Protein AF-0000000080277517 (afdb_homodimer)

Secondary structure (DSSP, 8-state):
-----PPPTTSEEEEEESTTSHIIIIIHHHHTT-SSEEEEEEE-S-HHHHHHHHHH-TTPEEESSHHHHHHTGGG-SEEEE-S-GGGHHHHHHHHHHTT--EEEESSS-SSHHHHHHHHSTTTS--S-EEEE-GGGG-HHHHHHHHHHHH-TT-SEEEEEEEEE-B--TT-GGGGGGG-GGGT--HIIIIIHHHHHHHHHHH--EEEEEEEEE-SS-TTS--EEEEEEEETTEEEEEEEESBS-GGG-EEEEEESS-EEEEET-SSSSS--EEEEEETTEEEEEE-----HHHHHHHHHHHHHHHT---SB-HHHHHHHHHHHHHHHHHHHH---EE--STTSS----TT--/-----PPPTTSEEEEEESTTSHIIIIIHHHHTT-SSEEEEEEE-S-HHHHHHHHHH-TTPEEESSHHHHHHTGGG-SEEEE-S-GGGHHHHHHHHHHTT--EEEESSS-SSHHHHHHHHSTTTS--S-EEEE-GGGG-HHHHHHHHHHHH-TT--EEEEEEEEE-B--TT-GGGGGGG-GGGT--HIIIIIHHHHHHHHHHH--EEEEEEEEE-SS-SSS--EEEEEEEETTEEEEEEEESBS-GGG-EEEEEESS-EEEEET-SSSSS--EEEEEETTEEEEEE-----HHHHHHHHHHHHHHHT---SB-HHHHHHHHHHHHHHHHHHHH---EE--STTSS----TT--

Sequence (704 aa):
MTDRPEPPPGGWRLGILSGTGTALKRTIPALRNSKVCQVSVVHGRDPGRLRLAGRHAPNARLVTSEEEFAENAPHYDIVYIGSPPFLHLAHIALAGRLGKPIICEKPLVSNPADLDTLLTPGTRPRVPFMLAHQVRHQAAVDHVRSLLRGGELGRPVAASLQWCFQLNHEASNAAWKLDPALGGSALADCGVHGIDLALALFGRPDWVAATGHSIKSAATMDTTTLLMSCGGLPVTVVASQSGHPGANDLVITLSDGLIEARGMFGETAATSVVHTKGTSVVTRSFDLINLYRAEVEDYCAALSRGESAGTTLDEAVLAARVVFAAEESARTGAALKIDIDSGGAVIPRSVLMTDRPEPPPGGWRLGILSGTGTALKRTIPALRNSKVCQVSVVHGRDPGRLRLAGRHAPNARLVTSEEEFAENAPHYDIVYIGSPPFLHLAHIALAGRLGKPIICEKPLVSNPADLDTLLTPGTRPRVPFMLAHQVRHQAAVDHVRSLLRGGELGRPVAASLQWCFQLNHEASNAAWKLDPALGGSALADCGVHGIDLALALFGRPDWVAATGHSIKSAATMDTTTLLMSCGGLPVTVVASQSGHPGANDLVITLSDGLIEARGMFGETAATSVVHTKGTSVVTRSFDLINLYRAEVEDYCAALSRGESAGTTLDEAVLAARVVFAAEESARTGAALKIDIDSGGAVIPRSVL

Nearest PDB structures (foldseek):
  1h6d-assembly3_I  TM=8.848E-01  e=3.332E-22  Zymomonas mobilis
  1rye-assembly1_D  TM=8.681E-01  e=1.278E-22  Zymomonas mobilis
  3rc7-assembly1_A  TM=8.726E-01  e=8.183E-22  Actinomadura kijaniata
  3rc1-assembly1_A  TM=8.658E-01  e=9.224E-22  Actinomadura kijaniata
  1rye-assembly1_C  TM=8.459E-01  e=1.142E-20  Zymomonas mobilis

Radius of gyration: 29.22 Å; Cα contacts (8 Å, |Δi|>4): 1661; chains: 2; bounding box: 50×96×68 Å

pLDDT: mean 88.33, std 14.11, range [22.17, 98.25]

Solvent-accessible surface area (backbone atoms only — not comparable to full-atom values): 35632 Å² total; per-residue (Å²): 129,83,82,52,60,70,65,50,97,81,28,38,26,28,25,29,40,31,26,61,45,63,27,40,75,40,41,46,54,45,33,59,78,44,80,59,32,39,58,28,31,36,23,25,81,46,67,74,46,39,51,56,36,36,71,43,28,74,80,31,49,78,32,64,41,73,66,55,46,58,72,46,46,89,59,33,58,31,34,35,36,33,51,60,34,78,46,33,64,62,52,49,44,52,35,37,76,68,67,30,35,38,38,31,44,67,43,73,49,48,44,70,68,57,46,53,52,42,67,32,88,88,46,49,64,89,45,61,48,24,42,55,57,40,65,71,61,37,69,66,51,56,50,52,52,49,51,60,70,66,39,80,34,43,51,80,54,36,35,39,31,28,36,31,32,70,63,64,79,82,41,80,91,45,51,56,52,54,30,53,90,62,34,15,29,14,44,54,67,48,23,44,59,46,49,42,52,45,36,73,75,55,39,69,43,52,33,30,31,24,42,47,34,53,88,86,44,88,72,24,46,33,24,33,37,36,42,31,30,24,84,53,36,39,37,35,39,38,11,21,40,49,19,31,50,87,67,16,26,39,38,36,34,10,37,44,12,36,39,39,33,35,33,65,43,66,94,80,46,63,32,33,41,34,36,35,42,88,89,46,74,49,78,48,77,46,80,79,70,64,42,58,34,45,40,53,46,47,37,54,55,18,40,57,68,67,43,83,35,88,38,33,59,70,55,41,49,52,40,51,37,51,50,54,43,28,55,50,8,28,74,69,57,40,41,33,52,46,46,74,82,80,76,40,44,71,63,62,64,88,74,99,129,80,81,50,60,71,66,50,97,82,28,40,27,28,25,29,41,31,27,60,44,64,26,39,76,41,40,46,52,44,32,58,78,43,80,56,32,39,58,28,30,36,23,26,83,46,65,73,46,38,52,57,35,36,72,42,27,75,81,31,47,79,33,63,40,72,66,54,45,58,71,47,46,90,58,34,58,32,35,34,38,34,51,59,33,79,47,33,64,63,51,49,42,52,37,36,75,70,67,27,35,36,38,32,44,67,42,74,49,48,46,70,69,56,46,53,52,42,67,31,89,87,47,49,65,89,44,60,48,22,43,54,56,40,63,71,60,38,68,65,50,56,50,52,51,49,51,61,71,66,40,81,35,44,52,80,54,38,35,39,31,30,35,30,33,72,63,64,78,84,42,80,92,46,53,55,53,54,30,51,92,64,35,16,29,15,43,54,68,48,24,45,60,47,48,43,50,46,37,73,74,56,38,70,44,54,32,30,32,23,42,45,34,55,87,86,44,90,73,25,45,33,24,33,38,35,42,30,30,23,84,54,35,38,37,35,39,38,9,21,40,48,18,30,48,88,66,16,27,39,38,37,36,10,38,43,12,36,38,39,32,34,33,66,43,65,97,81,48,62,32,33,40,37,37,35,43,87,88,46,72,48,76,47,76,45,80,78,69,63,42,58,32,45,40,53,49,47,37,53,54,19,40,56,68,67,43,82,36,85,37,33,60,71,55,41,50,51,41,50,36,51,50,53,42,29,53,49,7,29,75,70,58,39,41,36,54,44,45,74,82,78,76,40,46,71,63,62,63,88,73,99

Structure (mmCIF, N/CA/C/O backbone):
data_AF-0000000080277517-model_v1
#
loop_
_entity.id
_entity.type
_entity.pdbx_description
1 polymer Oxidoreductase
#
loop_
_atom_site.group_PDB
_atom_site.id
_atom_site.type_symbol
_atom_site.label_atom_id
_atom_site.label_alt_id
_atom_site.label_comp_id
_atom_site.label_asym_id
_atom_site.label_entity_id
_atom_site.label_seq_id
_atom_site.pdbx_PDB_ins_code
_atom_site.Cartn_x
_atom_site.Cartn_y
_atom_site.Cartn_z
_atom_site.occupancy
_atom_site.B_iso_or_equiv
_atom_site.auth_seq_id
_atom_site.auth_comp_id
_atom_site.auth_asym_id
_atom_site.auth_atom_id
_atom_site.pdbx_PDB_model_num
ATOM 1 N N . MET A 1 1 ? -16.859 45.438 -0.329 1 29.36 1 MET A N 1
ATOM 2 C CA . MET A 1 1 ? -15.422 45.688 -0.208 1 29.36 1 MET A CA 1
ATOM 3 C C . MET A 1 1 ? -14.773 44.656 0.713 1 29.36 1 MET A C 1
ATOM 5 O O . MET A 1 1 ? -15.055 44.625 1.913 1 29.36 1 MET A O 1
ATOM 9 N N . THR A 1 2 ? -14.602 43.375 0.436 1 42.47 2 THR A N 1
ATOM 10 C CA . THR A 1 2 ? -14.195 42.25 1.27 1 42.47 2 THR A CA 1
ATOM 11 C C . THR A 1 2 ? -12.906 42.594 2.016 1 42.47 2 THR A C 1
ATOM 13 O O . THR A 1 2 ? -11.898 42.969 1.401 1 42.47 2 THR A O 1
ATOM 16 N N . ASP A 1 3 ? -12.938 43.156 3.232 1 48.56 3 ASP A N 1
ATOM 17 C CA . ASP A 1 3 ? -11.891 43.781 4.012 1 48.56 3 ASP A CA 1
ATOM 18 C C . ASP A 1 3 ? -10.625 42.938 4.051 1 48.56 3 ASP A C 1
ATOM 20 O O . ASP A 1 3 ? -10.633 41.844 4.629 1 48.56 3 ASP A O 1
ATOM 24 N N . ARG A 1 4 ? -9.922 42.938 2.961 1 60.94 4 ARG A N 1
ATOM 25 C CA . ARG A 1 4 ? -8.609 42.312 2.889 1 60.94 4 ARG A CA 1
ATOM 26 C C . ARG A 1 4 ? -7.691 42.844 3.99 1 60.94 4 ARG A C 1
ATOM 28 O O . ARG A 1 4 ? -7.422 44.062 4.062 1 60.94 4 ARG A O 1
ATOM 35 N N . PRO A 1 5 ? -7.445 42 5.023 1 65.31 5 PRO A N 1
ATOM 36 C CA . PRO A 1 5 ? -6.551 42.562 6.043 1 65.31 5 PRO A CA 1
ATOM 37 C C . PRO A 1 5 ? -5.172 42.906 5.488 1 65.31 5 PRO A C 1
ATOM 39 O O . PRO A 1 5 ? -4.656 42.219 4.613 1 65.31 5 PRO A O 1
ATOM 42 N N . GLU A 1 6 ? -4.715 44.125 5.414 1 69.94 6 GLU A N 1
ATOM 43 C CA . GLU A 1 6 ? -3.369 44.562 5.051 1 69.94 6 GLU A CA 1
ATOM 44 C C . GLU A 1 6 ? -2.391 44.344 6.199 1 69.94 6 GLU A C 1
ATOM 46 O O . GLU A 1 6 ? -2.709 44.625 7.355 1 69.94 6 GLU A O 1
ATOM 51 N N . PRO A 1 7 ? -1.235 43.625 5.809 1 74.5 7 PRO A N 1
ATOM 52 C CA . PRO A 1 7 ? -0.266 43.469 6.898 1 74.5 7 PRO A CA 1
ATOM 53 C C . PRO A 1 7 ? 0.191 44.812 7.457 1 74.5 7 PRO A C 1
ATOM 55 O O . PRO A 1 7 ? 0.24 45.812 6.727 1 74.5 7 PRO A O 1
ATOM 58 N N . PRO A 1 8 ? 0.338 44.875 8.789 1 70.94 8 PRO A N 1
ATOM 59 C CA . PRO A 1 8 ? 0.938 46.062 9.359 1 70.94 8 PRO A CA 1
ATOM 60 C C . PRO A 1 8 ? 2.348 46.344 8.828 1 70.94 8 PRO A C 1
ATOM 62 O O . PRO A 1 8 ? 2.945 45.469 8.195 1 70.94 8 PRO A O 1
ATOM 65 N N . PRO A 1 9 ? 2.727 47.688 9.055 1 72.75 9 PRO A N 1
ATOM 66 C CA . PRO A 1 9 ? 4.129 47.969 8.742 1 72.75 9 PRO A CA 1
ATOM 67 C C . PRO A 1 9 ? 5.098 47.031 9.461 1 72.75 9 PRO A C 1
ATOM 69 O O . PRO A 1 9 ? 4.98 46.844 10.672 1 72.75 9 PRO A O 1
ATOM 72 N N . GLY A 1 10 ? 5.871 46.031 8.836 1 78.19 10 GLY A N 1
ATOM 73 C CA . GLY A 1 10 ? 6.82 45.125 9.414 1 78.19 10 GLY A CA 1
ATOM 74 C C . GLY A 1 10 ? 6.426 43.656 9.227 1 78.19 10 GLY A C 1
ATOM 75 O O . GLY A 1 10 ? 7.164 42.75 9.609 1 78.19 10 GLY A O 1
ATOM 76 N N . GLY A 1 11 ? 5.184 43.531 8.852 1 90 11 GLY A N 1
ATOM 77 C CA . GLY A 1 11 ? 4.746 42.188 8.562 1 90 11 GLY A CA 1
ATOM 78 C C . GLY A 1 11 ? 3.65 41.688 9.492 1 90 11 GLY A C 1
ATOM 79 O O . GLY A 1 11 ? 3.281 42.375 10.445 1 90 11 GLY A O 1
ATOM 80 N N . TRP A 1 12 ? 3.119 40.625 9.32 1 95.81 12 TRP A N 1
ATOM 81 C CA . TRP A 1 12 ? 2.057 40.031 10.133 1 95.81 12 TRP A CA 1
ATOM 82 C C . TRP A 1 12 ? 2.568 39.688 11.523 1 95.81 12 TRP A C 1
ATOM 84 O O . TRP A 1 12 ? 3.678 39.156 11.672 1 95.81 12 TRP A O 1
ATOM 94 N N . ARG A 1 13 ? 1.846 40.031 12.578 1 96.69 13 ARG A N 1
ATOM 95 C CA . ARG A 1 13 ? 2.186 39.688 13.953 1 96.69 13 ARG A CA 1
ATOM 96 C C . ARG A 1 13 ? 1.378 38.469 14.422 1 96.69 13 ARG A C 1
ATOM 98 O O . ARG A 1 13 ? 0.148 38.469 14.336 1 96.69 13 ARG A O 1
ATOM 105 N N . LEU A 1 14 ? 2.129 37.5 14.93 1 97.81 14 LEU A N 1
ATOM 106 C CA . LEU A 1 14 ? 1.486 36.25 15.375 1 97.81 14 LEU A CA 1
ATOM 107 C C . LEU A 1 14 ? 1.38 36.219 16.891 1 97.81 14 LEU A C 1
ATOM 109 O O . LEU A 1 14 ? 2.361 36.469 17.594 1 97.81 14 LEU A O 1
ATOM 113 N N . GLY A 1 15 ? 0.207 35.969 17.375 1 98.12 15 GLY A N 1
ATOM 114 C CA . GLY A 1 15 ? 0.013 35.5 18.734 1 98.12 15 GLY A CA 1
ATOM 115 C C . GLY A 1 15 ? -0.055 34 18.844 1 98.12 15 GLY A C 1
ATOM 116 O O . GLY A 1 15 ? -0.92 33.344 18.234 1 98.12 15 GLY A O 1
ATOM 117 N N . ILE A 1 16 ? 0.802 33.375 19.641 1 98.12 16 ILE A N 1
ATOM 118 C CA . ILE A 1 16 ? 0.882 31.938 19.766 1 98.12 16 ILE A CA 1
ATOM 119 C C . ILE A 1 16 ? 0.164 31.484 21.047 1 98.12 16 ILE A C 1
ATOM 121 O O . ILE A 1 16 ? 0.55 31.875 22.141 1 98.12 16 ILE A O 1
ATOM 125 N N . LEU A 1 17 ? -0.904 30.719 20.797 1 96.5 17 LEU A N 1
ATOM 126 C CA . LEU A 1 17 ? -1.551 30.031 21.906 1 96.5 17 LEU A CA 1
ATOM 127 C C . LEU A 1 17 ? -0.854 28.719 22.234 1 96.5 17 LEU A C 1
ATOM 129 O O . LEU A 1 17 ? -0.884 27.781 21.422 1 96.5 17 LEU A O 1
ATOM 133 N N . SER A 1 18 ? -0.282 28.578 23.391 1 91.5 18 SER A N 1
ATOM 134 C CA . SER A 1 18 ? 0.499 27.422 23.812 1 91.5 18 SER A CA 1
ATOM 135 C C . SER A 1 18 ? 1.786 27.297 23 1 91.5 18 SER A C 1
ATOM 137 O O . SER A 1 18 ? 1.941 26.359 22.219 1 91.5 18 SER A O 1
ATOM 139 N N . GLY A 1 19 ? 2.682 28.125 23.391 1 84.19 19 GLY A N 1
ATOM 140 C CA . GLY A 1 19 ? 3.967 28.188 22.719 1 84.19 19 GLY A CA 1
ATOM 141 C C . GLY A 1 19 ? 5.016 27.297 23.344 1 84.19 19 GLY A C 1
ATOM 142 O O . GLY A 1 19 ? 6.199 27.641 23.375 1 84.19 19 GLY A O 1
ATOM 143 N N . THR A 1 20 ? 4.609 26.094 23.938 1 76.19 20 THR A N 1
ATOM 144 C CA . THR A 1 20 ? 5.574 25.328 24.703 1 76.19 20 THR A CA 1
ATOM 145 C C . THR A 1 20 ? 5.742 23.922 24.109 1 76.19 20 THR A C 1
ATOM 147 O O . THR A 1 20 ? 6.551 23.141 24.594 1 76.19 20 THR A O 1
ATOM 150 N N . GLY A 1 21 ? 5.199 23.422 23.141 1 81.25 21 GLY A N 1
ATOM 151 C CA . GLY A 1 21 ? 5.352 22.141 22.469 1 81.25 21 GLY A CA 1
ATOM 152 C C . GLY A 1 21 ? 5.969 22.266 21.078 1 81.25 21 GLY A C 1
ATOM 153 O O . GLY A 1 21 ? 7.062 22.812 20.938 1 81.25 21 GLY A O 1
ATOM 154 N N . THR A 1 22 ? 5.309 21.797 20.234 1 83.81 22 THR A N 1
ATOM 155 C CA . THR A 1 22 ? 5.754 21.859 18.844 1 83.81 22 THR A CA 1
ATOM 156 C C . THR A 1 22 ? 6.031 23.297 18.438 1 83.81 22 THR A C 1
ATOM 158 O O . THR A 1 22 ? 6.984 23.562 17.703 1 83.81 22 THR A O 1
ATOM 161 N N . ALA A 1 23 ? 5.254 24.203 18.953 1 90.56 23 ALA A N 1
ATOM 162 C CA . ALA A 1 23 ? 5.484 25.609 18.609 1 90.56 23 ALA A CA 1
ATOM 163 C C . ALA A 1 23 ? 6.852 26.078 19.094 1 90.56 23 ALA A C 1
ATOM 165 O O . ALA A 1 23 ? 7.562 26.781 18.391 1 90.56 23 ALA A O 1
ATOM 166 N N . LEU A 1 24 ? 7.199 25.719 20.297 1 90.62 24 LEU A N 1
ATOM 167 C CA . LEU A 1 24 ? 8.492 26.078 20.859 1 90.62 24 LEU A CA 1
ATOM 168 C C . LEU A 1 24 ? 9.633 25.422 20.094 1 90.62 24 LEU A C 1
ATOM 170 O O . LEU A 1 24 ? 10.641 26.078 19.797 1 90.62 24 LEU A O 1
ATOM 174 N N . LYS A 1 25 ? 9.438 24.203 19.734 1 89.5 25 LYS A N 1
ATOM 175 C CA . LYS A 1 25 ? 10.508 23.406 19.141 1 89.5 25 LYS A CA 1
ATOM 176 C C . LYS A 1 25 ? 10.68 23.734 17.656 1 89.5 25 LYS A C 1
ATOM 178 O O . LYS A 1 25 ? 11.773 23.609 17.109 1 89.5 25 LYS A O 1
ATOM 183 N N . ARG A 1 26 ? 9.57 24.172 17.062 1 92.44 26 ARG A N 1
ATOM 184 C CA . ARG A 1 26 ? 9.617 24.234 15.602 1 92.44 26 ARG A CA 1
ATOM 185 C C . ARG A 1 26 ? 9.164 25.609 15.094 1 92.44 26 ARG A C 1
ATOM 187 O O . ARG A 1 26 ? 9.969 26.375 14.57 1 92.44 26 ARG A O 1
ATOM 194 N N . THR A 1 27 ? 8.031 25.984 15.422 1 94.25 27 THR A N 1
ATOM 195 C CA . THR A 1 27 ? 7.379 27.109 14.75 1 94.25 27 THR A CA 1
ATOM 196 C C . THR A 1 27 ? 8.039 28.422 15.148 1 94.25 27 THR A C 1
ATOM 198 O O . THR A 1 27 ? 8.43 29.219 14.281 1 94.25 27 THR A O 1
ATOM 201 N N . ILE A 1 28 ? 8.227 28.641 16.438 1 96.25 28 ILE A N 1
ATOM 202 C CA . ILE A 1 28 ? 8.742 29.922 16.922 1 96.25 28 ILE A CA 1
ATOM 203 C C . ILE A 1 28 ? 10.164 30.125 16.406 1 96.25 28 ILE A C 1
ATOM 205 O O . ILE A 1 28 ? 10.469 31.156 15.812 1 96.25 28 ILE A O 1
ATOM 209 N N . PRO A 1 29 ? 11.008 29.094 16.5 1 95.38 29 PRO A N 1
ATOM 210 C CA . PRO A 1 29 ? 12.359 29.266 15.961 1 95.38 29 PRO A CA 1
ATOM 211 C C . PRO A 1 29 ? 12.367 29.5 14.453 1 95.38 29 PRO A C 1
ATOM 213 O O . PRO A 1 29 ? 13.18 30.281 13.938 1 95.38 29 PRO A O 1
ATOM 216 N N . ALA A 1 30 ? 11.477 28.891 13.758 1 94.5 30 ALA A N 1
ATOM 217 C CA . ALA A 1 30 ? 11.414 28.984 12.305 1 94.5 30 ALA A CA 1
ATOM 218 C C . ALA A 1 30 ? 11.062 30.406 11.867 1 94.5 30 ALA A C 1
ATOM 220 O O . ALA A 1 30 ? 11.492 30.859 10.805 1 94.5 30 ALA A O 1
ATOM 221 N N . LEU A 1 31 ? 10.367 31.172 12.648 1 94.94 31 LEU A N 1
ATOM 222 C CA . LEU A 1 31 ? 9.828 32.469 12.25 1 94.94 31 LEU A CA 1
ATOM 223 C C . LEU A 1 31 ? 10.789 33.594 12.633 1 94.94 31 LEU A C 1
ATOM 225 O O . LEU A 1 31 ? 10.602 34.75 12.219 1 94.94 31 LEU A O 1
ATOM 229 N N . ARG A 1 32 ? 11.812 33.25 13.344 1 92.75 32 ARG A N 1
ATOM 230 C CA . ARG A 1 32 ? 12.781 34.219 13.789 1 92.75 32 ARG A CA 1
ATOM 231 C C . ARG A 1 32 ? 13.375 34.969 12.602 1 92.75 32 ARG A C 1
ATOM 233 O O . ARG A 1 32 ? 13.648 36.188 12.688 1 92.75 32 ARG A O 1
ATOM 240 N N . ASN A 1 33 ? 13.469 34.344 11.477 1 86.94 33 ASN A N 1
ATOM 241 C CA . ASN A 1 33 ? 14.141 34.938 10.328 1 86.94 33 ASN A CA 1
ATOM 242 C C . ASN A 1 33 ? 13.156 35.281 9.211 1 86.94 33 ASN A C 1
ATOM 244 O O . ASN A 1 33 ? 13.562 35.531 8.078 1 86.94 33 ASN A O 1
ATOM 248 N N . SER A 1 34 ? 11.945 35.219 9.547 1 94.06 34 SER A N 1
ATOM 249 C CA . SER A 1 34 ? 10.953 35.5 8.523 1 94.06 34 SER A CA 1
ATOM 250 C C . SER A 1 34 ? 10.875 37 8.266 1 94.06 34 SER A C 1
ATOM 252 O O . SER A 1 34 ? 10.945 37.812 9.195 1 94.06 34 SER A O 1
ATOM 254 N N . LYS A 1 35 ? 10.734 37.375 7 1 90.94 35 LYS A N 1
ATOM 255 C CA . LYS A 1 35 ? 10.539 38.75 6.621 1 90.94 35 LYS A CA 1
ATOM 256 C C . LYS A 1 35 ? 9.055 39.062 6.43 1 90.94 35 LYS A C 1
ATOM 258 O O . LYS A 1 35 ? 8.68 40.219 6.223 1 90.94 35 LYS A O 1
ATOM 263 N N . VAL A 1 36 ? 8.219 38.094 6.594 1 93.44 36 VAL A N 1
ATOM 264 C CA . VAL A 1 36 ? 6.797 38.219 6.277 1 93.44 36 VAL A CA 1
ATOM 265 C C . VAL A 1 36 ? 5.984 38.312 7.566 1 93.44 36 VAL A C 1
ATOM 267 O O . VAL A 1 36 ? 4.898 38.906 7.574 1 93.44 36 VAL A O 1
ATOM 270 N N . CYS A 1 37 ? 6.578 37.781 8.625 1 95.31 37 CYS A N 1
ATOM 271 C CA . CYS A 1 37 ? 5.82 37.75 9.875 1 95.31 37 CYS A CA 1
ATOM 272 C C . CYS A 1 37 ? 6.754 37.656 11.078 1 95.31 37 CYS A C 1
ATOM 274 O O . CYS A 1 37 ? 7.957 37.469 10.922 1 95.31 37 CYS A O 1
ATOM 276 N N . GLN A 1 38 ? 6.203 37.938 12.242 1 95.19 38 GLN A N 1
ATOM 277 C CA . GLN A 1 38 ? 6.941 37.844 13.5 1 95.19 38 GLN A CA 1
ATOM 278 C C . GLN A 1 38 ? 6.047 37.375 14.633 1 95.19 38 GLN A C 1
ATOM 280 O O . GLN A 1 38 ? 4.836 37.625 14.625 1 95.19 38 GLN A O 1
ATOM 285 N N . VAL A 1 39 ? 6.676 36.75 15.586 1 96.88 39 VAL A N 1
ATOM 286 C CA . VAL A 1 39 ? 5.965 36.375 16.797 1 96.88 39 VAL A CA 1
ATOM 287 C C . VAL A 1 39 ? 5.926 37.562 17.766 1 96.88 39 VAL A C 1
ATOM 289 O O . VAL A 1 39 ? 6.973 38.094 18.156 1 96.88 39 VAL A O 1
ATOM 292 N N . SER A 1 40 ? 4.703 37.906 18.219 1 96.81 40 SER A N 1
ATOM 293 C CA . SER A 1 40 ? 4.609 39.125 19 1 96.81 40 SER A CA 1
ATOM 294 C C . SER A 1 40 ? 4.066 38.844 20.406 1 96.81 40 SER A C 1
ATOM 296 O O . SER A 1 40 ? 4.285 39.656 21.328 1 96.81 40 SER A O 1
ATOM 298 N N . VAL A 1 41 ? 3.27 37.844 20.516 1 97.88 41 VAL A N 1
ATOM 299 C CA . VAL A 1 41 ? 2.764 37.406 21.812 1 97.88 41 VAL A CA 1
ATOM 300 C C . VAL A 1 41 ? 2.85 35.875 21.922 1 97.88 41 VAL A C 1
ATOM 302 O O . VAL A 1 41 ? 2.529 35.156 20.969 1 97.88 41 VAL A O 1
ATOM 305 N N . VAL A 1 42 ? 3.336 35.344 23.047 1 97.88 42 VAL A N 1
ATOM 306 C CA . VAL A 1 42 ? 3.4 33.906 23.281 1 97.88 42 VAL A CA 1
ATOM 307 C C . VAL A 1 42 ? 2.727 33.594 24.609 1 97.88 42 VAL A C 1
ATOM 309 O O . VAL A 1 42 ? 3.092 34.125 25.656 1 97.88 42 VAL A O 1
ATOM 312 N N . HIS A 1 43 ? 1.733 32.75 24.484 1 97.56 43 HIS A N 1
ATOM 313 C CA . HIS A 1 43 ? 1.062 32.188 25.672 1 97.56 43 HIS A CA 1
ATOM 314 C C . HIS A 1 43 ? 1.646 30.844 26.062 1 97.56 43 HIS A C 1
ATOM 316 O O . HIS A 1 43 ? 1.954 30.031 25.188 1 97.56 43 HIS A O 1
ATOM 322 N N . GLY A 1 44 ? 1.855 30.625 27.344 1 93.94 44 GLY A N 1
ATOM 323 C CA . GLY A 1 44 ? 2.264 29.344 27.891 1 93.94 44 GLY A CA 1
ATOM 324 C C . GLY A 1 44 ? 2.045 29.234 29.391 1 93.94 44 GLY A C 1
ATOM 325 O O . GLY A 1 44 ? 2.217 30.219 30.109 1 93.94 44 GLY A O 1
ATOM 326 N N . ARG A 1 45 ? 1.758 28.031 29.766 1 88.75 45 ARG A N 1
ATOM 327 C CA . ARG A 1 45 ? 1.424 27.844 31.188 1 88.75 45 ARG A CA 1
ATOM 328 C C . ARG A 1 45 ? 2.678 27.609 32 1 88.75 45 ARG A C 1
ATOM 330 O O . ARG A 1 45 ? 2.68 27.859 33.219 1 88.75 45 ARG A O 1
ATOM 337 N N . ASP A 1 46 ? 3.721 27.156 31.375 1 89.12 46 ASP A N 1
ATOM 338 C CA . ASP A 1 46 ? 4.977 26.875 32.062 1 89.12 46 ASP A CA 1
ATOM 339 C C . ASP A 1 46 ? 5.973 28.016 31.875 1 89.12 46 ASP A C 1
ATOM 341 O O . ASP A 1 46 ? 6.504 28.219 30.781 1 89.12 46 ASP A O 1
ATOM 345 N N . PRO A 1 47 ? 6.324 28.656 32.969 1 88.19 47 PRO A N 1
ATOM 346 C CA . PRO A 1 47 ? 7.211 29.812 32.844 1 88.19 47 PRO A CA 1
ATOM 347 C C . PRO A 1 47 ? 8.578 29.438 32.281 1 88.19 47 PRO A C 1
ATOM 349 O O . PRO A 1 47 ? 9.18 30.219 31.547 1 88.19 47 PRO A O 1
ATOM 352 N N . GLY A 1 48 ? 9.094 28.297 32.75 1 89.06 48 GLY A N 1
ATOM 353 C CA . GLY A 1 48 ? 10.375 27.859 32.219 1 89.06 48 GLY A CA 1
ATOM 354 C C . GLY A 1 48 ? 10.367 27.688 30.703 1 89.06 48 GLY A C 1
ATOM 355 O O . GLY A 1 48 ? 11.258 28.188 30 1 89.06 48 GLY A O 1
ATOM 356 N N . ARG A 1 49 ? 9.359 27.094 30.203 1 90.06 49 ARG A N 1
ATOM 357 C CA . ARG A 1 49 ? 9.227 26.891 28.766 1 90.06 49 ARG A CA 1
ATOM 358 C C . ARG A 1 49 ? 8.93 28.188 28.047 1 90.06 49 ARG A C 1
ATOM 360 O O . ARG A 1 49 ? 9.391 28.406 26.922 1 90.06 49 ARG A O 1
ATOM 367 N N . LEU A 1 50 ? 8.195 29 28.719 1 91.56 50 LEU A N 1
ATOM 368 C CA . LEU A 1 50 ? 7.859 30.297 28.125 1 91.56 50 LEU A CA 1
ATOM 369 C C . LEU A 1 50 ? 9.117 31.141 27.938 1 91.56 50 LEU A C 1
ATOM 371 O O . LEU A 1 50 ? 9.242 31.859 26.953 1 91.56 50 LEU A O 1
ATOM 375 N N . ARG A 1 51 ? 10 31.047 28.859 1 92.19 51 ARG A N 1
ATOM 376 C CA . ARG A 1 51 ? 11.258 31.781 28.734 1 92.19 51 ARG A CA 1
ATOM 377 C C . ARG A 1 51 ? 12.07 31.281 27.547 1 92.19 51 ARG A C 1
ATOM 379 O O . ARG A 1 51 ? 12.703 32.094 26.844 1 92.19 51 ARG A O 1
ATOM 386 N N . LEU A 1 52 ? 12.039 30.047 27.344 1 92.81 52 LEU A N 1
ATOM 387 C CA . LEU A 1 52 ? 12.719 29.469 26.188 1 92.81 52 LEU A CA 1
ATOM 388 C C . LEU A 1 52 ? 12.125 30.016 24.891 1 92.81 52 LEU A C 1
ATOM 390 O O . LEU A 1 52 ? 12.852 30.312 23.953 1 92.81 52 LEU A O 1
ATOM 394 N N . ALA A 1 53 ? 10.82 30.109 24.859 1 92.94 53 ALA A N 1
ATOM 395 C CA . ALA A 1 53 ? 10.156 30.672 23.688 1 92.94 53 ALA A CA 1
ATOM 396 C C . ALA A 1 53 ? 10.586 32.125 23.469 1 92.94 53 ALA A C 1
ATOM 398 O O . ALA A 1 53 ? 10.789 32.531 22.328 1 92.94 53 ALA A O 1
ATOM 399 N N . GLY A 1 54 ? 10.758 32.812 24.531 1 93.56 54 GLY A N 1
ATOM 400 C CA . GLY A 1 54 ? 11.195 34.188 24.453 1 93.56 54 GLY A CA 1
ATOM 401 C C . GLY A 1 54 ? 12.57 34.344 23.844 1 93.56 54 GLY A C 1
ATOM 402 O O . GLY A 1 54 ? 12.859 35.375 23.219 1 93.56 54 GLY A O 1
ATOM 403 N N . ARG A 1 55 ? 13.406 33.375 23.938 1 94 55 ARG A N 1
ATOM 404 C CA . ARG A 1 55 ? 14.742 33.406 23.344 1 94 55 ARG A CA 1
ATOM 405 C C . ARG A 1 55 ? 14.664 33.375 21.812 1 94 55 ARG A C 1
ATOM 407 O O . ARG A 1 55 ? 15.5 33.969 21.141 1 94 55 ARG A O 1
ATOM 414 N N . HIS A 1 56 ? 13.656 32.719 21.391 1 94.06 56 HIS A N 1
ATOM 415 C CA . HIS A 1 56 ? 13.484 32.594 19.953 1 94.06 56 HIS A CA 1
ATOM 416 C C . HIS A 1 56 ? 12.672 33.781 19.391 1 94.06 56 HIS A C 1
ATOM 418 O O . HIS A 1 56 ? 12.688 34 18.172 1 94.06 56 HIS A O 1
ATOM 424 N N . ALA A 1 57 ? 11.945 34.438 20.234 1 94.62 57 ALA A N 1
ATOM 425 C CA . ALA A 1 57 ? 11.141 35.625 19.891 1 94.62 57 ALA A CA 1
ATOM 426 C C . ALA A 1 57 ? 11.367 36.75 20.891 1 94.62 57 ALA A C 1
ATOM 428 O O . ALA A 1 57 ? 10.461 37.094 21.656 1 94.62 57 ALA A O 1
ATOM 429 N N . PRO A 1 58 ? 12.406 37.438 20.688 1 92.56 58 PRO A N 1
ATOM 430 C CA . PRO A 1 58 ? 12.836 38.375 21.734 1 92.56 58 PRO A CA 1
ATOM 431 C C . PRO A 1 58 ? 11.891 39.562 21.875 1 92.56 58 PRO A C 1
ATOM 433 O O . PRO A 1 58 ? 11.82 40.188 22.938 1 92.56 58 PRO A O 1
ATOM 436 N N . ASN A 1 59 ? 11.164 39.906 20.906 1 91.94 59 ASN A N 1
ATOM 437 C CA . ASN A 1 59 ? 10.289 41.062 20.969 1 91.94 59 ASN A CA 1
ATOM 438 C C . ASN A 1 59 ? 8.867 40.688 21.359 1 91.94 59 ASN A C 1
ATOM 440 O O . ASN A 1 59 ? 7.977 41.531 21.406 1 91.94 59 ASN A O 1
ATOM 444 N N . ALA A 1 60 ? 8.688 39.438 21.703 1 96.62 60 ALA A N 1
ATOM 445 C CA . ALA A 1 60 ? 7.336 38.969 22 1 96.62 60 ALA A CA 1
ATOM 446 C C . ALA A 1 60 ? 6.965 39.219 23.453 1 96.62 60 ALA A C 1
ATOM 448 O O . ALA A 1 60 ? 7.801 39.062 24.344 1 96.62 60 ALA A O 1
ATOM 449 N N . ARG A 1 61 ? 5.754 39.562 23.672 1 97.19 61 ARG A N 1
ATOM 450 C CA . ARG A 1 61 ? 5.176 39.562 25.016 1 97.19 61 ARG A CA 1
ATOM 451 C C . ARG A 1 61 ? 4.859 38.156 25.469 1 97.19 61 ARG A C 1
ATOM 453 O O . ARG A 1 61 ? 4.246 37.375 24.734 1 97.19 61 ARG A O 1
ATOM 460 N N . LEU A 1 62 ? 5.375 37.812 26.672 1 96.81 62 LEU A N 1
ATOM 461 C CA . LEU A 1 62 ? 5.113 36.5 27.234 1 96.81 62 LEU A CA 1
ATOM 462 C C . LEU A 1 62 ? 3.98 36.562 28.25 1 96.81 62 LEU A C 1
ATOM 464 O O . LEU A 1 62 ? 4.016 37.375 29.172 1 96.81 62 LEU A O 1
ATOM 468 N N . VAL A 1 63 ? 2.939 35.781 28.031 1 97.12 63 VAL A N 1
ATOM 469 C CA . VAL A 1 63 ? 1.787 35.781 28.922 1 97.12 63 VAL A CA 1
ATOM 470 C C . VAL A 1 63 ? 1.493 34.375 29.438 1 97.12 63 VAL A C 1
ATOM 472 O O . VAL A 1 63 ? 1.78 33.406 28.75 1 97.12 63 VAL A O 1
ATOM 475 N N . THR A 1 64 ? 0.804 34.25 30.562 1 95.56 64 THR A N 1
ATOM 476 C CA . THR A 1 64 ? 0.702 32.938 31.188 1 95.56 64 THR A CA 1
ATOM 477 C C . THR A 1 64 ? -0.754 32.5 31.266 1 95.56 64 THR A C 1
ATOM 479 O O . THR A 1 64 ? -1.041 31.391 31.703 1 95.56 64 THR A O 1
ATOM 482 N N . SER A 1 65 ? -1.599 33.375 30.875 1 95.88 65 SER A N 1
ATOM 483 C CA . SER A 1 65 ? -3.008 33 30.891 1 95.88 65 SER A CA 1
ATOM 484 C C . SER A 1 65 ? -3.691 33.344 29.562 1 95.88 65 SER A C 1
ATOM 486 O O . SER A 1 65 ? -3.219 34.188 28.828 1 95.88 65 SER A O 1
ATOM 488 N N . GLU A 1 66 ? -4.793 32.656 29.25 1 96.94 66 GLU A N 1
ATOM 489 C CA . GLU A 1 66 ? -5.566 32.906 28.047 1 96.94 66 GLU A CA 1
ATOM 490 C C . GLU A 1 66 ? -6.238 34.281 28.094 1 96.94 66 GLU A C 1
ATOM 492 O O . GLU A 1 66 ? -6.41 34.938 27.062 1 96.94 66 GLU A O 1
ATOM 497 N N . GLU A 1 67 ? -6.562 34.688 29.359 1 96.94 67 GLU A N 1
ATOM 498 C CA . GLU A 1 67 ? -7.121 36.031 29.547 1 96.94 67 GLU A CA 1
ATOM 499 C C . GLU A 1 67 ? -6.125 37.125 29.141 1 96.94 67 GLU A C 1
ATOM 501 O O . GLU A 1 67 ? -6.477 38.031 28.406 1 96.94 67 GLU A O 1
ATOM 506 N N . GLU A 1 68 ? -4.926 36.906 29.641 1 97.56 68 GLU A N 1
ATOM 507 C CA . GLU A 1 68 ? -3.877 37.844 29.266 1 97.56 68 GLU A CA 1
ATOM 508 C C . GLU A 1 68 ? -3.623 37.844 27.766 1 97.56 68 GLU A C 1
ATOM 510 O O . GLU A 1 68 ? -3.359 38.875 27.156 1 97.56 68 GLU A O 1
ATOM 515 N N . PHE A 1 69 ? -3.664 36.688 27.188 1 98 69 PHE A N 1
ATOM 516 C CA . PHE A 1 69 ? -3.5 36.562 25.75 1 98 69 PHE A CA 1
ATOM 517 C C . PHE A 1 69 ? -4.555 37.375 25.016 1 98 69 PHE A C 1
ATOM 519 O O . PHE A 1 69 ? -4.234 38.094 24.078 1 98 69 PHE A O 1
ATOM 526 N N . ALA A 1 70 ? -5.789 37.25 25.5 1 98.19 70 ALA A N 1
ATOM 527 C CA . ALA A 1 70 ? -6.895 37.969 24.891 1 98.19 70 ALA A CA 1
ATOM 528 C C . ALA A 1 70 ? -6.723 39.5 25.062 1 98.19 70 ALA A C 1
ATOM 530 O O . ALA A 1 70 ? -7.02 40.25 24.156 1 98.19 70 ALA A O 1
ATOM 531 N N . GLU A 1 71 ? -6.207 39.875 26.203 1 98 71 GLU A N 1
ATOM 532 C CA . GLU A 1 71 ? -6 41.281 26.5 1 98 71 GLU A CA 1
ATOM 533 C C . GLU A 1 71 ? -4.941 41.875 25.578 1 98 71 GLU A C 1
ATOM 535 O O . GLU A 1 71 ? -4.961 43.094 25.312 1 98 71 GLU A O 1
ATOM 540 N N . ASN A 1 72 ? -4.121 41.062 25.078 1 98.19 72 ASN A N 1
ATOM 541 C CA . ASN A 1 72 ? -3.037 41.531 24.219 1 98.19 72 ASN A CA 1
ATOM 542 C C . ASN A 1 72 ? -3.412 41.438 22.734 1 98.19 72 ASN A C 1
ATOM 544 O O . ASN A 1 72 ? -2.549 41.562 21.875 1 98.19 72 ASN A O 1
ATOM 548 N N . ALA A 1 73 ? -4.676 41.312 22.422 1 97.5 73 ALA A N 1
ATOM 549 C CA . ALA A 1 73 ? -5.184 41.125 21.062 1 97.5 73 ALA A CA 1
ATOM 550 C C . ALA A 1 73 ? -4.73 42.25 20.141 1 97.5 73 ALA A C 1
ATOM 552 O O . ALA A 1 73 ? -4.469 42.031 18.969 1 97.5 73 ALA A O 1
ATOM 553 N N . PRO A 1 74 ? -4.625 43.469 20.656 1 96.38 74 PRO A N 1
ATOM 554 C CA . PRO A 1 74 ? -4.184 44.562 19.766 1 96.38 74 PRO A CA 1
ATOM 555 C C . PRO A 1 74 ? -2.752 44.375 19.266 1 96.38 74 PRO A C 1
ATOM 557 O O . PRO A 1 74 ? -2.322 45.031 18.328 1 96.38 74 PRO A O 1
ATOM 560 N N . HIS A 1 75 ? -1.992 43.438 19.812 1 96.25 75 HIS A N 1
ATOM 561 C CA . HIS A 1 75 ? -0.568 43.344 19.516 1 96.25 75 HIS A CA 1
ATOM 562 C C . HIS A 1 75 ? -0.288 42.156 18.594 1 96.25 75 HIS A C 1
ATOM 564 O O . HIS A 1 75 ? 0.871 41.812 18.359 1 96.25 75 HIS A O 1
ATOM 570 N N . TYR A 1 76 ? -1.247 41.5 18.094 1 97 76 TYR A N 1
ATOM 571 C CA . TYR A 1 76 ? -1.061 40.469 17.078 1 97 76 TYR A CA 1
ATOM 572 C C . TYR A 1 76 ? -2.217 40.5 16.078 1 97 76 TYR A C 1
ATOM 574 O O . TYR A 1 76 ? -3.293 41 16.375 1 97 76 TYR A O 1
ATOM 582 N N . ASP A 1 77 ? -1.982 39.875 14.867 1 96.38 77 ASP A N 1
ATOM 583 C CA . ASP A 1 77 ? -2.932 39.906 13.758 1 96.38 77 ASP A CA 1
ATOM 584 C C . ASP A 1 77 ? -3.492 38.5 13.492 1 96.38 77 ASP A C 1
ATOM 586 O O . ASP A 1 77 ? -4.609 38.344 12.992 1 96.38 77 ASP A O 1
ATOM 590 N N . ILE A 1 78 ? -2.717 37.5 13.734 1 97.31 78 ILE A N 1
ATOM 591 C CA . ILE A 1 78 ? -3.033 36.125 13.469 1 97.31 78 ILE A CA 1
ATOM 592 C C . ILE A 1 78 ? -2.828 35.281 14.742 1 97.31 78 ILE A C 1
ATOM 594 O O . ILE A 1 78 ? -1.882 35.531 15.492 1 97.31 78 ILE A O 1
ATOM 598 N N . VAL A 1 79 ? -3.719 34.375 14.977 1 98.19 79 VAL A N 1
ATOM 599 C CA . VAL A 1 79 ? -3.537 33.438 16.109 1 98.19 79 VAL A CA 1
ATOM 600 C C . VAL A 1 79 ? -3.012 32.125 15.602 1 98.19 79 VAL A C 1
ATOM 602 O O . VAL A 1 79 ? -3.607 31.5 14.711 1 98.19 79 VAL A O 1
ATOM 605 N N . TYR A 1 80 ? -1.881 31.703 16.094 1 98.12 80 TYR A N 1
ATOM 606 C CA . TYR A 1 80 ? -1.354 30.359 15.914 1 98.12 80 TYR A CA 1
ATOM 607 C C . TYR A 1 80 ? -1.66 29.484 17.125 1 98.12 80 TYR A C 1
ATOM 609 O O . TYR A 1 80 ? -1.213 29.766 18.234 1 98.12 80 TYR A O 1
ATOM 617 N N . ILE A 1 81 ? -2.404 28.438 16.906 1 97.81 81 ILE A N 1
ATOM 618 C CA . ILE A 1 81 ? -2.777 27.531 17.969 1 97.81 81 ILE A CA 1
ATOM 619 C C . ILE A 1 81 ? -1.819 26.344 18 1 97.81 81 ILE A C 1
ATOM 621 O O . ILE A 1 81 ? -1.898 25.453 17.141 1 97.81 81 ILE A O 1
ATOM 625 N N . GLY A 1 82 ? -0.974 26.344 19.016 1 95.56 82 GLY A N 1
ATOM 626 C CA . GLY A 1 82 ? 0.012 25.281 19.156 1 95.56 82 GLY A CA 1
ATOM 627 C C . GLY A 1 82 ? -0.285 24.344 20.328 1 95.56 82 GLY A C 1
ATOM 628 O O . GLY A 1 82 ? 0.592 23.609 20.766 1 95.56 82 GLY A O 1
ATOM 629 N N . SER A 1 83 ? -1.491 24.391 20.891 1 93.12 83 SER A N 1
ATOM 630 C CA . SER A 1 83 ? -1.897 23.578 22.047 1 93.12 83 SER A CA 1
ATOM 631 C C . SER A 1 83 ? -2.129 22.125 21.625 1 93.12 83 SER A C 1
ATOM 633 O O . SER A 1 83 ? -2.213 21.812 20.438 1 93.12 83 SER A O 1
ATOM 635 N N . PRO A 1 84 ? -2.164 21.234 22.594 1 89.19 84 PRO A N 1
ATOM 636 C CA . PRO A 1 84 ? -2.562 19.859 22.266 1 89.19 84 PRO A CA 1
ATOM 637 C C . PRO A 1 84 ? -3.969 19.781 21.672 1 89.19 84 PRO A C 1
ATOM 639 O O . PRO A 1 84 ? -4.82 20.625 21.984 1 89.19 84 PRO A O 1
ATOM 642 N N . PRO A 1 85 ? -4.219 18.734 20.938 1 90.12 85 PRO A N 1
ATOM 643 C CA . PRO A 1 85 ? -5.473 18.656 20.188 1 90.12 85 PRO A CA 1
ATOM 644 C C . PRO A 1 85 ? -6.707 18.719 21.078 1 90.12 85 PRO A C 1
ATOM 646 O O . PRO A 1 85 ? -7.754 19.219 20.656 1 90.12 85 PRO A O 1
ATOM 649 N N . PHE A 1 86 ? -6.594 18.266 22.266 1 88.5 86 PHE A N 1
ATOM 650 C CA . PHE A 1 86 ? -7.766 18.234 23.125 1 88.5 86 PHE A CA 1
ATOM 651 C C . PHE A 1 86 ? -8.148 19.656 23.547 1 88.5 86 PHE A C 1
ATOM 653 O O . PHE A 1 86 ? -9.242 19.875 24.078 1 88.5 86 PHE A O 1
ATOM 660 N N . LEU A 1 87 ? -7.32 20.688 23.281 1 92.25 87 LEU A N 1
ATOM 661 C CA . LEU A 1 87 ? -7.609 22.078 23.609 1 92.25 87 LEU A CA 1
ATOM 662 C C . LEU A 1 87 ? -7.977 22.875 22.375 1 92.25 87 LEU A C 1
ATOM 664 O O . LEU A 1 87 ? -8.312 24.0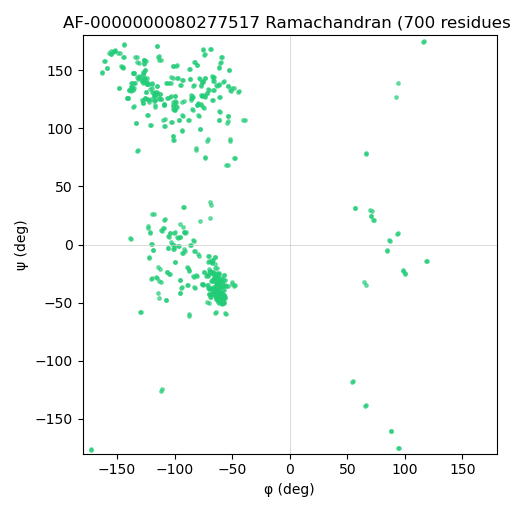47 22.469 1 92.25 87 LEU A O 1
ATOM 668 N N . HIS A 1 88 ? -7.934 22.266 21.219 1 95.31 88 HIS A N 1
ATOM 669 C CA . HIS A 1 88 ? -8.109 22.984 19.969 1 95.31 88 HIS A CA 1
ATOM 670 C C . HIS A 1 88 ? -9.492 23.609 19.875 1 95.31 88 HIS A C 1
ATOM 672 O O . HIS A 1 88 ? -9.625 24.766 19.469 1 95.31 88 HIS A O 1
ATOM 678 N N . LEU A 1 89 ? -10.461 22.875 20.312 1 95.12 89 LEU A N 1
ATOM 679 C CA . LEU A 1 89 ? -11.812 23.406 20.219 1 95.12 89 LEU A CA 1
ATOM 680 C C . LEU A 1 89 ? -11.93 24.734 20.984 1 95.12 89 LEU A C 1
ATOM 682 O O . LEU A 1 89 ? -12.414 25.719 20.438 1 95.12 89 LEU A O 1
ATOM 686 N N . ALA A 1 90 ? -11.492 24.75 22.203 1 95.25 90 ALA A N 1
ATOM 687 C CA . ALA A 1 90 ? -11.562 25.938 23.047 1 95.25 90 ALA A CA 1
ATOM 688 C C . ALA A 1 90 ? -10.719 27.078 22.469 1 95.25 90 ALA A C 1
ATOM 690 O O . ALA A 1 90 ? -11.141 28.234 22.484 1 95.25 90 ALA A O 1
ATOM 691 N N . HIS A 1 91 ? -9.57 26.781 21.953 1 97 91 HIS A N 1
ATOM 692 C CA . HIS A 1 91 ? -8.664 27.797 21.469 1 97 91 HIS A CA 1
ATOM 693 C C . HIS A 1 91 ? -9.125 28.344 20.109 1 97 91 HIS A C 1
ATOM 695 O O . HIS A 1 91 ? -8.922 29.516 19.812 1 97 91 HIS A O 1
ATOM 701 N N . ILE A 1 92 ? -9.711 27.484 19.312 1 97.06 92 ILE A N 1
ATOM 702 C CA . ILE A 1 92 ? -10.312 27.953 18.078 1 97.06 92 ILE A CA 1
ATOM 703 C C . ILE A 1 92 ? -11.453 28.922 18.391 1 97.06 92 ILE A C 1
ATOM 705 O O . ILE A 1 92 ? -11.562 29.969 17.766 1 97.06 92 ILE A O 1
ATOM 709 N N . ALA A 1 93 ? -12.242 28.562 19.375 1 95.38 93 ALA A N 1
ATOM 710 C CA . ALA A 1 93 ? -13.336 29.438 19.797 1 95.38 93 ALA A CA 1
ATOM 711 C C . ALA A 1 93 ? -12.812 30.781 20.281 1 95.38 93 ALA A C 1
ATOM 713 O O . ALA A 1 93 ? -13.359 31.828 19.938 1 95.38 93 ALA A O 1
ATOM 714 N N . LEU A 1 94 ? -11.812 30.734 21.062 1 96.38 94 LEU A N 1
ATOM 715 C CA . LEU A 1 94 ? -11.211 31.953 21.594 1 96.38 94 LEU A CA 1
ATOM 716 C C . LEU A 1 94 ? -10.719 32.844 20.453 1 96.38 94 LEU A C 1
ATOM 718 O O . LEU A 1 94 ? -11.039 34.031 20.406 1 96.38 94 LEU A O 1
ATOM 722 N N . ALA A 1 95 ? -9.953 32.25 19.531 1 96.88 95 ALA A N 1
ATOM 723 C CA . ALA A 1 95 ? -9.438 33 18.391 1 96.88 95 ALA A CA 1
ATOM 724 C C . ALA A 1 95 ? -10.57 33.594 17.562 1 96.88 95 ALA A C 1
ATOM 726 O O . ALA A 1 95 ? -10.492 34.719 17.094 1 96.88 95 ALA A O 1
ATOM 727 N N . GLY A 1 96 ? -11.586 32.781 17.375 1 94.56 96 GLY A N 1
ATOM 728 C CA . GLY A 1 96 ? -12.766 33.25 16.656 1 94.56 96 GLY A CA 1
ATOM 729 C C . GLY A 1 96 ? -13.43 34.438 17.297 1 94.56 96 GLY A C 1
ATOM 730 O O . GLY A 1 96 ? -13.812 35.406 16.609 1 94.56 96 GLY A O 1
ATOM 731 N N . ARG A 1 97 ? -13.586 34.406 18.594 1 94.88 97 ARG A N 1
ATOM 732 C CA . ARG A 1 97 ? -14.188 35.531 19.328 1 94.88 97 ARG A CA 1
ATOM 733 C C . ARG A 1 97 ? -13.359 36.812 19.172 1 94.88 97 ARG A C 1
ATOM 735 O O . ARG A 1 97 ? -13.906 37.906 19.156 1 94.88 97 ARG A O 1
ATOM 742 N N . LEU A 1 98 ? -12.078 36.625 19.031 1 96.38 98 LEU A N 1
ATOM 743 C CA . LEU A 1 98 ? -11.18 37.75 18.859 1 96.38 98 LEU A CA 1
ATOM 744 C C . LEU A 1 98 ? -11.195 38.281 17.438 1 96.38 98 LEU A C 1
ATOM 746 O O . LEU A 1 98 ? -10.602 39.312 17.125 1 96.38 98 LEU A O 1
ATOM 750 N N . GLY A 1 99 ? -11.875 37.5 16.516 1 94.81 99 GLY A N 1
ATOM 751 C CA . GLY A 1 99 ? -12 37.906 15.109 1 94.81 99 GLY A CA 1
ATOM 752 C C . GLY A 1 99 ? -10.688 37.812 14.352 1 94.81 99 GLY A C 1
ATOM 753 O O . GLY A 1 99 ? -10.461 38.594 13.422 1 94.81 99 GLY A O 1
ATOM 754 N N . LYS A 1 100 ? -9.797 37 14.766 1 95.75 100 LYS A N 1
ATOM 755 C CA . LYS A 1 100 ? -8.469 36.906 14.172 1 95.75 100 LYS A CA 1
ATOM 756 C C . LYS A 1 100 ? -8.336 35.656 13.312 1 95.75 100 LYS A C 1
ATOM 758 O O . LYS A 1 100 ? -8.828 34.594 13.672 1 95.75 100 LYS A O 1
ATOM 763 N N . PRO A 1 101 ? -7.656 35.812 12.094 1 96.25 101 PRO A N 1
ATOM 764 C CA . PRO A 1 101 ? -7.328 34.594 11.328 1 96.25 101 PRO A CA 1
ATOM 765 C C . PRO A 1 101 ? -6.578 33.562 12.156 1 96.25 101 PRO A C 1
ATOM 767 O O . PRO A 1 101 ? -5.844 33.906 13.078 1 96.25 101 PRO A O 1
ATOM 770 N N . ILE A 1 102 ? -6.777 32.281 11.797 1 97.75 102 ILE A N 1
ATOM 771 C CA . ILE A 1 102 ? -6.297 31.203 12.648 1 97.75 102 ILE A CA 1
ATOM 772 C C . ILE A 1 102 ? -5.391 30.266 11.844 1 97.75 102 ILE A C 1
ATOM 774 O O . ILE A 1 102 ? -5.715 29.906 10.711 1 97.75 102 ILE A O 1
ATOM 778 N N . ILE A 1 103 ? -4.238 29.953 12.375 1 97.81 103 ILE A N 1
ATOM 779 C CA . ILE A 1 103 ? -3.469 28.766 12.039 1 97.81 103 ILE A CA 1
ATOM 780 C C . ILE A 1 103 ? -3.498 27.781 13.203 1 97.81 103 ILE A C 1
ATOM 782 O O . ILE A 1 103 ? -3.096 28.125 14.32 1 97.81 103 ILE A O 1
ATOM 786 N N . CYS A 1 104 ? -3.986 26.609 13 1 97.5 104 CYS A N 1
ATOM 787 C CA . CYS A 1 104 ? -4.102 25.625 14.07 1 97.5 104 CYS A CA 1
ATOM 788 C C . CYS A 1 104 ? -3.215 24.422 13.789 1 97.5 104 CYS A C 1
ATOM 790 O O . CYS A 1 104 ? -3.244 23.859 12.688 1 97.5 104 CYS A O 1
ATOM 792 N N . GLU A 1 105 ? -2.48 24.047 14.734 1 95.81 105 GLU A N 1
ATOM 793 C CA . GLU A 1 105 ? -1.676 22.828 14.602 1 95.81 105 GLU A CA 1
ATOM 794 C C . GLU A 1 105 ? -2.557 21.609 14.383 1 95.81 105 GLU A C 1
ATOM 796 O O . GLU A 1 105 ? -3.703 21.562 14.836 1 95.81 105 GLU A O 1
ATOM 801 N N . LYS A 1 106 ? -2.01 20.625 13.719 1 94.69 106 LYS A N 1
ATOM 802 C CA . LYS A 1 106 ? -2.695 19.359 13.508 1 94.69 106 LYS A CA 1
ATOM 803 C C . LYS A 1 106 ? -2.533 18.438 14.711 1 94.69 106 LYS A C 1
ATOM 805 O O . LYS A 1 106 ? -1.57 18.562 15.469 1 94.69 106 LYS A O 1
ATOM 810 N N . PRO A 1 107 ? -3.391 17.516 14.906 1 94.5 107 PRO A N 1
ATOM 811 C CA . PRO A 1 107 ? -4.648 17.297 14.188 1 94.5 107 PRO A CA 1
ATOM 812 C C . PRO A 1 107 ? -5.734 18.297 14.602 1 94.5 107 PRO A C 1
ATOM 814 O O . PRO A 1 107 ? -5.59 18.984 15.609 1 94.5 107 PRO A O 1
ATOM 817 N N . LEU A 1 108 ? -6.848 18.375 13.844 1 95.44 108 LEU A N 1
ATOM 818 C CA . LEU A 1 108 ? -7.879 19.375 14.039 1 95.44 108 LEU A CA 1
ATOM 819 C C . LEU A 1 108 ? -8.516 19.25 15.422 1 95.44 108 LEU A C 1
ATOM 821 O O . LEU A 1 108 ? -8.648 20.234 16.141 1 95.44 108 LEU A O 1
ATOM 825 N N . VAL A 1 109 ? -8.914 18.062 15.734 1 93.5 109 VAL A N 1
ATOM 826 C CA . VAL A 1 109 ? -9.484 17.719 17.031 1 93.5 109 VAL A CA 1
ATOM 827 C C . VAL A 1 109 ? -9.039 16.312 17.438 1 93.5 109 VAL A C 1
ATOM 829 O O . VAL A 1 109 ? -8.477 15.578 16.625 1 93.5 109 VAL A O 1
ATOM 832 N N . SER A 1 110 ? -9.391 15.984 18.719 1 89.75 110 SER A N 1
ATOM 833 C CA . SER A 1 110 ? -8.875 14.727 19.219 1 89.75 110 SER A CA 1
ATOM 834 C C . SER A 1 110 ? -9.922 13.625 19.141 1 89.75 110 SER A C 1
ATOM 836 O O . SER A 1 110 ? -9.602 12.438 19.266 1 89.75 110 SER A O 1
ATOM 838 N N . ASN A 1 111 ? -11.148 13.977 18.953 1 90.06 111 ASN A N 1
ATOM 839 C CA . ASN A 1 111 ? -12.211 12.977 18.938 1 90.06 111 ASN A CA 1
ATOM 840 C C . ASN A 1 111 ? -13.422 13.453 18.141 1 90.06 111 ASN A C 1
ATOM 842 O O . ASN A 1 111 ? -13.562 14.641 17.859 1 90.06 111 ASN A O 1
ATOM 846 N N . PRO A 1 112 ? -14.273 12.461 17.812 1 90.56 112 PRO A N 1
ATOM 847 C CA . PRO A 1 112 ? -15.422 12.797 16.969 1 90.56 112 PRO A CA 1
ATOM 848 C C . PRO A 1 112 ? -16.391 13.766 17.641 1 90.56 112 PRO A C 1
ATOM 850 O O . PRO A 1 112 ? -17 14.602 16.969 1 90.56 112 PRO A O 1
ATOM 853 N N . ALA A 1 113 ? -16.547 13.656 18.906 1 91.94 113 ALA A N 1
ATOM 854 C CA . ALA A 1 113 ? -17.453 14.547 19.625 1 91.94 113 ALA A CA 1
ATOM 855 C C . ALA A 1 113 ? -17.016 16 19.484 1 91.94 113 ALA A C 1
ATOM 857 O O . ALA A 1 113 ? -17.844 16.891 19.266 1 91.94 113 ALA A O 1
ATOM 858 N N . ASP A 1 114 ? -15.766 16.266 19.625 1 93.12 114 ASP A N 1
ATOM 859 C CA . ASP A 1 114 ? -15.234 17.609 19.469 1 93.12 114 ASP A CA 1
ATOM 860 C C . ASP A 1 114 ? -15.43 18.109 18.031 1 93.12 114 ASP A C 1
ATOM 862 O O . ASP A 1 114 ? -15.688 19.297 17.812 1 93.12 114 ASP A O 1
ATOM 866 N N . LEU A 1 115 ? -15.273 17.203 17.094 1 93 115 LEU A N 1
ATOM 867 C CA . LEU A 1 115 ? -15.492 17.578 15.703 1 93 115 LEU A CA 1
ATOM 868 C C . LEU A 1 115 ? -16.938 18.031 15.477 1 93 115 LEU A C 1
ATOM 870 O O . LEU A 1 115 ? -17.172 19.062 14.852 1 93 115 LEU A O 1
ATOM 874 N N . ASP A 1 116 ? -17.844 17.266 16.016 1 92.12 116 ASP A N 1
ATOM 875 C CA . ASP A 1 116 ? -19.25 17.609 15.906 1 92.12 116 ASP A CA 1
ATOM 876 C C . ASP A 1 116 ? -19.531 18.969 16.531 1 92.12 116 ASP A C 1
ATOM 878 O O . ASP A 1 116 ? -20.25 19.797 15.961 1 92.12 116 ASP A O 1
ATOM 882 N N . THR A 1 117 ? -18.984 19.156 17.656 1 94.38 117 THR A N 1
ATOM 883 C CA . THR A 1 117 ? -19.172 20.438 18.344 1 94.38 117 THR A CA 1
ATOM 884 C C . THR A 1 117 ? -18.609 21.594 17.5 1 94.38 117 THR A C 1
ATOM 886 O O . THR A 1 117 ? -19.266 22.625 17.375 1 94.38 117 THR A O 1
ATOM 889 N N . LEU A 1 118 ? -17.453 21.375 16.938 1 93.75 118 LEU A N 1
ATOM 890 C CA . LEU A 1 118 ? -16.812 22.391 16.109 1 93.75 118 LEU A CA 1
ATOM 891 C C . LEU A 1 118 ? -17.703 22.766 14.938 1 93.75 118 LEU A C 1
ATOM 893 O O . LEU A 1 118 ? -17.719 23.938 14.508 1 93.75 118 LEU A O 1
ATOM 897 N N . LEU A 1 119 ? -18.453 21.812 14.453 1 89.81 119 LEU A N 1
ATOM 898 C CA . LEU A 1 119 ? -19.219 22.016 13.234 1 89.81 119 LEU A CA 1
ATOM 899 C C . LEU A 1 119 ? -20.625 22.516 13.555 1 89.81 119 LEU A C 1
ATOM 901 O O . LEU A 1 119 ? -21.406 22.812 12.641 1 89.81 119 LEU A O 1
ATOM 905 N N . THR A 1 120 ? -20.938 22.594 14.812 1 89.5 120 THR A N 1
ATOM 906 C CA . THR A 1 120 ? -22.219 23.156 15.188 1 89.5 120 THR A CA 1
ATOM 907 C C . THR A 1 120 ? -22.281 24.641 14.836 1 89.5 120 THR A C 1
ATOM 909 O O . THR A 1 120 ? -21.312 25.359 15 1 89.5 120 THR A O 1
ATOM 912 N N . PRO A 1 121 ? -23.547 24.953 14.359 1 81.69 121 PRO A N 1
ATOM 913 C CA . PRO A 1 121 ? -23.703 26.391 14.07 1 81.69 121 PRO A CA 1
ATOM 914 C C . PRO A 1 121 ? -23.297 27.266 15.25 1 81.69 121 PRO A C 1
ATOM 916 O O . PRO A 1 121 ? -23.641 26.969 16.391 1 81.69 121 PRO A O 1
ATOM 919 N N . GLY A 1 122 ? -22.547 28.266 15.078 1 81.94 122 GLY A N 1
ATOM 920 C CA . GLY A 1 122 ? -22.109 29.172 16.125 1 81.94 122 GLY A CA 1
ATOM 921 C C . GLY A 1 122 ? -20.688 28.891 16.609 1 81.94 122 GLY A C 1
ATOM 922 O O . GLY A 1 122 ? -20.016 29.797 17.125 1 81.94 122 GLY A O 1
ATOM 923 N N . THR A 1 123 ? -20.312 27.703 16.438 1 86.69 123 THR A N 1
ATOM 924 C CA . THR A 1 123 ? -18.984 27.312 16.922 1 86.69 123 THR A CA 1
ATOM 925 C C . THR A 1 123 ? -17.969 27.406 15.789 1 86.69 123 THR A C 1
ATOM 927 O O . THR A 1 123 ? -16.797 27.75 16.031 1 86.69 123 THR A O 1
ATOM 930 N N . ARG A 1 124 ? -18.422 27.188 14.641 1 89.31 124 ARG A N 1
ATOM 931 C CA . ARG A 1 124 ? -17.531 27.266 13.484 1 89.31 124 ARG A CA 1
ATOM 932 C C . ARG A 1 124 ? -16.953 28.656 13.328 1 89.31 124 ARG A C 1
ATOM 934 O O . ARG A 1 124 ? -17.688 29.656 13.328 1 89.31 124 ARG A O 1
ATOM 941 N N . PRO A 1 125 ? -15.617 28.719 13.234 1 90.81 125 PRO A N 1
ATOM 942 C CA . PRO A 1 125 ? -15.031 30.047 13.094 1 90.81 125 PRO A CA 1
ATOM 943 C C . PRO A 1 125 ? -15.391 30.719 11.766 1 90.81 125 PRO A C 1
ATOM 945 O O . PRO A 1 125 ? -15.445 30.047 10.734 1 90.81 125 PRO A O 1
ATOM 948 N N . ARG A 1 126 ? -15.578 32 11.805 1 89.62 126 ARG A N 1
ATOM 949 C CA . ARG A 1 126 ? -15.922 32.781 10.625 1 89.62 126 ARG A CA 1
ATOM 950 C C . ARG A 1 126 ? -14.742 33.656 10.188 1 89.62 126 ARG A C 1
ATOM 952 O O . ARG A 1 126 ? -14.938 34.75 9.625 1 89.62 126 ARG A O 1
ATOM 959 N N . VAL A 1 127 ? -13.633 33.344 10.531 1 93.69 127 VAL A N 1
ATOM 960 C CA . VAL A 1 127 ? -12.383 33.969 10.141 1 93.69 127 VAL A CA 1
ATOM 961 C C . VAL A 1 127 ? -11.562 33.031 9.258 1 93.69 127 VAL A C 1
ATOM 963 O O . VAL A 1 127 ? -11.812 31.828 9.227 1 93.69 127 VAL A O 1
ATOM 966 N N . PRO A 1 128 ? -10.625 33.594 8.477 1 95 128 PRO A N 1
ATOM 967 C CA . PRO A 1 128 ? -9.742 32.688 7.715 1 95 128 PRO A CA 1
ATOM 968 C C . PRO A 1 128 ? -9.047 31.656 8.594 1 95 128 PRO A C 1
ATOM 970 O O . PRO A 1 128 ? -8.648 31.969 9.719 1 95 128 PRO A O 1
ATOM 973 N N . PHE A 1 129 ? -9.031 30.438 8.102 1 96.38 129 PHE A N 1
ATOM 974 C CA . PHE A 1 129 ? -8.523 29.297 8.859 1 96.38 129 PHE A CA 1
ATOM 975 C C . PHE A 1 129 ? -7.605 28.438 7.996 1 96.38 129 PHE A C 1
ATOM 977 O O . PHE A 1 129 ? -7.895 28.188 6.824 1 96.38 129 PHE A O 1
ATOM 984 N N . MET A 1 130 ? -6.504 27.984 8.648 1 97.25 130 MET A N 1
ATOM 985 C CA . MET A 1 130 ? -5.66 26.969 8.023 1 97.25 130 MET A CA 1
ATOM 986 C C . MET A 1 130 ? -5.18 25.969 9.062 1 97.25 130 MET A C 1
ATOM 988 O O . MET A 1 130 ? -4.723 26.344 10.141 1 97.25 130 MET A O 1
ATOM 992 N N . LEU A 1 131 ? -5.422 24.672 8.797 1 97.62 131 LEU A N 1
ATOM 993 C CA . LEU A 1 131 ? -4.758 23.656 9.602 1 97.62 131 LEU A CA 1
ATOM 994 C C . LEU A 1 131 ? -3.303 23.484 9.172 1 97.62 131 LEU A C 1
ATOM 996 O O . LEU A 1 131 ? -3.004 23.438 7.977 1 97.62 131 LEU A O 1
ATOM 1000 N N . ALA A 1 132 ? -2.441 23.375 10.133 1 96 132 ALA A N 1
ATOM 1001 C CA . ALA A 1 132 ? -1.003 23.375 9.883 1 96 132 ALA A CA 1
ATOM 1002 C C . ALA A 1 132 ? -0.528 21.984 9.453 1 96 132 ALA A C 1
ATOM 1004 O O . ALA A 1 132 ? 0.04 21.25 10.258 1 96 132 ALA A O 1
ATOM 1005 N N . HIS A 1 133 ? -0.7 21.688 8.25 1 95.69 133 HIS A N 1
ATOM 1006 C CA . HIS A 1 133 ? -0.065 20.547 7.57 1 95.69 133 HIS A CA 1
ATOM 1007 C C . HIS A 1 133 ? 1.12 21.016 6.73 1 95.69 133 HIS A C 1
ATOM 1009 O O . HIS A 1 133 ? 0.968 21.297 5.539 1 95.69 133 HIS A O 1
ATOM 1015 N N . GLN A 1 134 ? 2.246 20.969 7.305 1 93.44 134 GLN A N 1
ATOM 1016 C CA . GLN A 1 134 ? 3.42 21.594 6.703 1 93.44 134 GLN A CA 1
ATOM 1017 C C . GLN A 1 134 ? 3.809 20.906 5.402 1 93.44 134 GLN A C 1
ATOM 1019 O O . GLN A 1 134 ? 4.359 21.531 4.496 1 93.44 134 GLN A O 1
ATOM 1024 N N . VAL A 1 135 ? 3.455 19.625 5.211 1 92.81 135 VAL A N 1
ATOM 1025 C CA . VAL A 1 135 ? 3.873 18.844 4.055 1 92.81 135 VAL A CA 1
ATOM 1026 C C . VAL A 1 135 ? 3.271 19.438 2.783 1 92.81 135 VAL A C 1
ATOM 1028 O O . VAL A 1 135 ? 3.896 19.406 1.721 1 92.81 135 VAL A O 1
ATOM 1031 N N . ARG A 1 136 ? 2.119 20.094 2.902 1 93.06 136 ARG A N 1
ATOM 1032 C CA . ARG A 1 136 ? 1.423 20.672 1.762 1 93.06 136 ARG A CA 1
ATOM 1033 C C . ARG A 1 136 ? 2.24 21.797 1.142 1 93.06 136 ARG A C 1
ATOM 1035 O O . ARG A 1 136 ? 2.018 22.172 -0.013 1 93.06 136 ARG A O 1
ATOM 1042 N N . HIS A 1 137 ? 3.117 22.312 1.841 1 92.94 137 HIS A N 1
ATOM 1043 C CA . HIS A 1 137 ? 3.775 23.531 1.421 1 92.94 137 HIS A CA 1
ATOM 1044 C C . HIS A 1 137 ? 5.137 23.25 0.799 1 92.94 137 HIS A C 1
ATOM 1046 O O . HIS A 1 137 ? 5.918 24.172 0.544 1 92.94 137 HIS A O 1
ATOM 1052 N N . GLN A 1 138 ? 5.395 21.969 0.545 1 92.31 138 GLN A N 1
ATOM 1053 C CA . GLN A 1 138 ? 6.59 21.578 -0.195 1 92.31 138 GLN A CA 1
ATOM 1054 C C . GLN A 1 138 ? 6.43 21.859 -1.687 1 92.31 138 GLN A C 1
ATOM 1056 O O . GLN A 1 138 ? 5.367 21.594 -2.262 1 92.31 138 GLN A O 1
ATOM 1061 N N . ALA A 1 139 ? 7.551 22.359 -2.268 1 93.44 139 ALA A N 1
ATOM 1062 C CA . ALA A 1 139 ? 7.555 22.562 -3.715 1 93.44 139 ALA A CA 1
ATOM 1063 C C . ALA A 1 139 ? 7.336 21.234 -4.449 1 93.44 139 ALA A C 1
ATOM 1065 O O . ALA A 1 139 ? 6.742 21.219 -5.531 1 93.44 139 ALA A O 1
ATOM 1066 N N . ALA A 1 140 ? 7.777 20.188 -3.887 1 94.69 140 ALA A N 1
ATOM 1067 C CA . ALA A 1 140 ? 7.625 18.859 -4.477 1 94.69 140 ALA A CA 1
ATOM 1068 C C . ALA A 1 140 ? 6.152 18.516 -4.668 1 94.69 140 ALA A C 1
ATOM 1070 O O . ALA A 1 140 ? 5.789 17.844 -5.633 1 94.69 140 ALA A O 1
ATOM 1071 N N . VAL A 1 141 ? 5.289 18.938 -3.758 1 94.56 141 VAL A N 1
ATOM 1072 C CA . VAL A 1 141 ? 3.859 18.656 -3.852 1 94.56 141 VAL A CA 1
ATOM 1073 C C . VAL A 1 141 ? 3.277 19.344 -5.086 1 94.56 141 VAL A C 1
ATOM 1075 O O . VAL A 1 141 ? 2.516 18.734 -5.84 1 94.56 141 VAL A O 1
ATOM 1078 N N . ASP A 1 142 ? 3.664 20.562 -5.297 1 94.12 142 ASP A N 1
ATOM 1079 C CA . ASP A 1 142 ? 3.221 21.297 -6.484 1 94.12 142 ASP A CA 1
ATOM 1080 C C . ASP A 1 142 ? 3.707 20.609 -7.758 1 94.12 142 ASP A C 1
ATOM 1082 O O . ASP A 1 142 ? 2.982 20.547 -8.758 1 94.12 142 ASP A O 1
ATOM 1086 N N . HIS A 1 143 ? 4.895 20.172 -7.695 1 96.88 143 HIS A N 1
ATOM 1087 C CA . HIS A 1 143 ? 5.445 19.484 -8.852 1 96.88 143 HIS A CA 1
ATOM 1088 C C . HIS A 1 143 ? 4.676 18.188 -9.148 1 96.88 143 HIS A C 1
ATOM 1090 O O . HIS A 1 143 ? 4.332 17.922 -10.297 1 96.88 143 HIS A O 1
ATOM 1096 N N . VAL A 1 144 ? 4.422 17.406 -8.148 1 97.12 144 VAL A N 1
ATOM 1097 C CA . VAL A 1 144 ? 3.633 16.188 -8.312 1 97.12 144 VAL A CA 1
ATOM 1098 C C . VAL A 1 144 ? 2.266 16.531 -8.898 1 97.12 144 VAL A C 1
ATOM 1100 O O . VAL A 1 144 ? 1.799 15.875 -9.828 1 97.12 144 VAL A O 1
ATOM 1103 N N . ARG A 1 145 ? 1.606 17.562 -8.383 1 96.06 145 ARG A N 1
ATOM 1104 C CA . ARG A 1 145 ? 0.311 18.016 -8.891 1 96.06 145 ARG A CA 1
ATOM 1105 C C . ARG A 1 145 ? 0.388 18.359 -10.375 1 96.06 145 ARG A C 1
ATOM 1107 O O . ARG A 1 145 ? -0.509 18 -11.141 1 96.06 145 ARG A O 1
ATOM 1114 N N . SER A 1 146 ? 1.433 19.031 -10.711 1 96.38 146 SER A N 1
ATOM 1115 C CA . SER A 1 146 ? 1.61 19.422 -12.109 1 96.38 146 SER A CA 1
ATOM 1116 C C . SER A 1 146 ? 1.767 18.188 -13 1 96.38 146 SER A C 1
ATOM 1118 O O . SER A 1 146 ? 1.251 18.172 -14.117 1 96.38 146 SER A O 1
ATOM 1120 N N . LEU A 1 147 ? 2.514 17.219 -12.555 1 96.62 147 LEU A N 1
ATOM 1121 C CA . LEU A 1 147 ? 2.689 15.977 -13.305 1 96.62 147 LEU A CA 1
ATOM 1122 C C . LEU A 1 147 ? 1.358 15.258 -13.484 1 96.62 147 LEU A C 1
ATOM 1124 O O . LEU A 1 147 ? 1.07 14.734 -14.562 1 96.62 147 LEU A O 1
ATOM 1128 N N . LEU A 1 148 ? 0.572 15.211 -12.469 1 96.12 148 LEU A N 1
ATOM 1129 C CA . LEU A 1 148 ? -0.733 14.562 -12.516 1 96.12 148 LEU A CA 1
ATOM 1130 C C . LEU A 1 148 ? -1.67 15.297 -13.469 1 96.12 148 LEU A C 1
ATOM 1132 O O . LEU A 1 148 ? -2.371 14.672 -14.266 1 96.12 148 LEU A O 1
ATOM 1136 N N . ARG A 1 149 ? -1.68 16.594 -13.43 1 94.62 149 ARG A N 1
ATOM 1137 C CA . ARG A 1 149 ? -2.557 17.422 -14.258 1 94.62 149 ARG A CA 1
ATOM 1138 C C . ARG A 1 149 ? -2.146 17.344 -15.727 1 94.62 149 ARG A C 1
ATOM 1140 O O . ARG A 1 149 ? -3 17.375 -16.609 1 94.62 149 ARG A O 1
ATOM 1147 N N . GLY A 1 150 ? -0.897 17.312 -15.969 1 93.94 150 GLY A N 1
ATOM 1148 C CA . GLY A 1 150 ? -0.387 17.297 -17.328 1 93.94 150 GLY A CA 1
ATOM 1149 C C . GLY A 1 150 ? -0.815 16.062 -18.109 1 93.94 150 GLY A C 1
ATOM 1150 O O . GLY A 1 150 ? -0.87 16.094 -19.344 1 93.94 150 GLY A O 1
ATOM 1151 N N . GLY A 1 151 ? -0.966 14.914 -17.453 1 92.75 151 GLY A N 1
ATOM 1152 C CA . GLY A 1 151 ? -1.53 13.727 -18.078 1 92.75 151 GLY A CA 1
ATOM 1153 C C . GLY A 1 151 ? -0.508 12.922 -18.844 1 92.75 151 GLY A C 1
ATOM 1154 O O . GLY A 1 151 ? -0.827 11.859 -19.391 1 92.75 151 GLY A O 1
ATOM 1155 N N . GLU A 1 152 ? 0.683 13.406 -18.953 1 93.94 152 GLU A N 1
ATOM 1156 C CA . GLU A 1 152 ? 1.703 12.766 -19.766 1 93.94 152 GLU A CA 1
ATOM 1157 C C . GLU A 1 152 ? 2.025 11.359 -19.266 1 93.94 152 GLU A C 1
ATOM 1159 O O . GLU A 1 152 ? 2.438 10.492 -20.031 1 93.94 152 GLU A O 1
ATOM 1164 N N . LEU A 1 153 ? 1.806 11.133 -18.062 1 96.38 153 LEU A N 1
ATOM 1165 C CA . LEU A 1 153 ? 2.148 9.852 -17.453 1 96.38 153 LEU A CA 1
ATOM 1166 C C . LEU A 1 153 ? 0.936 8.93 -17.406 1 96.38 153 LEU A C 1
ATOM 1168 O O . LEU A 1 153 ? 1.006 7.832 -16.859 1 96.38 153 LEU A O 1
ATOM 1172 N N . GLY A 1 154 ? -0.165 9.352 -18 1 94.88 154 GLY A N 1
ATOM 1173 C CA . GLY A 1 154 ? -1.366 8.531 -18.047 1 94.88 154 GLY A CA 1
ATOM 1174 C C . GLY A 1 154 ? -2.271 8.727 -16.844 1 94.88 154 GLY A C 1
ATOM 1175 O O . GLY A 1 154 ? -2.217 9.766 -16.188 1 94.88 154 GLY A O 1
ATOM 1176 N N . ARG A 1 155 ? -3.139 7.75 -16.641 1 93.06 155 ARG A N 1
ATOM 1177 C CA . ARG A 1 155 ? -4.125 7.816 -15.562 1 93.06 155 ARG A CA 1
ATOM 1178 C C . ARG A 1 155 ? -3.6 7.141 -14.297 1 93.06 155 ARG A C 1
ATOM 1180 O O . ARG A 1 155 ? -2.947 6.094 -14.375 1 93.06 155 ARG A O 1
ATOM 1187 N N . PRO A 1 156 ? -3.91 7.73 -13.141 1 95.12 156 PRO A N 1
ATOM 1188 C CA . PRO A 1 156 ? -3.49 7.07 -11.906 1 95.12 156 PRO A CA 1
ATOM 1189 C C . PRO A 1 156 ? -4.109 5.688 -11.734 1 95.12 156 PRO A C 1
ATOM 1191 O O . PRO A 1 156 ? -5.293 5.496 -12.016 1 95.12 156 PRO A O 1
ATOM 1194 N N . VAL A 1 157 ? -3.297 4.742 -11.289 1 94.94 157 VAL A N 1
ATOM 1195 C CA . VAL A 1 157 ? -3.682 3.352 -11.078 1 94.94 157 VAL A CA 1
ATOM 1196 C C . VAL A 1 157 ? -3.771 3.062 -9.586 1 94.94 157 VAL A C 1
ATOM 1198 O O . VAL A 1 157 ? -4.75 2.479 -9.117 1 94.94 157 VAL A O 1
ATOM 1201 N N . ALA A 1 158 ? -2.818 3.445 -8.867 1 96.75 158 ALA A N 1
ATOM 1202 C CA . ALA A 1 158 ? -2.721 3.285 -7.422 1 96.75 158 ALA A CA 1
ATOM 1203 C C . ALA A 1 158 ? -1.744 4.293 -6.824 1 96.75 158 ALA A C 1
ATOM 1205 O O . ALA A 1 158 ? -0.828 4.758 -7.504 1 96.75 158 ALA A O 1
ATOM 1206 N N . ALA A 1 159 ? -1.979 4.629 -5.637 1 97.5 159 ALA A N 1
ATOM 1207 C CA . ALA A 1 159 ? -1.061 5.508 -4.914 1 97.5 159 ALA A CA 1
ATOM 1208 C C . ALA A 1 159 ? -0.807 4.988 -3.5 1 97.5 159 ALA A C 1
ATOM 1210 O O . ALA A 1 159 ? -1.679 4.359 -2.898 1 97.5 159 ALA A O 1
ATOM 1211 N N . SER A 1 160 ? 0.38 5.219 -3.008 1 97.44 160 SER A N 1
ATOM 1212 C CA . SER A 1 160 ? 0.733 4.836 -1.646 1 97.44 160 SER A CA 1
ATOM 1213 C C . SER A 1 160 ? 1.538 5.93 -0.953 1 97.44 160 SER A C 1
ATOM 1215 O O . SER A 1 160 ? 2.393 6.566 -1.572 1 97.44 160 SER A O 1
ATOM 1217 N N . LEU A 1 161 ? 1.175 6.199 0.261 1 97.38 161 LEU A N 1
ATOM 1218 C CA . LEU A 1 161 ? 1.907 7.109 1.136 1 97.38 161 LEU A CA 1
ATOM 1219 C C . LEU A 1 161 ? 2.328 6.406 2.422 1 97.38 161 LEU A C 1
ATOM 1221 O O . LEU A 1 161 ? 1.552 5.641 2.998 1 97.38 161 LEU A O 1
ATOM 1225 N N . GLN A 1 162 ? 3.566 6.672 2.84 1 96.38 162 GLN A N 1
ATOM 1226 C CA . GLN A 1 162 ? 4.039 6.055 4.074 1 96.38 162 GLN A CA 1
ATOM 1227 C C . GLN A 1 162 ? 4.785 7.062 4.941 1 96.38 162 GLN A C 1
ATOM 1229 O O . GLN A 1 162 ? 5.578 7.859 4.434 1 96.38 162 GLN A O 1
ATOM 1234 N N . TRP A 1 163 ? 4.426 7.039 6.176 1 96.12 163 TRP A N 1
ATOM 1235 C CA . TRP A 1 163 ? 5.199 7.762 7.18 1 96.12 163 TRP A CA 1
ATOM 1236 C C . TRP A 1 163 ? 5.449 6.887 8.406 1 96.12 163 TRP A C 1
ATOM 1238 O O . TRP A 1 163 ? 4.559 6.707 9.242 1 96.12 163 TRP A O 1
ATOM 1248 N N . CYS A 1 164 ? 6.656 6.395 8.547 1 92.94 164 CYS A N 1
ATOM 1249 C CA . CYS A 1 164 ? 7.117 5.602 9.68 1 92.94 164 CYS A CA 1
ATOM 1250 C C . CYS A 1 164 ? 8.281 6.285 10.391 1 92.94 164 CYS A C 1
ATOM 1252 O O . CYS A 1 164 ? 9.125 6.91 9.742 1 92.94 164 CYS A O 1
ATOM 1254 N N . PHE A 1 165 ? 8.227 6.234 11.633 1 90.31 165 PHE A N 1
ATOM 1255 C CA . PHE A 1 165 ? 9.344 6.668 12.469 1 90.31 165 PHE A CA 1
ATOM 1256 C C . PHE A 1 165 ? 9.352 5.91 13.797 1 90.31 165 PHE A C 1
ATOM 1258 O O . PHE A 1 165 ? 8.414 5.172 14.102 1 90.31 165 PHE A O 1
ATOM 1265 N N . GLN A 1 166 ? 10.445 6.055 14.477 1 87.19 166 GLN A N 1
ATOM 1266 C CA . GLN A 1 166 ? 10.523 5.445 15.805 1 87.19 166 GLN A CA 1
ATOM 1267 C C . GLN A 1 166 ? 10.359 6.488 16.906 1 87.19 166 GLN A C 1
ATOM 1269 O O . GLN A 1 166 ? 11.258 7.297 17.141 1 87.19 166 GLN A O 1
ATOM 1274 N N . LEU A 1 167 ? 9.164 6.379 17.438 1 81.06 167 LEU A N 1
ATOM 1275 C CA . LEU A 1 167 ? 8.875 7.32 18.516 1 81.06 167 LEU A CA 1
ATOM 1276 C C . LEU A 1 167 ? 9.625 6.934 19.781 1 81.06 167 LEU A C 1
ATOM 1278 O O . LEU A 1 167 ? 9.633 5.762 20.172 1 81.06 167 LEU A O 1
ATOM 1282 N N . ASN A 1 168 ? 10.328 7.922 20.297 1 73.75 168 ASN A N 1
ATOM 1283 C CA . ASN A 1 168 ? 10.922 7.723 21.625 1 73.75 168 ASN A CA 1
ATOM 1284 C C . ASN A 1 168 ? 9.891 7.887 22.734 1 73.75 168 ASN A C 1
ATOM 1286 O O . ASN A 1 168 ? 9.562 9.008 23.109 1 73.75 168 ASN A O 1
ATOM 1290 N N . HIS A 1 169 ? 9.406 6.832 23.203 1 61.91 169 HIS A N 1
ATOM 1291 C CA . HIS A 1 169 ? 8.32 6.82 24.188 1 61.91 169 HIS A CA 1
ATOM 1292 C C . HIS A 1 169 ? 8.781 7.363 25.531 1 61.91 169 HIS A C 1
ATOM 1294 O O . HIS A 1 169 ? 7.965 7.719 26.375 1 61.91 169 HIS A O 1
ATOM 1300 N N . GLU A 1 170 ? 10.039 7.445 25.672 1 60.75 170 GLU A N 1
ATOM 1301 C CA . GLU A 1 170 ? 10.547 7.934 26.953 1 60.75 170 GLU A CA 1
ATOM 1302 C C . GLU A 1 170 ? 10.633 9.461 26.969 1 60.75 170 GLU A C 1
ATOM 1304 O O . GLU A 1 170 ? 10.859 10.062 28.016 1 60.75 170 GLU A O 1
ATOM 1309 N N . ALA A 1 171 ? 10.242 10.094 25.828 1 60.22 171 ALA A N 1
ATOM 1310 C CA . ALA A 1 171 ? 10.328 11.547 25.812 1 60.22 171 ALA A CA 1
ATOM 1311 C C . ALA A 1 171 ? 9.148 12.172 26.547 1 60.22 171 ALA A C 1
ATOM 1313 O O . ALA A 1 171 ? 8 11.758 26.359 1 60.22 171 ALA A O 1
ATOM 1314 N N . SER A 1 172 ? 9.359 12.984 27.609 1 54.44 172 SER A N 1
ATOM 1315 C CA . SER A 1 172 ? 8.383 13.586 28.516 1 54.44 172 SER A CA 1
ATOM 1316 C C . SER A 1 172 ? 7.273 14.289 27.75 1 54.44 172 SER A C 1
ATOM 1318 O O . SER A 1 172 ? 6.113 14.281 28.156 1 54.44 172 SER A O 1
ATOM 1320 N N . ASN A 1 173 ? 7.52 14.844 26.625 1 55.34 173 ASN A N 1
ATOM 1321 C CA . ASN A 1 173 ? 6.551 15.68 25.922 1 55.34 173 ASN A CA 1
ATOM 1322 C C . ASN A 1 173 ? 5.703 14.859 24.953 1 55.34 173 ASN A C 1
ATOM 1324 O O . ASN A 1 173 ? 4.891 15.414 24.219 1 55.34 173 ASN A O 1
ATOM 1328 N N . ALA A 1 174 ? 5.883 13.492 25.125 1 61.75 174 ALA A N 1
ATOM 1329 C CA . ALA A 1 174 ? 5.184 12.672 24.141 1 61.75 174 ALA A CA 1
ATOM 1330 C C . ALA A 1 174 ? 4.246 11.68 24.828 1 61.75 174 ALA A C 1
ATOM 1332 O O . ALA A 1 174 ? 3.693 10.789 24.172 1 61.75 174 ALA A O 1
ATOM 1333 N N . ALA A 1 175 ? 4.027 12.008 26.109 1 64.88 175 ALA A N 1
ATOM 1334 C CA . ALA A 1 175 ? 3.27 11.023 26.891 1 64.88 175 ALA A CA 1
ATOM 1335 C C . ALA A 1 175 ? 1.824 10.945 26.406 1 64.88 175 ALA A C 1
ATOM 1337 O O . ALA A 1 175 ? 1.242 9.859 26.344 1 64.88 175 ALA A O 1
ATOM 1338 N N . TRP A 1 176 ? 1.334 12.078 26.062 1 66.44 176 TRP A N 1
ATOM 1339 C CA . TRP A 1 176 ? -0.069 12.07 25.672 1 66.44 176 TRP A CA 1
ATOM 1340 C C . TRP A 1 176 ? -0.259 11.32 24.359 1 66.44 176 TRP A C 1
ATOM 1342 O O . TRP A 1 176 ? -1.336 10.781 24.094 1 66.44 176 TRP A O 1
ATOM 1352 N N . LYS A 1 177 ? 0.707 11.219 23.562 1 70.06 177 LYS A N 1
ATOM 1353 C CA . LYS A 1 177 ? 0.628 10.523 22.281 1 70.06 177 LYS A CA 1
ATOM 1354 C C . LYS A 1 177 ? 0.444 9.023 22.484 1 70.06 177 LYS A C 1
ATOM 1356 O O . LYS A 1 177 ? 0.023 8.312 21.562 1 70.06 177 LYS A O 1
ATOM 1361 N N . LEU A 1 178 ? 0.663 8.641 23.719 1 69.5 178 LEU A N 1
ATOM 1362 C CA . LEU A 1 178 ? 0.554 7.215 24.016 1 69.5 178 LEU A CA 1
ATOM 1363 C C . LEU A 1 178 ? -0.763 6.906 24.719 1 69.5 178 LEU A C 1
ATOM 1365 O O . LEU A 1 178 ? -1.02 5.762 25.094 1 69.5 178 LEU A O 1
ATOM 1369 N N . ASP A 1 179 ? -1.518 7.938 24.875 1 71.69 179 ASP A N 1
ATOM 1370 C CA . ASP A 1 179 ? -2.805 7.766 25.547 1 71.69 179 ASP A CA 1
ATOM 1371 C C . ASP A 1 179 ? -3.959 7.922 24.562 1 71.69 179 ASP A C 1
ATOM 1373 O O . ASP A 1 179 ? -4.277 9.039 24.141 1 71.69 179 ASP A O 1
ATOM 1377 N N . PRO A 1 180 ? -4.613 6.844 24.203 1 72.38 180 PRO A N 1
ATOM 1378 C CA . PRO A 1 180 ? -5.723 6.934 23.25 1 72.38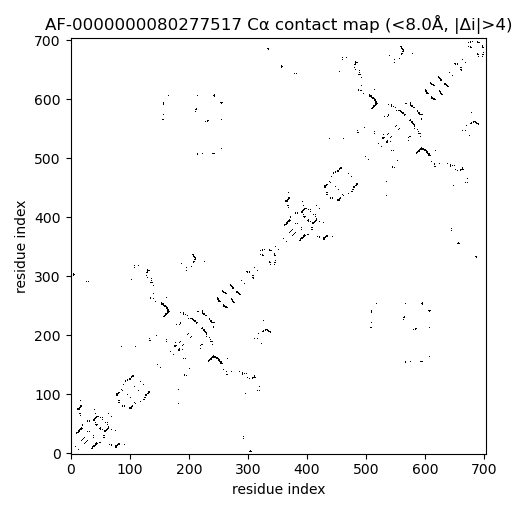 180 PRO A CA 1
ATOM 1379 C C . PRO A 1 180 ? -6.824 7.883 23.719 1 72.38 180 PRO A C 1
ATOM 1381 O O . PRO A 1 180 ? -7.512 8.492 22.891 1 72.38 180 PRO A O 1
ATOM 1384 N N . ALA A 1 181 ? -6.926 8.055 24.984 1 71.88 181 ALA A N 1
ATOM 1385 C CA . ALA A 1 181 ? -7.957 8.938 25.531 1 71.88 181 ALA A CA 1
ATOM 1386 C C . ALA A 1 181 ? -7.656 10.398 25.203 1 71.88 181 ALA A C 1
ATOM 1388 O O . ALA A 1 181 ? -8.562 11.234 25.172 1 71.88 181 ALA A O 1
ATOM 1389 N N . LEU A 1 182 ? -6.387 10.531 24.969 1 69.38 182 LEU A N 1
ATOM 1390 C CA . LEU A 1 182 ? -5.965 11.898 24.688 1 69.38 182 LEU A CA 1
ATOM 1391 C C . LEU A 1 182 ? -5.711 12.078 23.188 1 69.38 182 LEU A C 1
ATOM 1393 O O . LEU A 1 182 ? -5.113 13.078 22.781 1 69.38 182 LEU A O 1
ATOM 1397 N N . GLY A 1 183 ? -6.137 11 22.422 1 67 183 GLY A N 1
ATOM 1398 C CA . GLY A 1 183 ? -6.039 11.125 20.969 1 67 183 GLY A CA 1
ATOM 1399 C C . GLY A 1 183 ? -4.75 10.555 20.406 1 67 183 GLY A C 1
ATOM 1400 O O . GLY A 1 183 ? -4.414 10.797 19.25 1 67 183 GLY A O 1
ATOM 1401 N N . GLY A 1 184 ? -4.113 9.938 21.219 1 76.31 184 GLY A N 1
ATOM 1402 C CA . GLY A 1 184 ? -2.842 9.391 20.766 1 76.31 184 GLY A CA 1
ATOM 1403 C C . GLY A 1 184 ? -2.996 8.172 19.891 1 76.31 184 GLY A C 1
ATOM 1404 O O . GLY A 1 184 ? -3.643 7.195 20.266 1 76.31 184 GLY A O 1
ATOM 1405 N N . SER A 1 185 ? -2.564 8.219 18.656 1 84.62 185 SER A N 1
ATOM 1406 C CA . SER A 1 185 ? -2.484 7.113 17.719 1 84.62 185 SER A CA 1
ATOM 1407 C C . SER A 1 185 ? -1.536 7.438 16.562 1 84.62 185 SER A C 1
ATOM 1409 O O . SER A 1 185 ? -1.226 8.602 16.312 1 84.62 185 SER A O 1
ATOM 1411 N N . ALA A 1 186 ? -1.054 6.395 15.938 1 90.94 186 ALA A N 1
ATOM 1412 C CA . ALA A 1 186 ? -0.167 6.594 14.797 1 90.94 186 ALA A CA 1
ATOM 1413 C C . ALA A 1 186 ? -0.855 7.41 13.703 1 90.94 186 ALA A C 1
ATOM 1415 O O . ALA A 1 186 ? -0.224 8.25 13.062 1 90.94 186 ALA A O 1
ATOM 1416 N N . LEU A 1 187 ? -2.143 7.223 13.508 1 92.88 187 LEU A N 1
ATOM 1417 C CA . LEU A 1 187 ? -2.871 7.934 12.461 1 92.88 187 LEU A CA 1
ATOM 1418 C C . LEU A 1 187 ? -3.012 9.414 12.805 1 92.88 187 LEU A C 1
ATOM 1420 O O . LEU A 1 187 ? -2.803 10.273 11.953 1 92.88 187 LEU A O 1
ATOM 1424 N N . ALA A 1 188 ? -3.311 9.648 14.031 1 89.5 188 ALA A N 1
ATOM 1425 C CA . ALA A 1 188 ? -3.488 11.031 14.453 1 89.5 188 ALA A CA 1
ATOM 1426 C C . ALA A 1 188 ? -2.152 11.773 14.484 1 89.5 188 ALA A C 1
ATOM 1428 O O . ALA A 1 188 ? -2.102 12.984 14.266 1 89.5 188 ALA A O 1
ATOM 1429 N N . ASP A 1 189 ? -1.124 11.062 14.68 1 89.06 189 ASP A N 1
ATOM 1430 C CA . ASP A 1 189 ? 0.196 11.672 14.828 1 89.06 189 ASP A CA 1
ATOM 1431 C C . ASP A 1 189 ? 0.87 11.859 13.469 1 89.06 189 ASP A C 1
ATOM 1433 O O . ASP A 1 189 ? 1.129 12.984 13.055 1 89.06 189 ASP A O 1
ATOM 1437 N N . CYS A 1 190 ? 1.057 10.797 12.812 1 92.19 190 CYS A N 1
ATOM 1438 C CA . CYS A 1 190 ? 1.814 10.906 11.57 1 92.19 190 CYS A CA 1
ATOM 1439 C C . CYS A 1 190 ? 0.951 10.539 10.367 1 92.19 190 CYS A C 1
ATOM 1441 O O . CYS A 1 190 ? 1.102 11.117 9.289 1 92.19 190 CYS A O 1
ATOM 1443 N N . GLY A 1 191 ? -0.005 9.719 10.57 1 95.75 191 GLY A N 1
ATOM 1444 C CA . GLY A 1 191 ? -0.853 9.289 9.469 1 95.75 191 GLY A CA 1
ATOM 1445 C C . GLY A 1 191 ? -1.691 10.406 8.883 1 95.75 191 GLY A C 1
ATOM 1446 O O . GLY A 1 191 ? -1.995 10.406 7.691 1 95.75 191 GLY A O 1
ATOM 1447 N N . VAL A 1 192 ? -2.066 11.328 9.672 1 96.31 192 VAL A N 1
ATOM 1448 C CA . VAL A 1 192 ? -2.939 12.414 9.258 1 96.31 192 VAL A CA 1
ATOM 1449 C C . VAL A 1 192 ? -2.248 13.25 8.18 1 96.31 192 VAL A C 1
ATOM 1451 O O . VAL A 1 192 ? -2.904 13.812 7.301 1 96.31 192 VAL A O 1
ATOM 1454 N N . HIS A 1 193 ? -0.919 13.336 8.188 1 96.19 193 HIS A N 1
ATOM 1455 C CA . HIS A 1 193 ? -0.182 14.031 7.137 1 96.19 193 HIS A CA 1
ATOM 1456 C C . HIS A 1 193 ? -0.359 13.336 5.789 1 96.19 193 HIS A C 1
ATOM 1458 O O . HIS A 1 193 ? -0.566 14 4.77 1 96.19 193 HIS A O 1
ATOM 1464 N N . GLY A 1 194 ? -0.249 12.023 5.84 1 96.88 194 GLY A N 1
ATOM 1465 C CA . GLY A 1 194 ? -0.467 11.258 4.625 1 96.88 194 GLY A CA 1
ATOM 1466 C C . GLY A 1 194 ? -1.891 11.352 4.109 1 96.88 194 GLY A C 1
ATOM 1467 O O . GLY A 1 194 ? -2.111 11.508 2.906 1 96.88 194 GLY A O 1
ATOM 1468 N N . ILE A 1 195 ? -2.826 11.258 5.02 1 97.62 195 ILE A N 1
ATOM 1469 C CA . ILE A 1 195 ? -4.238 11.344 4.664 1 97.62 195 ILE A CA 1
ATOM 1470 C C . ILE A 1 195 ? -4.535 12.719 4.062 1 97.62 195 ILE A C 1
ATOM 1472 O O . ILE A 1 195 ? -5.18 12.812 3.018 1 97.62 195 ILE A O 1
ATOM 1476 N N . ASP A 1 196 ? -4.047 13.75 4.68 1 96.62 196 ASP A N 1
ATOM 1477 C CA . ASP A 1 196 ? -4.242 15.109 4.18 1 96.62 196 ASP A CA 1
ATOM 1478 C C . ASP A 1 196 ? -3.707 15.25 2.758 1 96.62 196 ASP A C 1
ATOM 1480 O O . ASP A 1 196 ? -4.395 15.773 1.88 1 96.62 196 ASP A O 1
ATOM 1484 N N . LEU A 1 197 ? -2.49 14.812 2.561 1 96.5 197 LEU A N 1
ATOM 1485 C CA . LEU A 1 197 ? -1.882 14.922 1.24 1 96.5 197 LEU A CA 1
ATOM 1486 C C . LEU A 1 197 ? -2.656 14.102 0.215 1 96.5 197 LEU A C 1
ATOM 1488 O O . LEU A 1 197 ? -2.857 14.547 -0.918 1 96.5 197 LEU A O 1
ATOM 1492 N N . ALA A 1 198 ? -3.064 12.93 0.583 1 97 198 ALA A N 1
ATOM 1493 C CA . ALA A 1 198 ? -3.863 12.094 -0.306 1 97 198 ALA A CA 1
ATOM 1494 C C . ALA A 1 198 ? -5.145 12.805 -0.732 1 97 198 ALA A C 1
ATOM 1496 O O . ALA A 1 198 ? -5.492 12.812 -1.914 1 97 198 ALA A O 1
ATOM 1497 N N . LEU A 1 199 ? -5.816 13.383 0.215 1 96.06 199 LEU A N 1
ATOM 1498 C CA . LEU A 1 199 ? -7.062 14.078 -0.073 1 96.06 199 LEU A CA 1
ATOM 1499 C C . LEU A 1 199 ? -6.816 15.281 -0.979 1 96.06 199 LEU A C 1
ATOM 1501 O O . LEU A 1 199 ? -7.625 15.57 -1.865 1 96.06 199 LEU A O 1
ATOM 1505 N N . ALA A 1 200 ? -5.746 15.961 -0.762 1 95 200 ALA A N 1
ATOM 1506 C CA . ALA A 1 200 ? -5.395 17.125 -1.569 1 95 200 ALA A CA 1
ATOM 1507 C C . ALA A 1 200 ? -5.109 16.734 -3.014 1 95 200 ALA A C 1
ATOM 1509 O O . ALA A 1 200 ? -5.445 17.469 -3.947 1 95 200 ALA A O 1
ATOM 1510 N N . LEU A 1 201 ? -4.484 15.609 -3.178 1 95.88 201 LEU A N 1
ATOM 1511 C CA . LEU A 1 201 ? -4.035 15.195 -4.504 1 95.88 201 LEU A CA 1
ATOM 1512 C C . LEU A 1 201 ? -5.121 14.414 -5.23 1 95.88 201 LEU A C 1
ATOM 1514 O O . LEU A 1 201 ? -5.242 14.5 -6.453 1 95.88 201 LEU A O 1
ATOM 1518 N N . PHE A 1 202 ? -5.922 13.602 -4.484 1 95.25 202 PHE A N 1
ATOM 1519 C CA . PHE A 1 202 ? -6.746 12.609 -5.152 1 95.25 202 PHE A CA 1
ATOM 1520 C C . PHE A 1 202 ? -8.219 12.805 -4.816 1 95.25 202 PHE A C 1
ATOM 1522 O O . PHE A 1 202 ? -9.094 12.156 -5.402 1 95.25 202 PHE A O 1
ATOM 1529 N N . GLY A 1 203 ? -8.555 13.641 -3.854 1 93 203 GLY A N 1
ATOM 1530 C CA . GLY 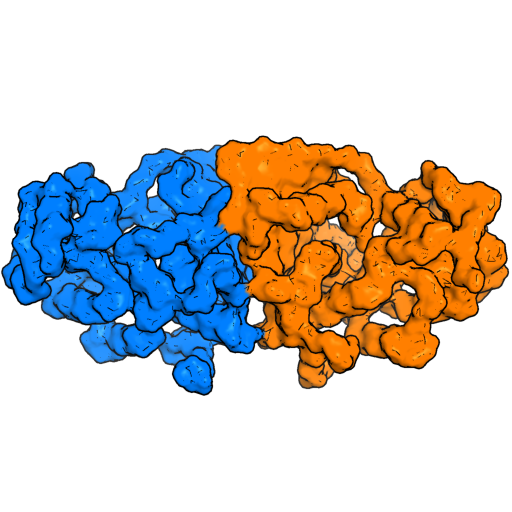A 1 203 ? -9.938 13.977 -3.551 1 93 203 GLY A CA 1
ATOM 1531 C C . GLY A 1 203 ? -10.531 13.109 -2.453 1 93 203 GLY A C 1
ATOM 1532 O O . GLY A 1 203 ? -9.828 12.312 -1.834 1 93 203 GLY A O 1
ATOM 1533 N N . ARG A 1 204 ? -11.75 13.281 -2.197 1 93.44 204 ARG A N 1
ATOM 1534 C CA . ARG A 1 204 ? -12.484 12.648 -1.105 1 93.44 204 ARG A CA 1
ATOM 1535 C C . ARG A 1 204 ? -12.664 11.156 -1.358 1 93.44 204 ARG A C 1
ATOM 1537 O O . ARG A 1 204 ? -13.023 10.742 -2.465 1 93.44 204 ARG A O 1
ATOM 1544 N N . PRO A 1 205 ? -12.391 10.336 -0.341 1 94.12 205 PRO A N 1
ATOM 1545 C CA . PRO A 1 205 ? -12.664 8.906 -0.5 1 94.12 205 PRO A CA 1
ATOM 1546 C C . PRO A 1 205 ? -14.133 8.562 -0.286 1 94.12 205 PRO A C 1
ATOM 1548 O O . PRO A 1 205 ? -14.828 9.234 0.478 1 94.12 205 PRO A O 1
ATOM 1551 N N . ASP A 1 206 ? -14.555 7.469 -0.899 1 90.5 206 ASP A N 1
ATOM 1552 C CA . ASP A 1 206 ? -15.898 6.93 -0.702 1 90.5 206 ASP A CA 1
ATOM 1553 C C . ASP A 1 206 ? -15.969 6.082 0.565 1 90.5 206 ASP A C 1
ATOM 1555 O O . ASP A 1 206 ? -17 6.066 1.253 1 90.5 206 ASP A O 1
ATOM 1559 N N . TRP A 1 207 ? -14.977 5.379 0.849 1 92.38 207 TRP A N 1
ATOM 1560 C CA . TRP A 1 207 ? -14.898 4.508 2.018 1 92.38 207 TRP A CA 1
ATOM 1561 C C . TRP A 1 207 ? -13.445 4.32 2.459 1 92.38 207 TRP A C 1
ATOM 1563 O O . TRP A 1 207 ? -12.516 4.695 1.737 1 92.38 207 TRP A O 1
ATOM 1573 N N . VAL A 1 208 ? -13.305 3.787 3.66 1 95.25 208 VAL A N 1
ATOM 1574 C CA . VAL A 1 208 ? -11.992 3.465 4.207 1 95.25 208 VAL A CA 1
ATOM 1575 C C . VAL A 1 208 ? -12.039 2.111 4.91 1 95.25 208 VAL A C 1
ATOM 1577 O O . VAL A 1 208 ? -13.047 1.76 5.523 1 95.25 208 VAL A O 1
ATOM 1580 N N . ALA A 1 209 ? -11.016 1.32 4.723 1 95.31 209 ALA A N 1
ATOM 1581 C CA . ALA A 1 209 ? -10.727 0.119 5.5 1 95.31 209 ALA A CA 1
ATOM 1582 C C . ALA A 1 209 ? -9.32 0.185 6.105 1 95.31 209 ALA A C 1
ATOM 1584 O O . ALA A 1 209 ? -8.383 0.648 5.457 1 95.31 209 ALA A O 1
ATOM 1585 N N . ALA A 1 210 ? -9.227 -0.266 7.328 1 95.5 210 ALA A N 1
ATOM 1586 C CA . ALA A 1 210 ? -7.934 -0.13 7.988 1 95.5 210 ALA A CA 1
ATOM 1587 C C . ALA A 1 210 ? -7.66 -1.314 8.914 1 95.5 210 ALA A C 1
ATOM 1589 O O . ALA A 1 210 ? -8.594 -1.995 9.352 1 95.5 210 ALA A O 1
ATOM 1590 N N . THR A 1 211 ? -6.383 -1.562 9.078 1 92.75 211 THR A N 1
ATOM 1591 C CA . THR A 1 211 ? -5.91 -2.484 10.109 1 92.75 211 THR A CA 1
ATOM 1592 C C . THR A 1 211 ? -4.867 -1.813 10.992 1 92.75 211 THR A C 1
ATOM 1594 O O . THR A 1 211 ? -4.105 -0.96 10.531 1 92.75 211 THR A O 1
ATOM 1597 N N . GLY A 1 212 ? -4.961 -2.152 12.242 1 88.06 212 GLY A N 1
ATOM 1598 C CA . GLY A 1 212 ? -4.027 -1.624 13.219 1 88.06 212 GLY A CA 1
ATOM 1599 C C . GLY A 1 212 ? -3.4 -2.699 14.086 1 88.06 212 GLY A C 1
ATOM 1600 O O . GLY A 1 212 ? -3.992 -3.762 14.297 1 88.06 212 GLY A O 1
ATOM 1601 N N . HIS A 1 213 ? -2.168 -2.443 14.383 1 85.25 213 HIS A N 1
ATOM 1602 C CA . HIS A 1 213 ? -1.495 -3.314 15.336 1 85.25 213 HIS A CA 1
ATOM 1603 C C . HIS A 1 213 ? -0.445 -2.551 16.141 1 85.25 213 HIS A C 1
ATOM 1605 O O . HIS A 1 213 ? -0.192 -1.373 15.867 1 85.25 213 HIS A O 1
ATOM 1611 N N . SER A 1 214 ? -0.014 -3.184 17.234 1 85 214 SER A N 1
ATOM 1612 C CA . SER A 1 214 ? 1.01 -2.572 18.062 1 85 214 SER A CA 1
ATOM 1613 C C . SER A 1 214 ? 2.312 -3.363 18.016 1 85 214 SER A C 1
ATOM 1615 O O . SER A 1 214 ? 2.309 -4.586 18.188 1 85 214 SER A O 1
ATOM 1617 N N . ILE A 1 215 ? 3.379 -2.666 17.766 1 78.12 215 ILE A N 1
ATOM 1618 C CA . ILE A 1 215 ? 4.711 -3.264 17.734 1 78.12 215 ILE A CA 1
ATOM 1619 C C . ILE A 1 215 ? 5.387 -3.092 19.078 1 78.12 215 ILE A C 1
ATOM 1621 O O . ILE A 1 215 ? 6.07 -4 19.562 1 78.12 215 ILE A O 1
ATOM 1625 N N . LYS A 1 216 ? 5.27 -1.933 19.719 1 73.69 216 LYS A N 1
ATOM 1626 C CA . LYS A 1 216 ? 6 -1.629 20.938 1 73.69 216 LYS A CA 1
ATOM 1627 C C . LYS A 1 216 ? 5.051 -1.498 22.125 1 73.69 216 LYS A C 1
ATOM 1629 O O . LYS A 1 216 ? 5.398 -1.872 23.25 1 73.69 216 LYS A O 1
ATOM 1634 N N . SER A 1 217 ? 3.949 -0.752 21.891 1 64.31 217 SER A N 1
ATOM 1635 C CA . SER A 1 217 ? 3.064 -0.491 23.016 1 64.31 217 SER A CA 1
ATOM 1636 C C . SER A 1 217 ? 1.677 -1.076 22.781 1 64.31 217 SER A C 1
ATOM 1638 O O . SER A 1 217 ? 1.062 -0.83 21.734 1 64.31 217 SER A O 1
ATOM 1640 N N . ALA A 1 218 ? 1.254 -1.882 23.656 1 62.41 218 ALA A N 1
ATOM 1641 C CA . ALA A 1 218 ? -0.068 -2.494 23.547 1 62.41 218 ALA A CA 1
ATOM 1642 C C . ALA A 1 218 ? -1.17 -1.465 23.781 1 62.41 218 ALA A C 1
ATOM 1644 O O . ALA A 1 218 ? -2.322 -1.68 23.406 1 62.41 218 ALA A O 1
ATOM 1645 N N . ALA A 1 219 ? -0.845 -0.343 24.297 1 63.19 219 ALA A N 1
ATOM 1646 C CA . ALA A 1 219 ? -1.882 0.596 24.719 1 63.19 219 ALA A CA 1
ATOM 1647 C C . ALA A 1 219 ? -2.385 1.42 23.531 1 63.19 219 ALA A C 1
ATOM 1649 O O . ALA A 1 219 ? -3.518 1.908 23.547 1 63.19 219 ALA A O 1
ATOM 1650 N N . THR A 1 220 ? -1.577 1.61 22.578 1 73 220 THR A N 1
ATOM 1651 C CA . THR A 1 220 ? -1.978 2.408 21.422 1 73 220 THR A CA 1
ATOM 1652 C C . THR A 1 220 ? -1.728 1.644 20.125 1 73 220 THR A C 1
ATOM 1654 O O . THR A 1 220 ? -0.892 0.738 20.078 1 73 220 THR A O 1
ATOM 1657 N N . MET A 1 221 ? -2.582 1.938 19.203 1 84.62 221 MET A N 1
ATOM 1658 C CA . MET A 1 221 ? -2.291 1.478 17.844 1 84.62 221 MET A CA 1
ATOM 1659 C C . MET A 1 221 ? -1.134 2.266 17.25 1 84.62 221 MET A C 1
ATOM 1661 O O . MET A 1 221 ? -1.35 3.289 16.594 1 84.62 221 MET A O 1
ATOM 1665 N N . ASP A 1 222 ? 0.047 1.709 17.469 1 89.81 222 ASP A N 1
ATOM 1666 C CA . ASP A 1 222 ? 1.225 2.467 17.062 1 89.81 222 ASP A CA 1
ATOM 1667 C C . ASP A 1 222 ? 1.514 2.27 15.57 1 89.81 222 ASP A C 1
ATOM 1669 O O . ASP A 1 222 ? 2.451 2.861 15.031 1 89.81 222 ASP A O 1
ATOM 1673 N N . THR A 1 223 ? 0.727 1.394 15.016 1 92.5 223 THR A N 1
ATOM 1674 C CA . THR A 1 223 ? 0.841 1.137 13.586 1 92.5 223 THR A CA 1
ATOM 1675 C C . THR A 1 223 ? -0.537 0.935 12.961 1 92.5 223 THR A C 1
ATOM 1677 O O . THR A 1 223 ? -1.347 0.156 13.469 1 92.5 223 THR A O 1
ATOM 1680 N N . THR A 1 224 ? -0.798 1.7 11.93 1 94.81 224 THR A N 1
ATOM 1681 C CA . THR A 1 224 ? -2.057 1.564 11.203 1 94.81 224 THR A CA 1
ATOM 1682 C C . THR A 1 224 ? -1.828 1.686 9.695 1 94.81 224 THR A C 1
ATOM 1684 O O . THR A 1 224 ? -1.07 2.547 9.25 1 94.81 224 THR A O 1
ATOM 1687 N N . THR A 1 225 ? -2.391 0.788 8.93 1 97.44 225 THR A N 1
ATOM 1688 C CA . THR A 1 225 ? -2.457 0.877 7.477 1 97.44 225 THR A CA 1
ATOM 1689 C C . THR A 1 225 ? -3.906 0.963 7.008 1 97.44 225 THR A C 1
ATOM 1691 O O . THR A 1 225 ? -4.766 0.217 7.484 1 97.44 225 THR A O 1
ATOM 1694 N N . LEU A 1 226 ? -4.168 1.924 6.156 1 97.69 226 LEU A N 1
ATOM 1695 C CA . LEU A 1 226 ? -5.527 2.018 5.641 1 97.69 226 LEU A CA 1
ATOM 1696 C C . LEU A 1 226 ? -5.531 2.004 4.113 1 97.69 226 LEU A C 1
ATOM 1698 O O . LEU A 1 226 ? -4.531 2.354 3.484 1 97.69 226 LEU A O 1
ATOM 1702 N N . LEU A 1 227 ? -6.59 1.499 3.543 1 97.94 227 LEU A N 1
ATOM 1703 C CA . LEU A 1 227 ? -6.965 1.584 2.137 1 97.94 227 LEU A CA 1
ATOM 1704 C C . LEU A 1 227 ? -8.211 2.445 1.96 1 97.94 227 LEU A C 1
ATOM 1706 O O . LEU A 1 227 ? -9.211 2.248 2.656 1 97.94 227 LEU A O 1
ATOM 1710 N N . MET A 1 228 ? -8.055 3.418 1.128 1 96.12 228 MET A N 1
ATOM 1711 C CA . MET A 1 228 ? -9.242 4.203 0.805 1 96.12 228 MET A CA 1
ATOM 1712 C C . MET A 1 228 ? -9.453 4.277 -0.704 1 96.12 228 MET A C 1
ATOM 1714 O O . MET A 1 228 ? -8.5 4.113 -1.475 1 96.12 228 MET A O 1
ATOM 1718 N N . SER A 1 229 ? -10.672 4.492 -1.108 1 92.69 229 SER A N 1
ATOM 1719 C CA . SER A 1 229 ? -11.047 4.652 -2.51 1 92.69 229 SER A CA 1
ATOM 1720 C C . SER A 1 229 ? -11.414 6.098 -2.82 1 92.69 229 SER A C 1
ATOM 1722 O O . SER A 1 229 ? -12.531 6.535 -2.527 1 92.69 229 SER A O 1
ATOM 1724 N N . CYS A 1 230 ? -10.453 6.793 -3.447 1 91.12 230 CYS A N 1
ATOM 1725 C CA . CYS A 1 230 ? -10.688 8.18 -3.834 1 91.12 230 CYS A CA 1
ATOM 1726 C C . CYS A 1 230 ? -11.195 8.273 -5.27 1 91.12 230 CYS A C 1
ATOM 1728 O O . CYS A 1 230 ? -10.398 8.266 -6.211 1 91.12 230 CYS A O 1
ATOM 1730 N N . GLY A 1 231 ? -12.531 8.398 -5.445 1 81.12 231 GLY A N 1
ATOM 1731 C CA . GLY A 1 231 ? -13.094 8.391 -6.785 1 81.12 231 GLY A CA 1
ATOM 1732 C C . GLY A 1 231 ? -12.742 7.141 -7.57 1 81.12 231 GLY A C 1
ATOM 1733 O O . GLY A 1 231 ? -12.445 7.215 -8.766 1 81.12 231 GLY A O 1
ATOM 1734 N N . GLY A 1 232 ? -12.602 6.082 -6.887 1 83.38 232 GLY A N 1
ATOM 1735 C CA . GLY A 1 232 ? -12.25 4.828 -7.535 1 83.38 232 GLY A CA 1
ATOM 1736 C C . GLY A 1 232 ? -10.766 4.516 -7.453 1 83.38 232 GLY A C 1
ATOM 1737 O O . GLY A 1 232 ? -10.359 3.365 -7.645 1 83.38 232 GLY A O 1
ATOM 1738 N N . LEU A 1 233 ? -9.914 5.512 -7.258 1 91.88 233 LEU A N 1
ATOM 1739 C CA . LEU A 1 233 ? -8.469 5.312 -7.141 1 91.88 233 LEU A CA 1
ATOM 1740 C C . LEU A 1 233 ? -8.109 4.758 -5.762 1 91.88 233 LEU A C 1
ATOM 1742 O O . LEU A 1 233 ? -8.43 5.371 -4.742 1 91.88 233 LEU A O 1
ATOM 1746 N N . PRO A 1 234 ? -7.5 3.596 -5.781 1 95.81 234 PRO A N 1
ATOM 1747 C CA . PRO A 1 234 ? -7.043 3.094 -4.484 1 95.81 234 PRO A CA 1
ATOM 1748 C C . PRO A 1 234 ? -5.848 3.875 -3.936 1 95.81 234 PRO A C 1
ATOM 1750 O O . PRO A 1 234 ? -4.867 4.09 -4.652 1 95.81 234 PRO A O 1
ATOM 1753 N N . VAL A 1 235 ? -5.953 4.281 -2.723 1 97.06 235 VAL A N 1
ATOM 1754 C CA . VAL A 1 235 ? -4.871 4.98 -2.033 1 97.06 235 VAL A CA 1
ATOM 1755 C C . VAL A 1 235 ? -4.582 4.297 -0.699 1 97.06 235 VAL A C 1
ATOM 1757 O O . VAL A 1 235 ? -5.492 4.09 0.109 1 97.06 235 VAL A O 1
ATOM 1760 N N . THR A 1 236 ? -3.342 3.906 -0.503 1 98.25 236 THR A N 1
ATOM 1761 C CA . THR A 1 236 ? -2.93 3.291 0.753 1 98.25 236 THR A CA 1
ATOM 1762 C C . THR A 1 236 ? -2.074 4.254 1.572 1 98.25 236 THR A C 1
ATOM 1764 O O . THR A 1 236 ? -1.221 4.953 1.023 1 98.25 236 THR A O 1
ATOM 1767 N N . VAL A 1 237 ? -2.314 4.273 2.871 1 98.12 237 VAL A N 1
ATOM 1768 C CA . VAL A 1 237 ? -1.509 5.059 3.799 1 98.12 237 VAL A CA 1
ATOM 1769 C C . VAL A 1 237 ? -0.98 4.16 4.914 1 98.12 237 VAL A C 1
ATOM 1771 O O . VAL A 1 237 ? -1.749 3.441 5.559 1 98.12 237 VAL A O 1
ATOM 1774 N N . VAL A 1 238 ? 0.314 4.164 5.109 1 97.38 238 VAL A N 1
ATOM 1775 C CA . VAL A 1 238 ? 0.955 3.457 6.215 1 97.38 238 VAL A CA 1
ATOM 1776 C C . VAL A 1 238 ? 1.479 4.461 7.238 1 97.38 238 VAL A C 1
ATOM 1778 O O . VAL A 1 238 ? 2.262 5.352 6.898 1 97.38 238 VAL A O 1
ATOM 1781 N N . ALA A 1 239 ? 1 4.324 8.422 1 96.25 239 ALA A N 1
ATOM 1782 C CA . ALA A 1 239 ? 1.441 5.168 9.531 1 96.25 239 ALA A CA 1
ATOM 1783 C C . ALA A 1 239 ? 1.959 4.32 10.688 1 96.25 239 ALA A C 1
ATOM 1785 O O . ALA A 1 239 ? 1.247 3.449 11.195 1 96.25 239 ALA A O 1
ATOM 1786 N N . SER A 1 240 ? 3.227 4.633 11.109 1 94.19 240 SER A N 1
ATOM 1787 C CA . SER A 1 240 ? 3.77 3.85 12.219 1 94.19 240 SER A CA 1
ATOM 1788 C C . SER A 1 240 ? 4.723 4.684 13.07 1 94.19 240 SER A C 1
ATOM 1790 O O . SER A 1 240 ? 5.57 5.398 12.539 1 94.19 240 SER A O 1
ATOM 1792 N N . GLN A 1 241 ? 4.535 4.551 14.359 1 91.44 241 GLN A N 1
ATOM 1793 C CA . GLN A 1 241 ? 5.457 5.164 15.312 1 91.44 241 GLN A CA 1
ATOM 1794 C C . GLN A 1 241 ? 6.57 4.195 15.703 1 91.44 241 GLN A C 1
ATOM 1796 O O . GLN A 1 241 ? 7.293 4.438 16.672 1 91.44 241 GLN A O 1
ATOM 1801 N N . SER A 1 242 ? 6.645 3.117 14.984 1 91.31 242 SER A N 1
ATOM 1802 C CA . SER A 1 242 ? 7.602 2.074 15.352 1 91.31 242 SER A CA 1
ATOM 1803 C C . SER A 1 242 ? 8.297 1.51 14.117 1 91.31 242 SER A C 1
ATOM 1805 O O . SER A 1 242 ? 9.055 0.544 14.219 1 91.31 242 SER A O 1
ATOM 1807 N N . GLY A 1 243 ? 8.055 2.049 13.008 1 92.62 243 GLY A N 1
ATOM 1808 C CA . GLY A 1 243 ? 8.609 1.51 11.781 1 92.62 243 GLY A CA 1
ATOM 1809 C C . GLY A 1 243 ? 9.859 2.242 11.32 1 92.62 243 GLY A C 1
ATOM 1810 O O . GLY A 1 243 ? 10.047 3.418 11.633 1 92.62 243 GLY A O 1
ATOM 1811 N N . HIS A 1 244 ? 10.688 1.519 10.555 1 93.31 244 HIS A N 1
ATOM 1812 C CA . HIS A 1 244 ? 11.852 2.119 9.922 1 93.31 244 HIS A CA 1
ATOM 1813 C C . HIS A 1 244 ? 11.438 3.182 8.906 1 93.31 244 HIS A C 1
ATOM 1815 O O . HIS A 1 244 ? 10.508 2.971 8.125 1 93.31 244 HIS A O 1
ATOM 1821 N N . PRO A 1 245 ? 12.094 4.312 8.859 1 91.19 245 PRO A N 1
ATOM 1822 C CA . PRO A 1 245 ? 11.664 5.449 8.047 1 91.19 245 PRO A CA 1
ATOM 1823 C C . PRO A 1 245 ? 12.133 5.352 6.598 1 91.19 245 PRO A C 1
ATOM 1825 O O . PRO A 1 245 ? 11.898 6.266 5.805 1 91.19 245 PRO A O 1
ATOM 1828 N N . GLY A 1 246 ? 12.789 4.293 6.148 1 87.88 246 GLY A N 1
ATOM 1829 C CA . GLY A 1 246 ? 13.469 4.207 4.867 1 87.88 246 GLY A CA 1
ATOM 1830 C C . GLY A 1 246 ? 12.516 4.238 3.684 1 87.88 246 GLY A C 1
ATOM 1831 O O . GLY A 1 246 ? 12.938 4.453 2.547 1 87.88 246 GLY A O 1
ATOM 1832 N N . ALA A 1 247 ? 11.227 4.047 3.842 1 88.5 247 ALA A N 1
ATOM 1833 C CA . ALA A 1 247 ? 10.266 4.02 2.738 1 88.5 247 ALA A CA 1
ATOM 1834 C C . ALA A 1 247 ? 9.219 5.117 2.896 1 88.5 247 ALA A C 1
ATOM 1836 O O . ALA A 1 247 ? 8.086 4.98 2.42 1 88.5 247 ALA A O 1
ATOM 1837 N N . ASN A 1 248 ? 9.547 6.191 3.568 1 93.25 248 ASN A N 1
ATOM 1838 C CA . ASN A 1 248 ? 8.641 7.316 3.758 1 93.25 248 ASN A CA 1
ATOM 1839 C C . ASN A 1 248 ? 8.477 8.125 2.473 1 93.25 248 ASN A C 1
ATOM 1841 O O . ASN A 1 248 ? 8.977 9.242 2.363 1 93.25 248 ASN A O 1
ATOM 1845 N N . ASP A 1 249 ? 7.73 7.641 1.507 1 93 249 ASP A N 1
ATOM 1846 C CA . ASP A 1 249 ? 7.602 8.203 0.166 1 93 249 ASP A CA 1
ATOM 1847 C C . ASP A 1 249 ? 6.141 8.266 -0.266 1 93 249 ASP A C 1
ATOM 1849 O O . ASP A 1 249 ? 5.266 7.711 0.4 1 93 249 ASP A O 1
ATOM 1853 N N . LEU A 1 250 ? 5.891 9.07 -1.232 1 96.44 250 LEU A N 1
ATOM 1854 C CA . LEU A 1 250 ? 4.688 9 -2.051 1 96.44 250 LEU A CA 1
ATOM 1855 C C . LEU A 1 250 ? 4.977 8.336 -3.393 1 96.44 250 LEU A C 1
ATOM 1857 O O . LEU A 1 250 ? 5.855 8.781 -4.133 1 96.44 250 LEU A O 1
ATOM 1861 N N . VAL A 1 251 ? 4.32 7.258 -3.65 1 97.44 251 VAL A N 1
ATOM 1862 C CA . VAL A 1 251 ? 4.465 6.559 -4.922 1 97.44 251 VAL A CA 1
ATOM 1863 C C . VAL A 1 251 ? 3.127 6.531 -5.656 1 97.44 251 VAL A C 1
ATOM 1865 O O . VAL A 1 251 ? 2.105 6.148 -5.078 1 97.44 251 VAL A O 1
ATOM 1868 N N . ILE A 1 252 ? 3.152 6.961 -6.887 1 97.75 252 ILE A N 1
ATOM 1869 C CA . ILE A 1 252 ? 1.964 6.934 -7.73 1 97.75 252 ILE A CA 1
ATOM 1870 C C . ILE A 1 252 ? 2.252 6.133 -9 1 97.75 252 ILE A C 1
ATOM 1872 O O . ILE A 1 252 ? 3.064 6.547 -9.828 1 97.75 252 ILE A O 1
ATOM 1876 N N . THR A 1 253 ? 1.609 5.016 -9.07 1 97.19 253 THR A N 1
ATOM 1877 C CA . THR A 1 253 ? 1.647 4.25 -10.305 1 97.19 253 THR A CA 1
ATOM 1878 C C . THR A 1 253 ? 0.564 4.727 -11.273 1 97.19 253 THR A C 1
ATOM 1880 O O . THR A 1 253 ? -0.607 4.82 -10.898 1 97.19 253 THR A O 1
ATOM 1883 N N . LEU A 1 254 ? 0.982 5.078 -12.438 1 96.81 254 LEU A N 1
ATOM 1884 C CA . LEU A 1 254 ? 0.059 5.48 -13.492 1 96.81 254 LEU A CA 1
ATOM 1885 C C . LEU A 1 254 ? 0.097 4.496 -14.656 1 96.81 254 LEU A C 1
ATOM 1887 O O . LEU A 1 254 ? 0.919 3.578 -14.672 1 96.81 254 LEU A O 1
ATOM 1891 N N . SER A 1 255 ? -0.879 4.691 -15.609 1 93.88 255 SER A N 1
ATOM 1892 C CA . SER A 1 255 ? -0.956 3.768 -16.734 1 93.88 255 SER A CA 1
ATOM 1893 C C . SER A 1 255 ? 0.309 3.824 -17.578 1 93.88 255 SER A C 1
ATOM 1895 O O . SER A 1 255 ? 0.778 2.797 -18.078 1 93.88 255 SER A O 1
ATOM 1897 N N . ASP A 1 256 ? 0.89 5.023 -17.672 1 94.81 256 ASP A N 1
ATOM 1898 C CA . ASP A 1 256 ? 1.986 5.18 -18.625 1 94.81 256 ASP A CA 1
ATOM 1899 C C . ASP A 1 256 ? 3.262 5.637 -17.922 1 94.81 256 ASP A C 1
ATOM 1901 O O . ASP A 1 256 ? 4.246 5.992 -18.578 1 94.81 256 ASP A O 1
ATOM 1905 N N . GLY A 1 257 ? 3.215 5.605 -16.625 1 96.94 257 GLY A N 1
ATOM 1906 C CA . GLY A 1 257 ? 4.402 6.066 -15.922 1 96.94 257 GLY A CA 1
ATOM 1907 C C . GLY A 1 257 ? 4.336 5.832 -14.422 1 96.94 257 GLY A C 1
ATOM 1908 O O . GLY A 1 257 ? 3.438 5.148 -13.938 1 96.94 257 GLY A O 1
ATOM 1909 N N . LEU A 1 258 ? 5.363 6.293 -13.734 1 97.31 258 LEU A N 1
ATOM 1910 C CA . LEU A 1 258 ? 5.547 6.156 -12.289 1 97.31 258 LEU A CA 1
ATOM 1911 C C . LEU A 1 258 ? 6.066 7.453 -11.68 1 97.31 258 LEU A C 1
ATOM 1913 O O . LEU A 1 258 ? 6.941 8.109 -12.258 1 97.31 258 LEU A O 1
ATOM 1917 N N . ILE A 1 259 ? 5.461 7.887 -10.602 1 98 259 ILE A N 1
ATOM 1918 C CA . ILE A 1 259 ? 5.973 9 -9.805 1 98 259 ILE A CA 1
ATOM 1919 C C . ILE A 1 259 ? 6.414 8.492 -8.438 1 98 259 ILE A C 1
ATOM 1921 O O . ILE A 1 259 ? 5.645 7.832 -7.734 1 98 259 ILE A O 1
ATOM 1925 N N . GLU A 1 260 ? 7.621 8.758 -8.07 1 96.94 260 GLU A N 1
ATOM 1926 C CA . GLU A 1 260 ? 8.156 8.5 -6.734 1 96.94 260 GLU A CA 1
ATOM 1927 C C . GLU A 1 260 ? 8.648 9.789 -6.082 1 96.94 260 GLU A C 1
ATOM 1929 O O . GLU A 1 260 ? 9.711 10.305 -6.438 1 96.94 260 GLU A O 1
ATOM 1934 N N . ALA A 1 261 ? 7.875 10.297 -5.188 1 95.81 261 ALA A N 1
ATOM 1935 C CA . ALA A 1 261 ? 8.289 11.461 -4.406 1 95.81 261 ALA A CA 1
ATOM 1936 C C . ALA A 1 261 ? 8.945 11.031 -3.094 1 95.81 261 ALA A C 1
ATOM 1938 O O . ALA A 1 261 ? 8.258 10.602 -2.164 1 95.81 261 ALA A O 1
ATOM 1939 N N . ARG A 1 262 ? 10.195 11.242 -3.008 1 92.12 262 ARG A N 1
ATOM 1940 C CA . ARG A 1 262 ? 11.008 10.734 -1.907 1 92.12 262 ARG A CA 1
ATOM 1941 C C . ARG A 1 262 ? 11.289 11.828 -0.882 1 92.12 262 ARG A C 1
ATOM 1943 O O . ARG A 1 262 ? 11.5 12.992 -1.246 1 92.12 262 ARG A O 1
ATOM 1950 N N . GLY A 1 263 ? 11.305 11.406 0.359 1 85.5 263 GLY A N 1
ATOM 1951 C CA . GLY A 1 263 ? 11.641 12.328 1.426 1 85.5 263 GLY A CA 1
ATOM 1952 C C . GLY A 1 263 ? 10.555 13.344 1.712 1 85.5 263 GLY A C 1
ATOM 1953 O O . GLY A 1 263 ? 10.836 14.453 2.166 1 85.5 263 GLY A O 1
ATOM 1954 N N . MET A 1 264 ? 9.352 12.984 1.284 1 84.62 264 MET A N 1
ATOM 1955 C CA . MET A 1 264 ? 8.25 13.922 1.49 1 84.62 264 MET A CA 1
ATOM 1956 C C . MET A 1 264 ? 7.871 13.992 2.965 1 84.62 264 MET A C 1
ATOM 1958 O O . MET A 1 264 ? 7.305 14.992 3.414 1 84.62 264 MET A O 1
ATOM 1962 N N . PHE A 1 265 ? 8.203 12.836 3.561 1 84 265 PHE A N 1
ATOM 1963 C CA . PHE A 1 265 ? 7.777 12.734 4.953 1 84 265 PHE A CA 1
ATOM 1964 C C . PHE A 1 265 ? 8.977 12.648 5.883 1 84 265 PHE A C 1
ATOM 1966 O O . PHE A 1 265 ? 9.984 12.016 5.551 1 84 265 PHE A O 1
ATOM 1973 N N . GLY A 1 266 ? 8.961 13.273 6.828 1 71.25 266 GLY A N 1
ATOM 1974 C CA . GLY A 1 266 ? 10.039 13.281 7.805 1 71.25 266 GLY A CA 1
ATOM 1975 C C . GLY A 1 266 ? 11.047 14.391 7.574 1 71.25 266 GLY A C 1
ATOM 1976 O O . GLY A 1 266 ? 11.047 15.031 6.52 1 71.25 266 GLY A O 1
ATOM 1977 N N . GLU A 1 267 ? 11.609 15.133 8.422 1 62.62 267 GLU A N 1
ATOM 1978 C CA . GLU A 1 267 ? 12.445 16.328 8.367 1 62.62 267 GLU A CA 1
ATOM 1979 C C . GLU A 1 267 ? 13.883 15.977 7.988 1 62.62 267 GLU A C 1
ATOM 1981 O O . GLU A 1 267 ? 14.789 16.797 8.133 1 62.62 267 GLU A O 1
ATOM 1986 N N . THR A 1 268 ? 14.156 14.859 7.387 1 58.53 268 THR A N 1
ATOM 1987 C CA . THR A 1 268 ? 15.578 14.516 7.41 1 58.53 268 THR A CA 1
ATOM 1988 C C . THR A 1 268 ? 16.172 14.578 6.004 1 58.53 268 THR A C 1
ATOM 1990 O O . THR A 1 268 ? 17.391 14.633 5.844 1 58.53 268 THR A O 1
ATOM 1993 N N . ALA A 1 269 ? 15.398 14.492 4.992 1 65.25 269 ALA A N 1
ATOM 1994 C CA . ALA A 1 269 ? 16.094 14.359 3.719 1 65.25 269 ALA A CA 1
ATOM 1995 C C . ALA A 1 269 ? 15.547 15.336 2.684 1 65.25 269 ALA A C 1
ATOM 1997 O O . ALA A 1 269 ? 14.438 15.844 2.828 1 65.25 269 ALA A O 1
ATOM 1998 N N . ALA A 1 270 ? 16.531 15.828 1.895 1 82.56 270 ALA A N 1
ATOM 1999 C CA . ALA A 1 270 ? 16.109 16.547 0.703 1 82.56 270 ALA A CA 1
ATOM 2000 C C . ALA A 1 270 ? 15.062 15.758 -0.079 1 82.56 270 ALA A C 1
ATOM 2002 O O . ALA A 1 270 ? 15.164 14.531 -0.186 1 82.56 270 ALA A O 1
ATOM 2003 N N . THR A 1 271 ? 14.055 16.5 -0.469 1 90.88 271 THR A N 1
ATOM 2004 C CA . THR A 1 271 ? 12.969 15.891 -1.22 1 90.88 271 THR A CA 1
ATOM 2005 C C . THR A 1 271 ? 13.305 15.82 -2.705 1 90.88 271 THR A C 1
ATOM 2007 O O . THR A 1 271 ? 13.93 16.734 -3.25 1 90.88 271 THR A O 1
ATOM 2010 N N . SER A 1 272 ? 13.031 14.758 -3.295 1 95.25 272 SER A N 1
ATOM 2011 C CA . SER A 1 272 ? 13.164 14.602 -4.738 1 95.25 272 SER A CA 1
ATOM 2012 C C . SER A 1 272 ? 11.961 13.875 -5.332 1 95.25 272 SER A C 1
ATOM 2014 O O . SER A 1 272 ? 11.305 13.094 -4.648 1 95.25 272 SER A O 1
ATOM 2016 N N . VAL A 1 273 ? 11.664 14.266 -6.555 1 97.12 273 VAL A N 1
ATOM 2017 C CA . VAL A 1 273 ? 10.609 13.586 -7.305 1 97.12 273 VAL A CA 1
ATOM 2018 C C . VAL A 1 273 ? 11.203 12.93 -8.547 1 97.12 273 VAL A C 1
ATOM 2020 O O . VAL A 1 273 ? 11.797 13.602 -9.391 1 97.12 273 VAL A O 1
ATOM 2023 N N . VAL A 1 274 ? 11.047 11.625 -8.586 1 97.62 274 VAL A N 1
ATOM 2024 C CA . VAL A 1 274 ? 11.469 10.844 -9.75 1 97.62 274 VAL A CA 1
ATOM 2025 C C . VAL A 1 274 ? 10.242 10.398 -10.539 1 97.62 274 VAL A C 1
ATOM 2027 O O . VAL A 1 274 ? 9.312 9.805 -9.977 1 97.62 274 VAL A O 1
ATOM 2030 N N . HIS A 1 275 ? 10.203 10.68 -11.734 1 97.25 275 HIS A N 1
ATOM 2031 C CA . HIS A 1 275 ? 9.141 10.109 -12.555 1 97.25 275 HIS A CA 1
ATOM 2032 C C . HIS A 1 275 ? 9.711 9.352 -13.75 1 97.25 275 HIS A C 1
ATOM 2034 O O . HIS A 1 275 ? 10.766 9.727 -14.281 1 97.25 275 HIS A O 1
ATOM 2040 N N . THR A 1 276 ? 9.062 8.305 -14.047 1 96.88 276 THR A N 1
ATOM 2041 C CA . THR A 1 276 ? 9.477 7.395 -15.109 1 96.88 276 THR A CA 1
ATOM 2042 C C . THR A 1 276 ? 8.383 7.27 -16.172 1 96.88 276 THR A C 1
ATOM 2044 O O . THR A 1 276 ? 7.207 7.102 -15.836 1 96.88 276 THR A O 1
ATOM 2047 N N . LYS A 1 277 ? 8.742 7.348 -17.422 1 94.56 277 LYS A N 1
ATOM 2048 C CA . LYS A 1 277 ? 7.91 7.074 -18.594 1 94.56 277 LYS A CA 1
ATOM 2049 C C . LYS A 1 277 ? 8.664 6.234 -19.625 1 94.56 277 LYS A C 1
ATOM 2051 O O . LYS A 1 277 ? 9.625 6.707 -20.234 1 94.56 277 LYS A O 1
ATOM 2056 N N . GLY A 1 278 ? 8.102 5.035 -19.891 1 87.38 278 GLY A N 1
ATOM 2057 C CA . GLY A 1 278 ? 8.906 4.141 -20.703 1 87.38 278 GLY A CA 1
ATOM 2058 C C . GLY A 1 278 ? 10.297 3.906 -20.141 1 87.38 278 GLY A C 1
ATOM 2059 O O . GLY A 1 278 ? 10.445 3.49 -18.984 1 87.38 278 GLY A O 1
ATOM 2060 N N . THR A 1 279 ? 11.258 4.277 -20.875 1 85.06 279 THR A N 1
ATOM 2061 C CA . THR A 1 279 ? 12.633 4.109 -20.422 1 85.06 279 THR A CA 1
ATOM 2062 C C . THR A 1 279 ? 13.195 5.426 -19.891 1 85.06 279 THR A C 1
ATOM 2064 O O . THR A 1 279 ? 14.305 5.461 -19.344 1 85.06 279 THR A O 1
ATOM 2067 N N . SER A 1 280 ? 12.445 6.461 -19.984 1 93.88 280 SER A N 1
ATOM 2068 C CA . SER A 1 280 ? 12.906 7.773 -19.547 1 93.88 280 SER A CA 1
ATOM 2069 C C . SER A 1 280 ? 12.68 7.98 -18.062 1 93.88 280 SER A C 1
ATOM 2071 O O . SER A 1 280 ? 11.578 7.742 -17.562 1 93.88 280 SER A O 1
ATOM 2073 N N . VAL A 1 281 ? 13.734 8.367 -17.391 1 96.31 281 VAL A N 1
ATOM 2074 C CA . VAL A 1 281 ? 13.68 8.672 -15.969 1 96.31 281 VAL A CA 1
ATOM 2075 C C . VAL A 1 281 ? 14.141 10.109 -15.734 1 96.31 281 VAL A C 1
ATOM 2077 O O . VAL A 1 281 ? 15.25 10.484 -16.125 1 96.31 281 VAL A O 1
ATOM 2080 N N . VAL A 1 282 ? 13.305 10.922 -15.117 1 97.44 282 VAL A N 1
ATOM 2081 C CA . VAL A 1 282 ? 13.625 12.305 -14.789 1 97.44 282 VAL A CA 1
ATOM 2082 C C . VAL A 1 282 ? 13.57 12.508 -13.273 1 97.44 282 VAL A C 1
ATOM 2084 O O . VAL A 1 282 ? 12.609 12.094 -12.625 1 97.44 282 VAL A O 1
ATOM 2087 N N . THR A 1 283 ? 14.609 13.109 -12.766 1 97.38 283 THR A N 1
ATOM 2088 C CA . THR A 1 283 ? 14.672 13.422 -11.344 1 97.38 283 THR A CA 1
ATOM 2089 C C . THR A 1 283 ? 14.719 14.938 -11.125 1 97.38 283 THR A C 1
ATOM 2091 O O . THR A 1 283 ? 15.523 15.633 -11.75 1 97.38 283 THR A O 1
ATOM 2094 N N . ARG A 1 284 ? 13.852 15.391 -10.297 1 96.88 284 ARG A N 1
ATOM 2095 C CA . ARG A 1 284 ? 13.891 16.781 -9.836 1 96.88 284 ARG A CA 1
ATOM 2096 C C . ARG A 1 284 ? 14.117 16.844 -8.328 1 96.88 284 ARG A C 1
ATOM 2098 O O . ARG A 1 284 ? 13.359 16.25 -7.559 1 96.88 284 ARG A O 1
ATOM 2105 N N . SER A 1 285 ? 15.125 17.531 -7.941 1 95.5 285 SER A N 1
ATOM 2106 C CA . SER A 1 285 ? 15.422 17.734 -6.523 1 95.5 285 SER A CA 1
ATOM 2107 C C . SER A 1 285 ? 14.969 19.109 -6.055 1 95.5 285 SER A C 1
ATOM 2109 O O . SER A 1 285 ? 14.914 20.062 -6.848 1 95.5 285 SER A O 1
ATOM 2111 N N . PHE A 1 286 ? 14.711 19.156 -4.801 1 94 286 PHE A N 1
ATOM 2112 C CA . PHE A 1 286 ? 14.25 20.422 -4.219 1 94 286 PHE A CA 1
ATOM 2113 C C . PHE A 1 286 ? 15.102 20.797 -3.012 1 94 286 PHE A C 1
ATOM 2115 O O . PHE A 1 286 ? 15.555 19.922 -2.268 1 94 286 PHE A O 1
ATOM 2122 N N . ASP A 1 287 ? 15.281 22.047 -2.859 1 88.44 287 ASP A N 1
ATOM 2123 C CA . ASP A 1 287 ? 16.062 22.531 -1.732 1 88.44 287 ASP A CA 1
ATOM 2124 C C . ASP A 1 287 ? 15.367 22.234 -0.406 1 88.44 287 ASP A C 1
ATOM 2126 O O . ASP A 1 287 ? 14.133 22.266 -0.326 1 88.44 287 ASP A O 1
ATOM 2130 N N . LEU A 1 288 ? 16.219 21.938 0.514 1 87.25 288 LEU A N 1
ATOM 2131 C CA . LEU A 1 288 ? 15.688 21.797 1.867 1 87.25 288 LEU A CA 1
ATOM 2132 C C . LEU A 1 288 ? 15.195 23.141 2.402 1 87.25 288 LEU A C 1
ATOM 2134 O O . LEU A 1 288 ? 15.922 24.125 2.357 1 87.25 288 LEU A O 1
ATOM 2138 N N . ILE A 1 289 ? 14 23.188 2.799 1 88.12 289 ILE A N 1
ATOM 2139 C CA . ILE A 1 289 ? 13.445 24.391 3.4 1 88.12 289 ILE A CA 1
ATOM 2140 C C . ILE A 1 289 ? 12.82 24.062 4.754 1 88.12 289 ILE A C 1
ATOM 2142 O O . ILE A 1 289 ? 12.57 22.891 5.055 1 88.12 289 ILE A O 1
ATOM 2146 N N . ASN A 1 290 ? 12.695 25.094 5.566 1 92.06 290 ASN A N 1
ATOM 2147 C CA . ASN A 1 290 ? 11.93 24.922 6.793 1 92.06 290 ASN A CA 1
ATOM 2148 C C . ASN A 1 290 ? 10.422 24.984 6.527 1 92.06 290 ASN A C 1
ATOM 2150 O O . ASN A 1 290 ? 9.883 26.047 6.254 1 92.06 290 ASN A O 1
ATOM 2154 N N . LEU A 1 291 ? 9.789 23.906 6.66 1 92.38 291 LEU A N 1
ATOM 2155 C CA . LEU A 1 291 ? 8.391 23.812 6.258 1 92.38 291 LEU A CA 1
ATOM 2156 C C . LEU A 1 291 ? 7.492 24.531 7.262 1 92.38 291 LEU A C 1
ATOM 2158 O O . LEU A 1 291 ? 6.375 24.922 6.922 1 92.38 291 LEU A O 1
ATOM 2162 N N . TYR A 1 292 ? 7.91 24.703 8.492 1 93.88 292 TYR A N 1
ATOM 2163 C CA . TYR A 1 292 ? 7.129 25.438 9.484 1 93.88 292 TYR A CA 1
ATOM 2164 C C . TYR A 1 292 ? 7.102 26.922 9.156 1 93.88 292 TYR A C 1
ATOM 2166 O O . TYR A 1 292 ? 6.078 27.578 9.344 1 93.88 292 TYR A O 1
ATOM 2174 N N . ARG A 1 293 ? 8.18 27.406 8.688 1 95.25 293 ARG A N 1
ATOM 2175 C CA . ARG A 1 293 ? 8.195 28.781 8.203 1 95.25 293 ARG A CA 1
ATOM 2176 C C . ARG A 1 293 ? 7.371 28.938 6.93 1 95.25 293 ARG A C 1
ATOM 2178 O O . ARG A 1 293 ? 6.555 29.844 6.82 1 95.25 293 ARG A O 1
ATOM 2185 N N . ALA A 1 294 ? 7.59 28 6.055 1 94.06 294 ALA A N 1
ATOM 2186 C CA . ALA A 1 294 ? 6.934 28.062 4.75 1 94.06 294 ALA A CA 1
ATOM 2187 C C . ALA A 1 294 ? 5.418 28.078 4.898 1 94.06 294 ALA A C 1
ATOM 2189 O O . ALA A 1 294 ? 4.727 28.844 4.219 1 94.06 294 ALA A O 1
ATOM 2190 N N . GLU A 1 295 ? 4.895 27.281 5.754 1 95.62 295 GLU A N 1
ATOM 2191 C CA . GLU A 1 295 ? 3.447 27.172 5.922 1 95.62 295 GLU A CA 1
ATOM 2192 C C . GLU A 1 295 ? 2.863 28.484 6.465 1 95.62 295 GLU A C 1
ATOM 2194 O O . GLU A 1 295 ? 1.83 28.953 5.984 1 95.62 295 GLU A O 1
ATOM 2199 N N . VAL A 1 296 ? 3.531 29.078 7.414 1 96.69 296 VAL A N 1
ATOM 2200 C CA . VAL A 1 296 ? 3.045 30.328 8 1 96.69 296 VAL A CA 1
ATOM 2201 C C . VAL A 1 296 ? 3.145 31.453 6.973 1 96.69 296 VAL A C 1
ATOM 2203 O O . VAL A 1 296 ? 2.201 32.219 6.801 1 96.69 296 VAL A O 1
ATOM 2206 N N . GLU A 1 297 ? 4.23 31.5 6.266 1 96.12 297 GLU A N 1
ATOM 2207 C CA . GLU A 1 297 ? 4.426 32.562 5.262 1 96.12 297 GLU A CA 1
ATOM 2208 C C . GLU A 1 297 ? 3.426 32.406 4.117 1 96.12 297 GLU A C 1
ATOM 2210 O O . GLU A 1 297 ? 2.914 33.406 3.605 1 96.12 297 GLU A O 1
ATOM 2215 N N . ASP A 1 298 ? 3.211 31.188 3.723 1 95 298 ASP A N 1
ATOM 2216 C CA . ASP A 1 298 ? 2.207 30.953 2.691 1 95 298 ASP A CA 1
ATOM 2217 C C . ASP A 1 298 ? 0.835 31.453 3.127 1 95 298 ASP A C 1
ATOM 2219 O O . ASP A 1 298 ? 0.114 32.062 2.338 1 95 298 ASP A O 1
ATOM 2223 N N . TYR A 1 299 ? 0.476 31.219 4.328 1 96 299 TYR A N 1
ATOM 2224 C CA . TYR A 1 299 ? -0.806 31.672 4.852 1 96 299 TYR A CA 1
ATOM 2225 C C . TYR A 1 299 ? -0.876 33.188 4.871 1 96 299 TYR A C 1
ATOM 2227 O O . TYR A 1 299 ? -1.878 33.781 4.453 1 96 299 TYR A O 1
ATOM 2235 N N . CYS A 1 300 ? 0.165 33.812 5.32 1 95.06 300 CYS A N 1
ATOM 2236 C CA . CYS A 1 300 ? 0.232 35.281 5.355 1 95.06 300 CYS A CA 1
ATOM 2237 C C . CYS A 1 300 ? 0.052 35.875 3.959 1 95.06 300 CYS A C 1
ATOM 2239 O O . CYS A 1 300 ? -0.71 36.812 3.775 1 95.06 300 CYS A O 1
ATOM 2241 N N . ALA A 1 301 ? 0.726 35.281 3.068 1 92.62 301 ALA A N 1
ATOM 2242 C CA . ALA A 1 301 ? 0.619 35.75 1.688 1 92.62 301 ALA A CA 1
ATOM 2243 C C . ALA A 1 301 ? -0.806 35.594 1.164 1 92.62 301 ALA A C 1
ATOM 2245 O O . ALA A 1 301 ? -1.335 36.5 0.506 1 92.62 301 ALA A O 1
ATOM 2246 N N . ALA A 1 302 ? -1.384 34.5 1.442 1 93 302 ALA A N 1
ATOM 2247 C CA . ALA A 1 302 ? -2.752 34.219 1.003 1 93 302 ALA A CA 1
ATOM 2248 C C . ALA A 1 302 ? -3.727 35.219 1.639 1 93 302 ALA A C 1
ATOM 2250 O O . ALA A 1 302 ? -4.645 35.719 0.977 1 93 302 ALA A O 1
ATOM 2251 N N . LEU A 1 303 ? -3.537 35.469 2.918 1 91.5 303 LEU A N 1
ATOM 2252 C CA . LEU A 1 303 ? -4.379 36.406 3.635 1 91.5 303 LEU A CA 1
ATOM 2253 C C . LEU A 1 303 ? -4.336 37.781 2.973 1 91.5 303 LEU A C 1
ATOM 2255 O O . LEU A 1 303 ? -5.375 38.438 2.812 1 91.5 303 LEU A O 1
ATOM 2259 N N . SER A 1 304 ? -3.201 38.188 2.527 1 89 304 SER A N 1
ATOM 2260 C CA . SER A 1 304 ? -3.008 39.469 1.889 1 89 304 SER A CA 1
ATOM 2261 C C . SER A 1 304 ? -3.734 39.531 0.55 1 89 304 SER A C 1
ATOM 2263 O O . SER A 1 304 ? -4.113 40.625 0.1 1 89 304 SER A O 1
ATOM 2265 N N . ARG A 1 305 ? -3.971 38.406 -0.02 1 88.94 305 ARG A N 1
ATOM 2266 C CA . ARG A 1 305 ? -4.621 38.344 -1.325 1 88.94 305 ARG A CA 1
ATOM 2267 C C . ARG A 1 305 ? -6.098 38 -1.186 1 88.94 305 ARG A C 1
ATOM 2269 O O . ARG A 1 305 ? -6.812 37.875 -2.184 1 88.94 305 ARG A O 1
ATOM 2276 N N . GLY A 1 306 ? -6.523 37.781 -0.013 1 86.12 306 GLY A N 1
ATOM 2277 C CA . GLY A 1 306 ? -7.902 37.375 0.217 1 86.12 306 GLY A CA 1
ATOM 2278 C C . GLY A 1 306 ? -8.188 35.938 -0.239 1 86.12 306 GLY A C 1
ATOM 2279 O O . GLY A 1 306 ? -9.297 35.656 -0.688 1 86.12 306 GLY A O 1
ATOM 2280 N N . GLU A 1 307 ? -7.141 35.188 -0.17 1 87.31 307 GLU A N 1
ATOM 2281 C CA . GLU A 1 307 ? -7.23 33.781 -0.61 1 87.31 307 GLU A CA 1
ATOM 2282 C C . GLU A 1 307 ? -7.051 32.812 0.561 1 87.31 307 GLU A C 1
ATOM 2284 O O . GLU A 1 307 ? -6.711 33.25 1.67 1 87.31 307 GLU A O 1
ATOM 2289 N N . SER A 1 308 ? -7.473 31.656 0.301 1 83.56 308 SER A N 1
ATOM 2290 C CA . SER A 1 308 ? -7.16 30.594 1.249 1 83.56 308 SER A CA 1
ATOM 2291 C C . SER A 1 308 ? -5.809 29.969 0.939 1 83.56 308 SER A C 1
ATOM 2293 O O . SER A 1 308 ? -5.312 30.062 -0.185 1 83.56 308 SER A O 1
ATOM 2295 N N . ALA A 1 309 ? -5.191 29.469 2.033 1 83.62 309 ALA A N 1
ATOM 2296 C CA . ALA A 1 309 ? -3.928 28.75 1.857 1 83.62 309 ALA A CA 1
ATOM 2297 C C . ALA A 1 309 ? -3.939 27.422 2.596 1 83.62 309 ALA A C 1
ATOM 2299 O O . ALA A 1 309 ? -4.523 27.297 3.676 1 83.62 309 ALA A O 1
ATOM 2300 N N . GLY A 1 310 ? -3.254 26.5 1.913 1 91.69 310 GLY A N 1
ATOM 2301 C CA . GLY A 1 310 ? -3.029 25.219 2.58 1 91.69 310 GLY A CA 1
ATOM 2302 C C . GLY A 1 310 ? -4.309 24.453 2.834 1 91.69 310 GLY A C 1
ATOM 2303 O O . GLY A 1 310 ? -5.141 24.297 1.938 1 91.69 310 GLY A O 1
ATOM 2304 N N . THR A 1 311 ? -4.355 23.844 4.062 1 95.44 311 THR A N 1
ATOM 2305 C CA . THR A 1 311 ? -5.484 22.984 4.43 1 95.44 311 THR A CA 1
ATOM 2306 C C . THR A 1 311 ? -6.613 23.812 5.039 1 95.44 311 THR A C 1
ATOM 2308 O O . THR A 1 311 ? -6.512 24.266 6.18 1 95.44 311 THR A O 1
ATOM 2311 N N . THR A 1 312 ? -7.68 24.016 4.332 1 94.88 312 THR A N 1
ATOM 2312 C CA . THR A 1 312 ? -8.836 24.766 4.797 1 94.88 312 THR A CA 1
ATOM 2313 C C . THR A 1 312 ? -9.562 24.016 5.91 1 94.88 312 THR A C 1
ATOM 2315 O O . THR A 1 312 ? -9.281 22.844 6.156 1 94.88 312 THR A O 1
ATOM 2318 N N . LEU A 1 313 ? -10.453 24.703 6.551 1 94.69 313 LEU A N 1
ATOM 2319 C CA . LEU A 1 313 ? -11.211 24.062 7.617 1 94.69 313 LEU A CA 1
ATOM 2320 C C . LEU A 1 313 ? -12.008 22.875 7.086 1 94.69 313 LEU A C 1
ATOM 2322 O O . LEU A 1 313 ? -12.023 21.812 7.703 1 94.69 313 LEU A O 1
ATOM 2326 N N . ASP A 1 314 ? -12.641 23.016 5.938 1 93.12 314 ASP A N 1
ATOM 2327 C CA . ASP A 1 314 ? -13.422 21.922 5.355 1 93.12 314 ASP A CA 1
ATOM 2328 C C . ASP A 1 314 ? -12.539 20.719 5.035 1 93.12 314 ASP A C 1
ATOM 2330 O O . ASP A 1 314 ? -12.93 19.578 5.262 1 93.12 314 ASP A O 1
ATOM 2334 N N . GLU A 1 315 ? -11.391 20.984 4.496 1 94.25 315 GLU A N 1
ATOM 2335 C CA . GLU A 1 315 ? -10.445 19.922 4.207 1 94.25 315 GLU A CA 1
ATOM 2336 C C . GLU A 1 315 ? -9.969 19.25 5.488 1 94.25 315 GLU A C 1
ATOM 2338 O O . GLU A 1 315 ? -9.797 18.016 5.531 1 94.25 315 GLU A O 1
ATOM 2343 N N . ALA A 1 316 ? -9.719 20.078 6.496 1 95.75 316 ALA A N 1
ATOM 2344 C CA . ALA A 1 316 ? -9.297 19.547 7.789 1 95.75 316 ALA A CA 1
ATOM 2345 C C . ALA A 1 316 ? -10.375 18.656 8.398 1 95.75 316 ALA A C 1
ATOM 2347 O O . ALA A 1 316 ? -10.062 17.625 8.992 1 95.75 316 ALA A O 1
ATOM 2348 N N . VAL A 1 317 ? -11.594 19.078 8.281 1 94.81 317 VAL A N 1
ATOM 2349 C CA . VAL A 1 317 ? -12.719 18.297 8.773 1 94.81 317 VAL A CA 1
ATOM 2350 C C . VAL A 1 317 ? -12.766 16.953 8.07 1 94.81 317 VAL A C 1
ATOM 2352 O O . VAL A 1 317 ? -12.922 15.906 8.711 1 94.81 317 VAL A O 1
ATOM 2355 N N . LEU A 1 318 ? -12.617 16.953 6.785 1 94.94 318 LEU A N 1
ATOM 2356 C CA . LEU A 1 318 ? -12.617 15.719 6.016 1 94.94 318 LEU A CA 1
ATOM 2357 C C . LEU A 1 318 ? -11.492 14.797 6.461 1 94.94 318 LEU A C 1
ATOM 2359 O O . LEU A 1 318 ? -11.703 13.594 6.652 1 94.94 318 LEU A O 1
ATOM 2363 N N . ALA A 1 319 ? -10.312 15.344 6.633 1 95.81 319 ALA A N 1
ATOM 2364 C CA . ALA A 1 319 ? -9.18 14.539 7.094 1 95.81 319 ALA A CA 1
ATOM 2365 C C . ALA A 1 319 ? -9.469 13.922 8.461 1 95.81 319 ALA A C 1
ATOM 2367 O O . ALA A 1 319 ? -9.164 12.75 8.695 1 95.81 319 ALA A O 1
ATOM 2368 N N . ALA A 1 320 ? -10.023 14.719 9.352 1 95.25 320 ALA A N 1
ATOM 2369 C CA . ALA A 1 320 ? -10.375 14.211 10.68 1 95.25 320 ALA A CA 1
ATOM 2370 C C . ALA A 1 320 ? -11.375 13.07 10.586 1 95.25 320 ALA A C 1
ATOM 2372 O O . ALA A 1 320 ? -11.234 12.047 11.266 1 95.25 320 ALA A O 1
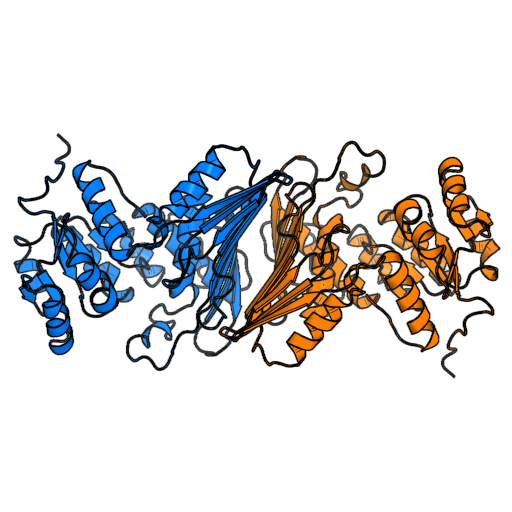ATOM 2373 N N . ARG A 1 321 ? -12.328 13.227 9.727 1 94.88 321 ARG A N 1
ATOM 2374 C CA . ARG A 1 321 ? -13.328 12.18 9.539 1 94.88 321 ARG A CA 1
ATOM 2375 C C . ARG A 1 321 ? -12.688 10.891 9.039 1 94.88 321 ARG A C 1
ATOM 2377 O O . ARG A 1 321 ? -13.039 9.805 9.5 1 94.88 321 ARG A O 1
ATOM 2384 N N . VAL A 1 322 ? -11.82 10.992 8.141 1 95.94 322 VAL A N 1
ATOM 2385 C CA . VAL A 1 322 ? -11.133 9.82 7.602 1 95.94 322 VAL A CA 1
ATOM 2386 C C . VAL A 1 322 ? -10.305 9.156 8.703 1 95.94 322 VAL A C 1
ATOM 2388 O O . VAL A 1 322 ? -10.305 7.934 8.836 1 95.94 322 VAL A O 1
ATOM 2391 N N . VAL A 1 323 ? -9.602 9.977 9.484 1 95.56 323 VAL A N 1
ATOM 2392 C CA . VAL A 1 323 ? -8.805 9.438 10.586 1 95.56 323 VAL A CA 1
ATOM 2393 C C . VAL A 1 323 ? -9.695 8.641 11.539 1 95.56 323 VAL A C 1
ATOM 2395 O O . VAL A 1 323 ? -9.406 7.488 11.852 1 95.56 323 VAL A O 1
ATOM 2398 N N . PHE A 1 324 ? -10.82 9.227 11.953 1 93.62 324 PHE A N 1
ATOM 2399 C CA . PHE A 1 324 ? -11.695 8.578 12.914 1 93.62 324 PHE A CA 1
ATOM 2400 C C . PHE A 1 324 ? -12.32 7.32 12.32 1 93.62 324 PHE A C 1
ATOM 2402 O O . PHE A 1 324 ? -12.422 6.289 12.992 1 93.62 324 PHE A O 1
ATOM 2409 N N . ALA A 1 325 ? -12.703 7.406 11.094 1 94.56 325 ALA A N 1
ATOM 2410 C CA . ALA A 1 325 ? -13.273 6.242 10.422 1 94.56 325 ALA A CA 1
ATOM 2411 C C . ALA A 1 325 ? -12.25 5.121 10.297 1 94.56 325 ALA A C 1
ATOM 2413 O O . ALA A 1 325 ? -12.57 3.949 10.508 1 94.56 325 ALA A O 1
ATOM 2414 N N . ALA A 1 326 ? -11.07 5.457 9.93 1 95 326 ALA A N 1
ATOM 2415 C CA . ALA A 1 326 ? -10.008 4.465 9.789 1 95 326 ALA A CA 1
ATOM 2416 C C . ALA A 1 326 ? -9.703 3.793 11.125 1 95 326 ALA A C 1
ATOM 2418 O O . ALA A 1 326 ? -9.5 2.578 11.188 1 95 326 ALA A O 1
ATOM 2419 N N . GLU A 1 327 ? -9.625 4.59 12.164 1 92.5 327 GLU A N 1
ATOM 2420 C CA . GLU A 1 327 ? -9.375 4.023 13.484 1 92.5 327 GLU A CA 1
ATOM 2421 C C . GLU A 1 327 ? -10.5 3.074 13.891 1 92.5 327 GLU A C 1
ATOM 2423 O O . GLU A 1 327 ? -10.242 2.004 14.445 1 92.5 327 GLU A O 1
ATOM 2428 N N . GLU A 1 328 ? -11.672 3.502 13.641 1 92.06 328 GLU A N 1
ATOM 2429 C CA . GLU A 1 328 ? -12.812 2.635 13.93 1 92.06 328 GLU A CA 1
ATOM 2430 C C . GLU A 1 328 ? -12.773 1.369 13.078 1 92.06 328 GLU A C 1
ATOM 2432 O O . GLU A 1 328 ? -13.055 0.274 13.57 1 92.06 328 GLU A O 1
ATOM 2437 N N . SER A 1 329 ? -12.477 1.528 11.852 1 93.31 329 SER A N 1
ATOM 2438 C CA . SER A 1 329 ? -12.32 0.386 10.961 1 93.31 329 SER A CA 1
ATOM 2439 C C . SER A 1 329 ? -11.273 -0.593 11.484 1 93.31 329 SER A C 1
ATOM 2441 O O . SER A 1 329 ? -11.5 -1.805 11.484 1 93.31 329 SER A O 1
ATOM 2443 N N . ALA A 1 330 ? -10.172 -0.103 11.906 1 90.81 330 ALA A N 1
ATOM 2444 C CA . ALA A 1 330 ? -9.102 -0.93 12.445 1 90.81 330 ALA A CA 1
ATOM 2445 C C . ALA A 1 330 ? -9.562 -1.707 13.672 1 90.81 330 ALA A C 1
ATOM 2447 O O . ALA A 1 330 ? -9.133 -2.838 13.898 1 90.81 330 ALA A O 1
ATOM 2448 N N . ARG A 1 331 ? -10.375 -1.115 14.438 1 88 331 ARG A N 1
ATOM 2449 C CA . ARG A 1 331 ? -10.859 -1.748 15.664 1 88 331 ARG A CA 1
ATOM 2450 C C . ARG A 1 331 ? -11.898 -2.818 15.352 1 88 331 ARG A C 1
ATOM 2452 O O . ARG A 1 331 ? -11.93 -3.871 15.992 1 88 331 ARG A O 1
ATOM 2459 N N . THR A 1 332 ? -12.695 -2.605 14.336 1 87.06 332 THR A N 1
ATOM 2460 C CA . THR A 1 332 ? -13.867 -3.453 14.141 1 87.06 332 THR A CA 1
ATOM 2461 C C . THR A 1 332 ? -13.641 -4.441 13 1 87.06 332 THR A C 1
ATOM 2463 O O . THR A 1 332 ? -14.367 -5.43 12.875 1 87.06 332 THR A O 1
ATOM 2466 N N . GLY A 1 333 ? -12.781 -4.059 12.125 1 84.44 333 GLY A N 1
ATOM 2467 C CA . GLY A 1 333 ? -12.547 -4.883 10.945 1 84.44 333 GLY A CA 1
ATOM 2468 C C . GLY A 1 333 ? -13.5 -4.582 9.805 1 84.44 333 GLY A C 1
ATOM 2469 O O . GLY A 1 333 ? -13.438 -5.215 8.758 1 84.44 333 GLY A O 1
ATOM 2470 N N . ALA A 1 334 ? -14.336 -3.627 9.977 1 88.5 334 ALA A N 1
ATOM 2471 C CA . ALA A 1 334 ? -15.32 -3.268 8.961 1 88.5 334 ALA A CA 1
ATOM 2472 C C . ALA A 1 334 ? -14.82 -2.102 8.109 1 88.5 334 ALA A C 1
ATOM 2474 O O . ALA A 1 334 ? -14.148 -1.202 8.609 1 88.5 334 ALA A O 1
ATOM 2475 N N . ALA A 1 335 ? -15.148 -2.172 6.824 1 91.75 335 ALA A N 1
ATOM 2476 C CA . ALA A 1 335 ? -14.984 -0.974 6.004 1 91.75 335 ALA A CA 1
ATOM 2477 C C . ALA A 1 335 ? -16.062 0.058 6.32 1 91.75 335 ALA A C 1
ATOM 2479 O O . ALA A 1 335 ? -17.219 -0.297 6.555 1 91.75 335 ALA A O 1
ATOM 2480 N N . LEU A 1 336 ? -15.656 1.358 6.293 1 93.25 336 LEU A N 1
ATOM 2481 C CA . LEU A 1 336 ? -16.609 2.402 6.656 1 93.25 336 LEU A CA 1
ATOM 2482 C C . LEU A 1 336 ? -16.75 3.422 5.527 1 93.25 336 LEU A C 1
ATOM 2484 O O . LEU A 1 336 ? -15.758 3.834 4.93 1 93.25 336 LEU A O 1
ATOM 2488 N N . LYS A 1 337 ? -17.969 3.826 5.266 1 91.81 337 LYS A N 1
ATOM 2489 C CA . LYS A 1 337 ? -18.25 4.852 4.266 1 91.81 337 LYS A CA 1
ATOM 2490 C C . LYS A 1 337 ? -17.953 6.246 4.809 1 91.81 337 LYS A C 1
ATOM 2492 O O . LYS A 1 337 ? -18.156 6.512 5.992 1 91.81 337 LYS A O 1
ATOM 2497 N N . ILE A 1 338 ? -17.438 7.023 3.912 1 91.19 338 ILE A N 1
ATOM 2498 C CA . ILE A 1 338 ? -17.203 8.422 4.242 1 91.19 338 ILE A CA 1
ATOM 2499 C C . ILE A 1 338 ? -18.312 9.289 3.658 1 91.19 338 ILE A C 1
ATOM 2501 O O . ILE A 1 338 ? -18.422 9.453 2.439 1 91.19 338 ILE A O 1
ATOM 2505 N N . ASP A 1 339 ? -19.484 9.602 4.316 1 75.81 339 ASP A N 1
ATOM 2506 C CA . ASP A 1 339 ? -20.656 10.344 3.852 1 75.81 339 ASP A CA 1
ATOM 2507 C C . ASP A 1 339 ? -20.406 11.852 3.926 1 75.81 339 ASP A C 1
ATOM 2509 O O . ASP A 1 339 ? -19.844 12.352 4.902 1 75.81 339 ASP A O 1
ATOM 2513 N N . ILE A 1 340 ? -20.5 12.469 2.754 1 59.62 340 ILE A N 1
ATOM 2514 C CA . ILE A 1 340 ? -20.391 13.922 2.689 1 59.62 340 ILE A CA 1
ATOM 2515 C C . ILE A 1 340 ? -21.562 14.555 3.445 1 59.62 340 ILE A C 1
ATOM 2517 O O . ILE A 1 340 ? -21.406 15.609 4.074 1 59.62 340 ILE A O 1
ATOM 2521 N N . ASP A 1 341 ? -22.812 14.117 2.883 1 51.53 341 ASP A N 1
ATOM 2522 C CA . ASP A 1 341 ? -23.984 14.906 3.227 1 51.53 341 ASP A CA 1
ATOM 2523 C C . ASP A 1 341 ? -24.156 15.016 4.742 1 51.53 341 ASP A C 1
ATOM 2525 O O . ASP A 1 341 ? -24.859 15.898 5.234 1 51.53 341 ASP A O 1
ATOM 2529 N N . SER A 1 342 ? -24.297 13.773 5.316 1 44.16 342 SER A N 1
ATOM 2530 C CA . SER A 1 342 ? -24.766 13.914 6.691 1 44.16 342 SER A CA 1
ATOM 2531 C C . SER A 1 342 ? -23.688 14.539 7.578 1 44.16 342 SER A C 1
ATOM 2533 O O . SER A 1 342 ? -23.891 14.711 8.781 1 44.16 342 SER A O 1
ATOM 2535 N N . GLY A 1 343 ? -22.859 15.406 7.207 1 39.78 343 GLY A N 1
ATOM 2536 C CA . GLY A 1 343 ? -21.859 16.109 7.992 1 39.78 343 GLY A CA 1
ATOM 2537 C C . GLY A 1 343 ? -20.766 15.211 8.523 1 39.78 343 GLY A C 1
ATOM 2538 O O . GLY A 1 343 ? -19.781 15.68 9.102 1 39.78 343 GLY A O 1
ATOM 2539 N N . GLY A 1 344 ? -21.047 13.758 8.953 1 40.47 344 GLY A N 1
ATOM 2540 C CA . GLY A 1 344 ? -20.109 12.953 9.727 1 40.47 344 GLY A CA 1
ATOM 2541 C C . GLY A 1 344 ? -19.828 11.609 9.094 1 40.47 344 GLY A C 1
ATOM 2542 O O . GLY A 1 344 ? -20.484 11.219 8.117 1 40.47 344 GLY A O 1
ATOM 2543 N N . ALA A 1 345 ? -18.625 11.109 9.102 1 42.34 345 ALA A N 1
ATOM 2544 C CA . ALA A 1 345 ? -18.469 9.68 8.875 1 42.34 345 ALA A CA 1
ATOM 2545 C C . ALA A 1 345 ? -19.578 8.891 9.578 1 42.34 345 ALA A C 1
ATOM 2547 O O . ALA A 1 345 ? -19.891 9.164 10.742 1 42.34 345 ALA A O 1
ATOM 2548 N N . VAL A 1 346 ? -20.641 8.266 9.039 1 40.41 346 VAL A N 1
ATOM 2549 C CA . VAL A 1 346 ? -21.578 7.414 9.766 1 40.41 346 VAL A CA 1
ATOM 2550 C C . VAL A 1 346 ? -20.812 6.32 10.508 1 40.41 346 VAL A C 1
ATOM 2552 O O . VAL A 1 346 ? -20.359 5.352 9.898 1 40.41 346 VAL A O 1
ATOM 2555 N N . ILE A 1 347 ? -20.047 6.59 11.5 1 40.16 347 ILE A N 1
ATOM 2556 C CA . ILE A 1 347 ? -19.531 5.617 12.461 1 40.16 347 ILE A CA 1
ATOM 2557 C C . ILE A 1 347 ? -20.703 4.953 13.188 1 40.16 347 ILE A C 1
ATOM 2559 O O . ILE A 1 347 ? -21.547 5.637 13.781 1 40.16 347 ILE A O 1
ATOM 2563 N N . PRO A 1 348 ? -21.016 3.668 12.883 1 33.09 348 PRO A N 1
ATOM 2564 C CA . PRO A 1 348 ? -22.109 3.111 13.688 1 33.09 348 PRO A CA 1
ATOM 2565 C C . PRO A 1 348 ? -21.984 3.445 15.172 1 33.09 348 PRO A C 1
ATOM 2567 O O . PRO A 1 348 ? -20.875 3.479 15.703 1 33.09 348 PRO A O 1
ATOM 2570 N N . ARG A 1 349 ? -23.203 3.959 15.781 1 30.14 349 ARG A N 1
ATOM 2571 C CA . ARG A 1 349 ? -23.359 4.289 17.203 1 30.14 349 ARG A CA 1
ATOM 2572 C C . ARG A 1 349 ? -22.844 3.162 18.078 1 30.14 349 ARG A C 1
ATOM 2574 O O . ARG A 1 349 ? -22.547 3.377 19.266 1 30.14 349 ARG A O 1
ATOM 2581 N N . SER A 1 350 ? -22.984 2.016 17.75 1 25.06 350 SER A N 1
ATOM 2582 C CA . SER A 1 350 ? -22.578 0.901 18.609 1 25.06 350 SER A CA 1
ATOM 2583 C C . SER A 1 350 ? -21.078 0.938 18.875 1 25.06 350 SER A C 1
ATOM 2585 O O . SER A 1 350 ? -20.578 0.184 19.719 1 25.06 350 SER A O 1
ATOM 2587 N N . VAL A 1 351 ? -20.531 1.543 17.969 1 28.25 351 VAL A N 1
ATOM 2588 C CA . VAL A 1 351 ? -19.094 1.646 18.203 1 28.25 351 VAL A CA 1
ATOM 2589 C C . VAL A 1 351 ? -18.766 2.971 18.891 1 28.25 351 VAL A C 1
ATOM 2591 O O . VAL A 1 351 ? -17.609 3.246 19.203 1 28.25 351 VAL A O 1
ATOM 2594 N N . LEU A 1 352 ? -19.391 4.07 18.594 1 22.17 352 LEU A N 1
ATOM 2595 C CA . LEU A 1 352 ? -19.297 5.242 19.469 1 22.17 352 LEU A CA 1
ATOM 2596 C C . LEU A 1 352 ? -19.812 4.918 20.859 1 22.17 352 LEU A C 1
ATOM 2598 O O . LEU A 1 352 ? -20.828 4.238 21.031 1 22.17 352 LEU A O 1
ATOM 2602 N N . MET B 1 1 ? 5.789 -48.281 4.012 1 28.94 1 MET B N 1
ATOM 2603 C CA . MET B 1 1 ? 6.777 -48 2.973 1 28.94 1 MET B CA 1
ATOM 2604 C C . MET B 1 1 ? 6.285 -46.906 2.039 1 28.94 1 MET B C 1
ATOM 2606 O O . MET B 1 1 ? 5.305 -47.094 1.318 1 28.94 1 MET B O 1
ATOM 2610 N N . THR B 1 2 ? 6.168 -45.688 2.375 1 42.47 2 THR B N 1
ATOM 2611 C CA . THR B 1 2 ? 5.562 -44.562 1.67 1 42.47 2 THR B CA 1
ATOM 2612 C C . THR B 1 2 ? 6.109 -44.438 0.248 1 42.47 2 THR B C 1
ATOM 2614 O O . THR B 1 2 ? 7.32 -44.375 0.045 1 42.47 2 THR B O 1
ATOM 2617 N N . ASP B 1 3 ? 5.488 -45.125 -0.756 1 48.12 3 ASP B N 1
ATOM 2618 C CA . ASP B 1 3 ? 5.957 -45.406 -2.107 1 48.12 3 ASP B CA 1
ATOM 2619 C C . ASP B 1 3 ? 6.504 -44.125 -2.775 1 48.12 3 ASP B C 1
ATOM 2621 O O . ASP B 1 3 ? 5.75 -43.219 -3.064 1 48.12 3 ASP B O 1
ATOM 2625 N N . ARG B 1 4 ? 7.68 -43.75 -2.336 1 60.5 4 ARG B N 1
ATOM 2626 C CA . ARG B 1 4 ? 8.43 -42.688 -2.984 1 60.5 4 ARG B CA 1
ATOM 2627 C C . ARG B 1 4 ? 8.609 -42.969 -4.473 1 60.5 4 ARG B C 1
ATOM 2629 O O . ARG B 1 4 ? 9.211 -43.969 -4.848 1 60.5 4 ARG B O 1
ATOM 2636 N N . PRO B 1 5 ? 7.84 -42.25 -5.344 1 64.69 5 PRO B N 1
ATOM 2637 C CA . PRO B 1 5 ? 8.07 -42.562 -6.758 1 64.69 5 PRO B CA 1
ATOM 2638 C C . PRO B 1 5 ? 9.508 -42.281 -7.191 1 64.69 5 PRO B C 1
ATOM 2640 O O . PRO B 1 5 ? 10.133 -41.344 -6.719 1 64.69 5 PRO B O 1
ATOM 2643 N N . GLU B 1 6 ? 10.344 -43.219 -7.566 1 69.69 6 GLU B N 1
ATOM 2644 C CA . GLU B 1 6 ? 11.672 -43.031 -8.141 1 69.69 6 GLU B CA 1
ATOM 2645 C C . GLU B 1 6 ? 11.594 -42.625 -9.609 1 69.69 6 GLU B C 1
ATOM 2647 O O . GLU B 1 6 ? 10.781 -43.156 -10.367 1 69.69 6 GLU B O 1
ATOM 2652 N N . PRO B 1 7 ? 12.367 -41.469 -9.891 1 74.06 7 PRO B N 1
ATOM 2653 C CA . PRO B 1 7 ? 12.344 -41.125 -11.305 1 74.06 7 PRO B CA 1
ATOM 2654 C C . PRO B 1 7 ? 12.836 -42.25 -12.211 1 74.06 7 PRO B C 1
ATOM 2656 O O . PRO B 1 7 ? 13.688 -43.031 -11.797 1 74.06 7 PRO B O 1
ATOM 2659 N N . PRO B 1 8 ? 12.156 -42.406 -13.359 1 70.56 8 PRO B N 1
ATOM 2660 C CA . PRO B 1 8 ? 12.703 -43.344 -14.328 1 70.56 8 PRO B CA 1
ATOM 2661 C C . PRO B 1 8 ? 14.109 -42.969 -14.797 1 70.56 8 PRO B C 1
ATOM 2663 O O . PRO B 1 8 ? 14.57 -41.844 -14.539 1 70.56 8 PRO B O 1
ATOM 2666 N N . PRO B 1 9 ? 14.766 -44.094 -15.375 1 72.69 9 PRO B N 1
ATOM 2667 C CA . PRO B 1 9 ? 16.047 -43.781 -16 1 72.69 9 PRO B CA 1
ATOM 2668 C C . PRO B 1 9 ? 15.938 -42.656 -17.031 1 72.69 9 PRO B C 1
ATOM 2670 O O . PRO B 1 9 ? 15.047 -42.656 -17.875 1 72.69 9 PRO B O 1
ATOM 2673 N N . GLY B 1 10 ? 16.484 -41.344 -16.875 1 78.25 10 GLY B N 1
ATOM 2674 C CA . GLY B 1 10 ? 16.438 -40.219 -17.781 1 78.25 10 GLY B CA 1
ATOM 2675 C C . GLY B 1 10 ? 15.719 -39.031 -17.203 1 78.25 10 GLY B C 1
ATOM 2676 O O . GLY B 1 10 ? 15.664 -37.969 -17.812 1 78.25 10 GLY B O 1
ATOM 2677 N N . GLY B 1 11 ? 15.031 -39.312 -16.141 1 89.88 11 GLY B N 1
ATOM 2678 C CA . GLY B 1 11 ? 14.367 -38.219 -15.469 1 89.88 11 GLY B CA 1
ATOM 2679 C C . GLY B 1 11 ? 12.852 -38.312 -15.477 1 89.88 11 GLY B C 1
ATOM 2680 O O . GLY B 1 11 ? 12.297 -39.25 -16.094 1 89.88 11 GLY B O 1
ATOM 2681 N N . TRP B 1 12 ? 12.172 -37.531 -14.875 1 95.75 12 TRP B N 1
ATOM 2682 C CA . TRP B 1 12 ? 10.711 -37.5 -14.797 1 95.75 12 TRP B CA 1
ATOM 2683 C C . TRP B 1 12 ? 10.102 -37.188 -16.156 1 95.75 12 TRP B C 1
ATOM 2685 O O . TRP B 1 12 ? 10.586 -36.281 -16.859 1 95.75 12 TRP B O 1
ATOM 2695 N N . ARG B 1 13 ? 9.094 -37.938 -16.594 1 96.69 13 ARG B N 1
ATOM 2696 C CA . ARG B 1 13 ? 8.375 -37.656 -17.828 1 96.69 13 ARG B CA 1
ATOM 2697 C C . ARG B 1 13 ? 7.066 -36.938 -17.547 1 96.69 13 ARG B C 1
ATOM 2699 O O . ARG B 1 13 ? 6.254 -37.375 -16.734 1 96.69 13 ARG B O 1
ATOM 2706 N N . LEU B 1 14 ? 6.91 -35.812 -18.266 1 97.81 14 LEU B N 1
ATOM 2707 C CA . LEU B 1 14 ? 5.719 -35 -18.062 1 97.81 14 LEU B CA 1
ATOM 2708 C C . LEU B 1 14 ? 4.719 -35.188 -19.188 1 97.81 14 LEU B C 1
ATOM 2710 O O . LEU B 1 14 ? 5.082 -35.156 -20.375 1 97.81 14 LEU B O 1
ATOM 2714 N N . GLY B 1 15 ? 3.508 -35.5 -18.844 1 98.12 15 GLY B N 1
ATOM 2715 C CA . GLY B 1 15 ? 2.373 -35.312 -19.734 1 98.12 15 GLY B CA 1
ATOM 2716 C C . GLY B 1 15 ? 1.682 -33.969 -19.578 1 98.12 15 GLY B C 1
ATOM 2717 O O . GLY B 1 15 ? 1.2 -33.656 -18.484 1 98.12 15 GLY B O 1
ATOM 2718 N N . ILE B 1 16 ? 1.57 -33.219 -20.625 1 98.12 16 ILE B N 1
ATOM 2719 C CA . ILE B 1 16 ? 0.994 -31.875 -20.578 1 98.12 16 ILE B CA 1
ATOM 2720 C C . ILE B 1 16 ? -0.444 -31.922 -21.094 1 98.12 16 ILE B C 1
ATOM 2722 O O . ILE B 1 16 ? -0.689 -32.25 -22.25 1 98.12 16 ILE B O 1
ATOM 2726 N N . LEU B 1 17 ? -1.345 -31.578 -20.141 1 96.5 17 LEU B N 1
ATOM 2727 C CA . LEU B 1 17 ? -2.73 -31.359 -20.547 1 96.5 17 LEU B CA 1
ATOM 2728 C C . LEU B 1 17 ? -2.934 -29.938 -21.047 1 96.5 17 LEU B C 1
ATOM 2730 O O . LEU B 1 17 ? -2.824 -28.984 -20.266 1 96.5 17 LEU B O 1
ATOM 2734 N N . SER B 1 18 ? -3.273 -29.75 -22.266 1 91.44 18 SER B N 1
ATOM 2735 C CA . SER B 1 18 ? -3.42 -28.453 -22.922 1 91.44 18 SER B CA 1
ATOM 2736 C C . SER B 1 18 ? -2.076 -27.734 -23.031 1 91.44 18 SER B C 1
ATOM 2738 O O . SER B 1 18 ? -1.848 -26.719 -22.375 1 91.44 18 SER B O 1
ATOM 2740 N N . GLY B 1 19 ? -1.36 -28.203 -24 1 83.94 19 GLY B N 1
ATOM 2741 C CA . GLY B 1 19 ? -0.028 -27.672 -24.234 1 83.94 19 GLY B CA 1
ATOM 2742 C C . GLY B 1 19 ? -0.013 -26.531 -25.234 1 83.94 19 GLY B C 1
ATOM 2743 O O . GLY B 1 19 ? 0.926 -26.406 -26.031 1 83.94 19 GLY B O 1
ATOM 2744 N N . THR B 1 20 ? -1.11 -25.672 -25.312 1 76.38 20 THR B N 1
ATOM 2745 C CA . THR B 1 20 ? -1.201 -24.688 -26.391 1 76.38 20 THR B CA 1
ATOM 2746 C C . THR B 1 20 ? -1.264 -23.266 -25.828 1 76.38 20 THR B C 1
ATOM 2748 O O . THR B 1 20 ? -1.293 -22.297 -26.578 1 76.38 20 THR B O 1
ATOM 2751 N N . GLY B 1 21 ? -1.245 -22.891 -24.672 1 81.19 21 GLY B N 1
ATOM 2752 C CA . GLY B 1 21 ? -1.221 -21.578 -24.047 1 81.19 21 GLY B CA 1
ATOM 2753 C C . GLY B 1 21 ? 0.091 -21.281 -23.344 1 81.19 21 GLY B C 1
ATOM 2754 O O . GLY B 1 21 ? 1.157 -21.328 -23.953 1 81.19 21 GLY B O 1
ATOM 2755 N N . THR B 1 22 ? -0.041 -20.969 -22.219 1 83.62 22 THR B N 1
ATOM 2756 C CA . THR B 1 22 ? 1.132 -20.672 -21.406 1 83.62 22 THR B CA 1
ATOM 2757 C C . THR B 1 22 ? 2.125 -21.828 -21.453 1 83.62 22 THR B C 1
ATOM 2759 O O . THR B 1 22 ? 3.338 -21.609 -21.484 1 83.62 22 THR B O 1
ATOM 2762 N N . ALA B 1 23 ? 1.614 -23.016 -21.5 1 90.5 23 ALA B N 1
ATOM 2763 C CA . ALA B 1 23 ? 2.508 -24.172 -21.578 1 90.5 23 ALA B CA 1
ATOM 2764 C C . ALA B 1 23 ? 3.355 -24.141 -22.844 1 90.5 23 ALA B C 1
ATOM 2766 O O . ALA B 1 23 ? 4.555 -24.422 -22.797 1 90.5 23 ALA B O 1
ATOM 2767 N N . LEU B 1 24 ? 2.738 -23.844 -23.938 1 90.5 24 LEU B N 1
ATOM 2768 C CA . LEU B 1 24 ? 3.443 -23.75 -25.203 1 90.5 24 LEU B CA 1
ATOM 2769 C C . LEU B 1 24 ? 4.457 -22.625 -25.203 1 90.5 24 LEU B C 1
ATOM 2771 O O . LEU B 1 24 ? 5.586 -22.781 -25.672 1 90.5 24 LEU B O 1
ATOM 2775 N N . LYS B 1 25 ? 4.074 -21.516 -24.625 1 89.38 25 LYS B N 1
ATOM 2776 C CA . LYS B 1 25 ? 4.879 -20.312 -24.703 1 89.38 25 LYS B CA 1
ATOM 2777 C C . LYS B 1 25 ? 6.012 -20.344 -23.672 1 89.38 25 LYS B C 1
ATOM 2779 O O . LYS B 1 25 ? 7.062 -19.734 -23.891 1 89.38 25 LYS B O 1
ATOM 2784 N N . ARG B 1 26 ? 5.773 -21.094 -22.609 1 92.5 26 ARG B N 1
ATOM 2785 C CA . ARG B 1 26 ? 6.711 -20.938 -21.5 1 92.5 26 ARG B CA 1
ATOM 2786 C C . ARG B 1 26 ? 7.215 -22.281 -21.016 1 92.5 26 ARG B C 1
ATOM 2788 O O . ARG B 1 26 ? 8.391 -22.625 -21.203 1 92.5 26 ARG B O 1
ATOM 2795 N N . THR B 1 27 ? 6.359 -23.109 -20.625 1 94.25 27 THR B N 1
ATOM 2796 C CA . THR B 1 27 ? 6.734 -24.297 -19.875 1 94.25 27 THR B CA 1
ATOM 2797 C C . THR B 1 27 ? 7.465 -25.297 -20.75 1 94.25 27 THR B C 1
ATOM 2799 O O . THR B 1 27 ? 8.562 -25.766 -20.422 1 94.25 27 THR B O 1
ATOM 2802 N N . ILE B 1 28 ? 6.902 -25.609 -21.906 1 96.25 28 ILE B N 1
ATOM 2803 C CA . ILE B 1 28 ? 7.465 -26.641 -22.781 1 96.25 28 ILE B CA 1
ATOM 2804 C C . ILE B 1 28 ? 8.852 -26.203 -23.25 1 96.25 28 ILE B C 1
ATOM 2806 O O . ILE B 1 28 ? 9.82 -26.953 -23.109 1 96.25 28 ILE B O 1
ATOM 2810 N N . PRO B 1 29 ? 8.992 -24.953 -23.703 1 95.38 29 PRO B N 1
ATOM 2811 C CA . PRO B 1 29 ? 10.328 -24.531 -24.109 1 95.38 29 PRO B CA 1
ATOM 2812 C C . PRO B 1 29 ? 11.328 -24.531 -22.953 1 95.38 29 PRO B C 1
ATOM 2814 O O . PRO B 1 29 ? 12.5 -24.859 -23.141 1 95.38 29 PRO B O 1
ATOM 2817 N N . ALA B 1 30 ? 10.891 -24.219 -21.797 1 94.5 30 ALA B N 1
ATOM 2818 C CA . ALA B 1 30 ? 11.758 -24.141 -20.625 1 94.5 30 ALA B CA 1
ATOM 2819 C C . ALA B 1 30 ? 12.32 -25.516 -20.266 1 94.5 30 ALA B C 1
ATOM 2821 O O . ALA B 1 30 ? 13.438 -25.625 -19.75 1 94.5 30 ALA B O 1
ATOM 2822 N N . LEU B 1 31 ? 11.656 -26.578 -20.547 1 94.88 31 LEU B N 1
ATOM 2823 C CA . LEU B 1 31 ? 12.016 -27.906 -20.094 1 94.88 31 LEU B CA 1
ATOM 2824 C C . LEU B 1 31 ? 12.891 -28.625 -21.109 1 94.88 31 LEU B C 1
ATOM 2826 O O . LEU B 1 31 ? 13.445 -29.688 -20.828 1 94.88 31 LEU B O 1
ATOM 2830 N N . ARG B 1 32 ? 13.039 -28.016 -22.25 1 92.69 32 ARG B N 1
ATOM 2831 C CA . ARG B 1 32 ? 13.844 -28.609 -23.312 1 92.69 32 ARG B CA 1
ATOM 2832 C C . ARG B 1 32 ? 15.258 -28.906 -22.828 1 92.69 32 ARG B C 1
ATOM 2834 O O . ARG B 1 32 ? 15.859 -29.906 -23.219 1 92.69 32 ARG B O 1
ATOM 2841 N N . ASN B 1 33 ? 15.758 -28.141 -21.922 1 86.88 33 ASN B N 1
ATOM 2842 C CA . ASN B 1 33 ? 17.141 -28.281 -21.5 1 86.88 33 ASN B CA 1
ATOM 2843 C C . ASN B 1 33 ? 17.25 -28.797 -20.078 1 86.88 33 ASN B C 1
ATOM 2845 O O . ASN B 1 33 ? 18.312 -28.734 -19.453 1 86.88 33 ASN B O 1
ATOM 2849 N N . SER B 1 34 ? 16.172 -29.25 -19.609 1 94 34 SER B N 1
ATOM 2850 C CA . SER B 1 34 ? 16.203 -29.766 -18.25 1 94 34 SER B CA 1
ATOM 2851 C C . SER B 1 34 ? 16.891 -31.141 -18.203 1 94 34 SER B C 1
ATOM 2853 O O . SER B 1 34 ? 16.672 -31.969 -19.078 1 94 34 SER B O 1
ATOM 2855 N N . LYS B 1 35 ? 17.672 -31.344 -17.156 1 90.81 35 LYS B N 1
ATOM 2856 C CA . LYS B 1 35 ? 18.297 -32.625 -16.938 1 90.81 35 LYS B CA 1
ATOM 2857 C C . LYS B 1 35 ? 17.484 -33.469 -15.938 1 90.81 35 LYS B C 1
ATOM 2859 O O . LYS B 1 35 ? 17.797 -34.625 -15.703 1 90.81 35 LYS B O 1
ATOM 2864 N N . VAL B 1 36 ? 16.406 -32.906 -15.43 1 93.44 36 VAL B N 1
ATOM 2865 C CA . VAL B 1 36 ? 15.656 -33.531 -14.344 1 93.44 36 VAL B CA 1
ATOM 2866 C C . VAL B 1 36 ? 14.344 -34.094 -14.883 1 93.44 36 VAL B C 1
ATOM 2868 O O . VAL B 1 36 ? 13.797 -35.031 -14.312 1 93.44 36 VAL B O 1
ATOM 2871 N N . CYS B 1 37 ? 13.922 -33.5 -16.016 1 95.25 37 CYS B N 1
ATOM 2872 C CA . CYS B 1 37 ? 12.633 -33.938 -16.531 1 95.25 37 CYS B CA 1
ATOM 2873 C C . CYS B 1 37 ? 12.531 -33.688 -18.031 1 95.25 37 CYS B C 1
ATOM 2875 O O . CYS B 1 37 ? 13.391 -33 -18.609 1 95.25 37 CYS B O 1
ATOM 2877 N N . GLN B 1 38 ? 11.547 -34.281 -18.656 1 95.19 38 GLN B N 1
ATOM 2878 C CA . GLN B 1 38 ? 11.281 -34.094 -20.078 1 95.19 38 GLN B CA 1
ATOM 2879 C C . GLN B 1 38 ? 9.789 -34.156 -20.375 1 95.19 38 GLN B C 1
ATOM 2881 O O . GLN B 1 38 ? 9.039 -34.844 -19.672 1 95.19 38 GLN B O 1
ATOM 2886 N N . VAL B 1 39 ? 9.414 -33.5 -21.422 1 96.88 39 VAL B N 1
ATOM 2887 C CA . VAL B 1 39 ? 8.039 -33.594 -21.906 1 96.88 39 VAL B CA 1
ATOM 2888 C C . VAL B 1 39 ? 7.883 -34.812 -22.797 1 96.88 39 VAL B C 1
ATOM 2890 O O . VAL B 1 39 ? 8.594 -34.969 -23.797 1 96.88 39 VAL B O 1
ATOM 2893 N N . SER B 1 40 ? 6.898 -35.656 -22.469 1 96.75 40 SER B N 1
ATOM 2894 C CA . SER B 1 40 ? 6.828 -36.938 -23.203 1 96.75 40 SER B CA 1
ATOM 2895 C C . SER B 1 40 ? 5.5 -37.062 -23.938 1 96.75 40 SER B C 1
ATOM 2897 O O . SER B 1 40 ? 5.398 -37.844 -24.891 1 96.75 40 SER B O 1
ATOM 2899 N N . VAL B 1 41 ? 4.48 -36.438 -23.406 1 97.81 41 VAL B N 1
ATOM 2900 C CA . VAL B 1 41 ? 3.182 -36.406 -24.078 1 97.81 41 VAL B CA 1
ATOM 2901 C C . VAL B 1 41 ? 2.594 -35 -24 1 97.81 41 VAL B C 1
ATOM 2903 O O . VAL B 1 41 ? 2.668 -34.344 -22.969 1 97.81 41 VAL B O 1
ATOM 2906 N N . VAL B 1 42 ? 2.059 -34.5 -25.094 1 97.88 42 VAL B N 1
ATOM 2907 C CA . VAL B 1 42 ? 1.408 -33.188 -25.125 1 97.88 42 VAL B CA 1
ATOM 2908 C C . VAL B 1 42 ? 0.009 -33.344 -25.734 1 97.88 42 VAL B C 1
ATOM 2910 O O . VAL B 1 42 ? -0.152 -33.844 -26.844 1 97.88 42 VAL B O 1
ATOM 2913 N N . HIS B 1 43 ? -0.934 -32.938 -24.922 1 97.56 43 HIS B N 1
ATOM 2914 C CA . HIS B 1 43 ? -2.318 -32.844 -25.375 1 97.56 43 HIS B CA 1
ATOM 2915 C C . HIS B 1 43 ? -2.66 -31.438 -25.844 1 97.56 43 HIS B C 1
ATOM 2917 O O . HIS B 1 43 ? -2.238 -30.453 -25.234 1 97.56 43 HIS B O 1
ATOM 2923 N N . GLY B 1 44 ? -3.375 -31.312 -26.953 1 93.94 44 GLY B N 1
ATOM 2924 C CA . GLY B 1 44 ? -3.908 -30.062 -27.453 1 93.94 44 GLY B CA 1
ATOM 2925 C C . GLY B 1 44 ? -5.004 -30.25 -28.5 1 93.94 44 GLY B C 1
ATOM 2926 O O . GLY B 1 44 ? -4.945 -31.172 -29.297 1 93.94 44 GLY B O 1
ATOM 2927 N N . ARG B 1 45 ? -5.895 -29.281 -28.453 1 88.56 45 ARG B N 1
ATOM 2928 C CA . ARG B 1 45 ? -7.047 -29.438 -29.344 1 88.56 45 ARG B CA 1
ATOM 2929 C C . ARG B 1 45 ? -6.762 -28.859 -30.719 1 88.56 45 ARG B C 1
ATOM 2931 O O . ARG B 1 45 ? -7.402 -29.234 -31.703 1 88.56 45 ARG B O 1
ATOM 2938 N N . ASP B 1 46 ? -5.805 -27.953 -30.781 1 89.12 46 ASP B N 1
ATOM 2939 C CA . ASP B 1 46 ? -5.445 -27.312 -32.031 1 89.12 46 ASP B CA 1
ATOM 2940 C C . ASP B 1 46 ? -4.199 -27.953 -32.656 1 89.12 46 ASP B C 1
ATOM 2942 O O . ASP B 1 46 ? -3.092 -27.781 -32.125 1 89.12 46 ASP B O 1
ATOM 2946 N N . PRO B 1 47 ? -4.375 -28.547 -33.812 1 88.06 47 PRO B N 1
ATOM 2947 C CA . PRO B 1 47 ? -3.227 -29.25 -34.375 1 88.06 47 PRO B CA 1
ATOM 2948 C C . PRO B 1 47 ? -2.068 -28.312 -34.719 1 88.06 47 PRO B C 1
ATOM 2950 O O . PRO B 1 47 ? -0.903 -28.703 -34.594 1 88.06 47 PRO B O 1
ATOM 2953 N N . GLY B 1 48 ? -2.422 -27.141 -35.219 1 88.75 48 GLY B N 1
ATOM 2954 C CA . GLY B 1 48 ? -1.366 -26.188 -35.531 1 88.75 48 GLY B CA 1
ATOM 2955 C C . GLY B 1 48 ? -0.536 -25.828 -34.312 1 88.75 48 GLY B C 1
ATOM 2956 O O . GLY B 1 48 ? 0.695 -25.844 -34.375 1 88.75 48 GLY B O 1
ATOM 2957 N N . ARG B 1 49 ? -1.168 -25.594 -33.25 1 90 49 ARG B N 1
ATOM 2958 C CA . ARG B 1 49 ? -0.477 -25.25 -32 1 90 49 ARG B CA 1
ATOM 2959 C C . ARG B 1 49 ? 0.247 -26.453 -31.422 1 90 49 ARG B C 1
ATOM 2961 O O . ARG B 1 49 ? 1.326 -26.312 -30.844 1 90 49 ARG B O 1
ATOM 2968 N N . LEU B 1 50 ? -0.365 -27.578 -31.609 1 91.5 50 LEU B N 1
ATOM 2969 C CA . LEU B 1 50 ? 0.247 -28.812 -31.125 1 91.5 50 LEU B CA 1
ATOM 2970 C C . LEU B 1 50 ? 1.564 -29.078 -31.844 1 91.5 50 LEU B C 1
ATOM 2972 O O . LEU B 1 50 ? 2.525 -29.547 -31.219 1 91.5 50 LEU B O 1
ATOM 2976 N N . ARG B 1 51 ? 1.604 -28.797 -33.062 1 92.06 51 ARG B N 1
ATOM 2977 C CA . ARG B 1 51 ? 2.838 -28.969 -33.844 1 92.06 51 ARG B CA 1
ATOM 2978 C C . ARG B 1 51 ? 3.938 -28.047 -33.312 1 92.06 51 ARG B C 1
ATOM 2980 O O . ARG B 1 51 ? 5.105 -28.438 -33.25 1 92.06 51 ARG B O 1
ATOM 2987 N N . LEU B 1 52 ? 3.557 -26.891 -32.969 1 92.75 52 LEU B N 1
ATOM 2988 C CA . LEU B 1 52 ? 4.516 -25.953 -32.406 1 92.75 52 LEU B CA 1
ATOM 2989 C C . LEU B 1 52 ? 5.078 -26.484 -31.094 1 92.75 52 LEU B C 1
ATOM 2991 O O . LEU B 1 52 ? 6.277 -26.359 -30.828 1 92.75 52 LEU B O 1
ATOM 2995 N N . ALA B 1 53 ? 4.223 -27.078 -30.312 1 92.81 53 ALA B N 1
ATOM 2996 C CA . ALA B 1 53 ? 4.672 -27.688 -29.062 1 92.81 53 ALA B CA 1
ATOM 2997 C C . ALA B 1 53 ? 5.664 -28.812 -29.344 1 92.81 53 ALA B C 1
ATOM 2999 O O . ALA B 1 53 ? 6.652 -28.969 -28.609 1 92.81 53 ALA B O 1
ATOM 3000 N N . GLY B 1 54 ? 5.402 -29.516 -30.359 1 93.5 54 GLY B N 1
ATOM 3001 C CA . GLY B 1 54 ? 6.281 -30.609 -30.75 1 93.5 54 GLY B CA 1
ATOM 3002 C C . GLY B 1 54 ? 7.68 -30.156 -31.109 1 93.5 54 GLY B C 1
ATOM 3003 O O . GLY B 1 54 ? 8.648 -30.891 -30.938 1 93.5 54 GLY B O 1
ATOM 3004 N N . ARG B 1 55 ? 7.836 -28.953 -31.578 1 93.94 55 ARG B N 1
ATOM 3005 C CA . ARG B 1 55 ? 9.141 -28.391 -31.906 1 93.94 55 ARG B CA 1
ATOM 3006 C C . ARG B 1 55 ? 9.984 -28.188 -30.656 1 93.94 55 ARG B C 1
ATOM 3008 O O . ARG B 1 55 ? 11.211 -28.312 -30.703 1 93.94 55 ARG B O 1
ATOM 3015 N N . HIS B 1 56 ? 9.297 -27.922 -29.641 1 94 56 HIS B N 1
ATOM 3016 C CA . HIS B 1 56 ? 10 -27.672 -28.375 1 94 56 HIS B CA 1
ATOM 3017 C C . HIS B 1 56 ? 10.211 -28.969 -27.609 1 94 56 HIS B C 1
ATOM 3019 O O . HIS B 1 56 ? 11.039 -29.016 -26.688 1 94 56 HIS B O 1
ATOM 3025 N N . ALA B 1 57 ? 9.445 -29.984 -27.938 1 94.62 57 ALA B N 1
ATOM 3026 C CA . ALA B 1 57 ? 9.547 -31.312 -27.328 1 94.62 57 ALA B CA 1
ATOM 3027 C C . ALA B 1 57 ? 9.547 -32.406 -28.406 1 94.62 57 ALA B C 1
ATOM 3029 O O . ALA B 1 57 ? 8.586 -33.156 -28.516 1 94.62 57 ALA B O 1
ATOM 3030 N N . PRO B 1 58 ? 10.648 -32.594 -28.969 1 92.5 58 PRO B N 1
ATOM 3031 C CA . PRO B 1 58 ? 10.68 -33.438 -30.172 1 92.5 58 PRO B CA 1
ATOM 3032 C C . PRO B 1 58 ? 10.398 -34.906 -29.875 1 92.5 58 PRO B C 1
ATOM 3034 O O . PRO B 1 58 ? 9.945 -35.625 -30.766 1 92.5 58 PRO B O 1
ATOM 3037 N N . ASN B 1 59 ? 10.586 -35.375 -28.734 1 91.88 59 ASN B N 1
ATOM 3038 C CA . ASN B 1 59 ? 10.383 -36.781 -28.406 1 91.88 59 ASN B CA 1
ATOM 3039 C C . ASN B 1 59 ? 9 -37.031 -27.812 1 91.88 59 ASN B C 1
ATOM 3041 O O . ASN B 1 59 ? 8.664 -38.156 -27.438 1 91.88 59 ASN B O 1
ATOM 3045 N N . ALA B 1 60 ? 8.188 -36 -27.812 1 96.62 60 ALA B N 1
ATOM 3046 C CA . ALA B 1 60 ? 6.879 -36.125 -27.172 1 96.62 60 ALA B CA 1
ATOM 3047 C C . ALA B 1 60 ? 5.84 -36.688 -28.125 1 96.62 60 ALA B C 1
ATOM 3049 O O . ALA B 1 60 ? 5.84 -36.375 -29.312 1 96.62 60 ALA B O 1
ATOM 3050 N N . ARG B 1 61 ? 4.992 -37.5 -27.625 1 97.19 61 ARG B N 1
ATOM 3051 C CA . ARG B 1 61 ? 3.783 -37.906 -28.328 1 97.19 61 ARG B CA 1
ATOM 3052 C C . ARG B 1 61 ? 2.742 -36.781 -28.312 1 97.19 61 ARG B C 1
ATOM 3054 O O . ARG B 1 61 ? 2.469 -36.219 -27.25 1 97.19 61 ARG B O 1
ATOM 3061 N N . LEU B 1 62 ? 2.252 -36.469 -29.516 1 96.81 62 LEU B N 1
ATOM 3062 C CA . LEU B 1 62 ? 1.223 -35.438 -29.625 1 96.81 62 LEU B CA 1
ATOM 3063 C C . LEU B 1 62 ? -0.161 -36.062 -29.75 1 96.81 62 LEU B C 1
ATOM 3065 O O . LEU B 1 62 ? -0.38 -36.906 -30.609 1 96.81 62 LEU B O 1
ATOM 3069 N N . VAL B 1 63 ? -1.051 -35.688 -28.844 1 97.06 63 VAL B N 1
ATOM 3070 C CA . VAL B 1 63 ? -2.387 -36.281 -28.859 1 97.06 63 VAL B CA 1
ATOM 3071 C C . VAL B 1 63 ? -3.438 -35.156 -28.891 1 97.06 63 VAL B C 1
ATOM 3073 O O . VAL B 1 63 ? -3.201 -34.062 -28.391 1 97.06 63 VAL B O 1
ATOM 3076 N N . THR B 1 64 ? -4.652 -35.469 -29.344 1 95.44 64 THR B N 1
ATOM 3077 C CA . THR B 1 64 ? -5.605 -34.406 -29.609 1 95.44 64 THR B CA 1
ATOM 3078 C C . THR B 1 64 ? -6.848 -34.562 -28.734 1 95.44 64 THR B C 1
ATOM 3080 O O . THR B 1 64 ? -7.738 -33.719 -28.75 1 95.44 64 THR B O 1
ATOM 3083 N N . SER B 1 65 ? -6.859 -35.625 -28.031 1 95.81 65 SER B N 1
ATOM 3084 C CA . SER B 1 65 ? -8.008 -35.812 -27.156 1 95.81 65 SER B CA 1
ATOM 3085 C C . SER B 1 65 ? -7.566 -36.219 -25.75 1 95.81 65 SER B C 1
ATOM 3087 O O . SER B 1 65 ? -6.457 -36.719 -25.562 1 95.81 65 SER B O 1
ATOM 3089 N N . GLU B 1 66 ? -8.414 -35.969 -24.75 1 96.94 66 GLU B N 1
ATOM 3090 C CA . GLU B 1 66 ? -8.125 -36.344 -23.359 1 96.94 66 GLU B CA 1
ATOM 3091 C C . GLU B 1 66 ? -8.109 -37.875 -23.188 1 96.94 66 GLU B C 1
ATOM 3093 O O . GLU B 1 66 ? -7.359 -38.406 -22.359 1 96.94 66 GLU B O 1
ATOM 3098 N N . GLU B 1 67 ? -8.93 -38.531 -24.031 1 96.88 67 GLU B N 1
ATOM 3099 C CA . GLU B 1 67 ? -8.93 -40 -24.031 1 96.88 67 GLU B CA 1
ATOM 3100 C C . GLU B 1 67 ? -7.57 -40.562 -24.453 1 96.88 67 GLU B C 1
ATOM 3102 O O . GLU B 1 67 ? -7.02 -41.438 -23.781 1 96.88 67 GLU B O 1
ATOM 3107 N N . GLU B 1 68 ? -7.102 -39.969 -25.547 1 97.56 68 GLU B N 1
ATOM 3108 C CA . GLU B 1 68 ? -5.781 -40.375 -26 1 97.56 68 GLU B CA 1
ATOM 3109 C C . GLU B 1 68 ? -4.707 -40.062 -24.969 1 97.56 68 GLU B C 1
ATOM 3111 O O . GLU B 1 68 ? -3.76 -40.844 -24.781 1 97.56 68 GLU B O 1
ATOM 3116 N N . PHE B 1 69 ? -4.836 -38.969 -24.344 1 98 69 PHE B N 1
ATOM 3117 C CA . PHE B 1 69 ? -3.902 -38.594 -23.281 1 98 69 PHE B CA 1
ATOM 3118 C C . PHE B 1 69 ? -3.889 -39.625 -22.172 1 98 69 PHE B C 1
ATOM 3120 O O . PHE B 1 69 ? -2.82 -40.062 -21.734 1 98 69 PHE B O 1
ATOM 3127 N N . ALA B 1 70 ? -5.094 -40.062 -21.797 1 98.19 70 ALA B N 1
ATOM 3128 C CA . ALA B 1 70 ? -5.219 -41.062 -20.75 1 98.19 70 ALA B CA 1
ATOM 3129 C C . ALA B 1 70 ? -4.637 -42.406 -21.203 1 98.19 70 ALA B C 1
ATOM 3131 O O . ALA B 1 70 ? -3.994 -43.094 -20.422 1 98.19 70 ALA B O 1
ATOM 3132 N N . GLU B 1 71 ? -4.816 -42.719 -22.453 1 98 71 GLU B N 1
ATOM 3133 C CA . GLU B 1 71 ? -4.309 -43.969 -23 1 98 71 GLU B CA 1
ATOM 3134 C C . GLU B 1 71 ? -2.781 -44 -22.984 1 98 71 GLU B C 1
ATOM 3136 O O . GLU B 1 71 ? -2.174 -45.062 -22.922 1 98 71 GLU B O 1
ATOM 3141 N N . ASN B 1 72 ? -2.211 -42.875 -23 1 98.19 72 ASN B N 1
ATOM 3142 C CA . ASN B 1 72 ? -0.755 -42.75 -23.031 1 98.19 72 ASN B CA 1
ATOM 3143 C C . ASN B 1 72 ? -0.166 -42.625 -21.625 1 98.19 72 ASN B C 1
ATOM 3145 O O . ASN B 1 72 ? 1.006 -42.281 -21.469 1 98.19 72 ASN B O 1
ATOM 3149 N N . ALA B 1 73 ? -0.909 -42.938 -20.609 1 97.5 73 ALA B N 1
ATOM 3150 C CA . ALA B 1 73 ? -0.524 -42.781 -19.219 1 97.5 73 ALA B CA 1
ATOM 3151 C C . ALA B 1 73 ? 0.778 -43.5 -18.906 1 97.5 73 ALA B C 1
ATOM 3153 O O . ALA B 1 73 ? 1.589 -43.031 -18.109 1 97.5 73 ALA B O 1
ATOM 3154 N N . PRO B 1 74 ? 1.012 -44.656 -19.531 1 96.31 74 PRO B N 1
ATOM 3155 C CA . PRO B 1 74 ? 2.266 -45.344 -19.234 1 96.31 74 PRO B CA 1
ATOM 3156 C C . PRO B 1 74 ? 3.496 -44.562 -19.672 1 96.31 74 PRO B C 1
ATOM 3158 O O . PRO B 1 74 ? 4.621 -44.906 -19.297 1 96.31 74 PRO B O 1
ATOM 3161 N N . HIS B 1 75 ? 3.352 -43.5 -20.438 1 96.19 75 HIS B N 1
ATOM 3162 C CA . HIS B 1 75 ? 4.484 -42.812 -21.047 1 96.19 75 HIS B CA 1
ATOM 3163 C C . HIS B 1 75 ? 4.789 -41.5 -20.328 1 96.19 75 HIS B C 1
ATOM 3165 O O . HIS B 1 75 ? 5.605 -40.719 -20.797 1 96.19 75 HIS B O 1
ATOM 3171 N N . TYR B 1 76 ? 4.168 -41.219 -19.281 1 96.94 76 TYR B N 1
ATOM 3172 C CA . TYR B 1 76 ? 4.527 -40.062 -18.438 1 96.94 76 TYR B CA 1
ATOM 3173 C C . TYR B 1 76 ? 4.312 -40.375 -16.969 1 96.94 76 TYR B C 1
ATOM 3175 O O . TYR B 1 76 ? 3.582 -41.312 -16.625 1 96.94 76 TYR B O 1
ATOM 3183 N N . ASP B 1 77 ? 4.973 -39.562 -16.078 1 96.38 77 ASP B N 1
ATOM 3184 C CA . ASP B 1 77 ? 4.98 -39.781 -14.641 1 96.38 77 ASP B CA 1
ATOM 3185 C C . ASP B 1 77 ? 4.215 -38.688 -13.898 1 96.38 77 ASP B C 1
ATOM 3187 O O . ASP B 1 77 ? 3.672 -38.938 -12.82 1 96.38 77 ASP B O 1
ATOM 3191 N N . ILE B 1 78 ? 4.242 -37.531 -14.422 1 97.31 78 ILE B N 1
ATOM 3192 C CA . ILE B 1 78 ? 3.641 -36.344 -13.836 1 97.31 78 ILE B CA 1
ATOM 3193 C C . ILE B 1 78 ? 2.709 -35.688 -14.844 1 97.31 78 ILE B C 1
ATOM 3195 O O . ILE B 1 78 ? 3.014 -35.625 -16.047 1 97.31 78 ILE B O 1
ATOM 3199 N N . VAL B 1 79 ? 1.585 -35.219 -14.375 1 98.12 79 VAL B N 1
ATOM 3200 C CA . VAL B 1 79 ? 0.688 -34.469 -15.25 1 98.12 79 VAL B CA 1
ATOM 3201 C C . VAL B 1 79 ? 0.844 -32.969 -14.984 1 98.12 79 VAL B C 1
ATOM 3203 O O . VAL B 1 79 ? 0.733 -32.5 -13.844 1 98.12 79 VAL B O 1
ATOM 3206 N N . TYR B 1 80 ? 1.177 -32.219 -16 1 98.06 80 TYR B N 1
ATOM 3207 C CA . TYR B 1 80 ? 1.143 -30.766 -15.984 1 98.06 80 TYR B CA 1
ATOM 3208 C C . TYR B 1 80 ? -0.133 -30.25 -16.641 1 98.06 80 TYR B C 1
ATOM 3210 O O . TYR B 1 80 ? -0.377 -30.484 -17.828 1 98.06 80 TYR B O 1
ATOM 3218 N N . ILE B 1 81 ? -0.918 -29.547 -15.883 1 97.81 81 ILE B N 1
ATOM 3219 C CA . ILE B 1 81 ? -2.176 -29 -16.375 1 97.81 81 ILE B CA 1
ATOM 3220 C C . ILE B 1 81 ? -1.97 -27.547 -16.812 1 97.81 81 ILE B C 1
ATOM 3222 O O . ILE B 1 81 ? -1.853 -26.656 -15.977 1 97.81 81 ILE B O 1
ATOM 3226 N N . GLY B 1 82 ? -1.985 -27.359 -18.125 1 95.56 82 GLY B N 1
ATOM 3227 C CA . GLY B 1 82 ? -1.787 -26.031 -18.688 1 95.56 82 GLY B CA 1
ATOM 3228 C C . GLY B 1 82 ? -3.047 -25.453 -19.297 1 95.56 82 GLY B C 1
ATOM 3229 O O . GLY B 1 82 ? -2.982 -24.5 -20.094 1 95.56 82 GLY B O 1
ATOM 3230 N N . SER B 1 83 ? -4.223 -26.031 -19.016 1 93.06 83 SER B N 1
ATOM 3231 C CA . SER B 1 83 ? -5.508 -25.594 -19.562 1 93.06 83 SER B CA 1
ATOM 3232 C C . SER B 1 83 ? -5.98 -24.297 -18.922 1 93.06 83 SER B C 1
ATOM 3234 O O . SER B 1 83 ? -5.445 -23.891 -17.891 1 93.06 83 SER B O 1
ATOM 3236 N N . PRO B 1 84 ? -6.922 -23.641 -19.531 1 89.12 84 PRO B N 1
ATOM 3237 C CA . PRO B 1 84 ? -7.531 -22.484 -18.844 1 89.12 84 PRO B CA 1
ATOM 3238 C C . PRO B 1 84 ? -8.203 -22.875 -17.531 1 89.12 84 PRO B C 1
ATOM 3240 O O . PRO B 1 84 ? -8.648 -24.016 -17.375 1 89.12 84 PRO B O 1
ATOM 3243 N N . PRO B 1 85 ? -8.328 -21.922 -16.656 1 89.94 85 PRO B N 1
ATOM 3244 C CA . PRO B 1 85 ? -8.789 -22.219 -15.305 1 89.94 85 PRO B CA 1
ATOM 3245 C C . PRO B 1 85 ? -10.172 -22.875 -15.273 1 89.94 85 PRO B C 1
ATOM 3247 O O . PRO B 1 85 ? -10.461 -23.672 -14.383 1 89.94 85 PRO B O 1
ATOM 3250 N N . PHE B 1 86 ? -10.977 -22.578 -16.203 1 88.31 86 PHE B N 1
ATOM 3251 C CA . PHE B 1 86 ? -12.328 -23.125 -16.188 1 88.31 86 PHE B CA 1
ATOM 3252 C C . PHE B 1 86 ? -12.305 -24.625 -16.484 1 88.31 86 PHE B C 1
ATOM 3254 O O . PHE B 1 86 ? -13.305 -25.312 -16.266 1 88.31 86 PHE B O 1
ATOM 3261 N N . LEU B 1 87 ? -11.164 -25.203 -16.906 1 92.19 87 LEU B N 1
ATOM 3262 C CA . LEU B 1 87 ? -11.039 -26.625 -17.188 1 92.19 87 LEU B CA 1
ATOM 3263 C C . LEU B 1 87 ? -10.242 -27.328 -16.078 1 92.19 87 LEU B C 1
ATOM 3265 O O . LEU B 1 87 ? -10.086 -28.547 -16.109 1 92.19 87 LEU B O 1
ATOM 3269 N N . HIS B 1 88 ? -9.758 -26.594 -15.133 1 95.25 88 HIS B N 1
ATOM 3270 C CA . HIS B 1 88 ? -8.852 -27.156 -14.133 1 95.25 88 HIS B CA 1
ATOM 3271 C C . HIS B 1 88 ? -9.531 -28.25 -13.32 1 95.25 88 HIS B C 1
ATOM 3273 O O . HIS B 1 88 ? -8.938 -29.297 -13.062 1 95.25 88 HIS B O 1
ATOM 327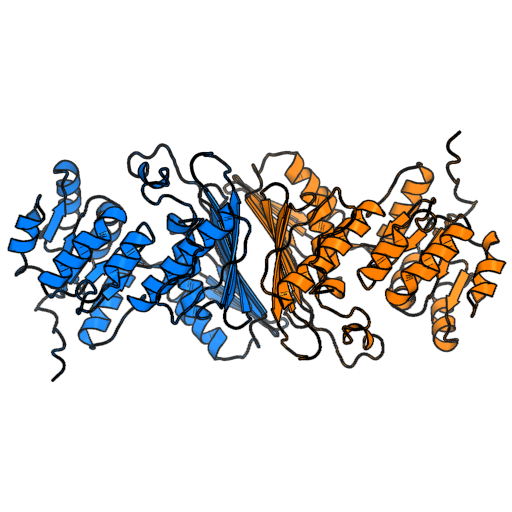9 N N . LEU B 1 89 ? -10.75 -28 -12.977 1 95.06 89 LEU B N 1
ATOM 3280 C CA . LEU B 1 89 ? -11.438 -29 -12.164 1 95.06 89 LEU B CA 1
ATOM 3281 C C . LEU B 1 89 ? -11.477 -30.344 -12.867 1 95.06 89 LEU B C 1
ATOM 3283 O O . LEU B 1 89 ? -11.102 -31.375 -12.281 1 95.06 89 LEU B O 1
ATOM 3287 N N . ALA B 1 90 ? -11.898 -30.359 -14.102 1 95.19 90 ALA B N 1
ATOM 3288 C CA . ALA B 1 90 ? -12 -31.594 -14.891 1 95.19 90 ALA B CA 1
ATOM 3289 C C . ALA B 1 90 ? -10.625 -32.219 -15.086 1 95.19 90 ALA B C 1
ATOM 3291 O O . ALA B 1 90 ? -10.484 -33.469 -15 1 95.19 90 ALA B O 1
ATOM 3292 N N . HIS B 1 91 ? -9.633 -31.453 -15.336 1 97 91 HIS B N 1
ATOM 3293 C CA . HIS B 1 91 ? -8.297 -31.969 -15.633 1 97 91 HIS B CA 1
ATOM 3294 C C . HIS B 1 91 ? -7.609 -32.469 -14.367 1 97 91 HIS B C 1
ATOM 3296 O O . HIS B 1 91 ? -6.832 -33.438 -14.406 1 97 91 HIS B O 1
ATOM 3302 N N . ILE B 1 92 ? -7.871 -31.797 -13.273 1 97 92 ILE B N 1
ATOM 3303 C CA . ILE B 1 92 ? -7.367 -32.281 -11.992 1 97 92 ILE B CA 1
ATOM 3304 C C . ILE B 1 92 ? -7.98 -33.656 -11.688 1 97 92 ILE B C 1
ATOM 3306 O O . ILE B 1 92 ? -7.281 -34.562 -11.266 1 97 92 ILE B O 1
ATOM 3310 N N . ALA B 1 93 ? -9.266 -33.75 -11.93 1 95.25 93 ALA B N 1
ATOM 3311 C CA . ALA B 1 93 ? -9.953 -35.031 -11.719 1 95.25 93 ALA B CA 1
ATOM 3312 C C . ALA B 1 93 ? -9.367 -36.125 -12.602 1 95.25 93 ALA B C 1
ATOM 3314 O O . ALA B 1 93 ? -9.133 -37.25 -12.141 1 95.25 93 ALA B O 1
ATOM 3315 N N . LEU B 1 94 ? -9.156 -35.812 -13.812 1 96.38 94 LEU B N 1
ATOM 3316 C CA . LEU B 1 94 ? -8.578 -36.75 -14.75 1 96.38 94 LEU B CA 1
ATOM 3317 C C . LEU B 1 94 ? -7.211 -37.219 -14.273 1 96.38 94 LEU B C 1
ATOM 3319 O O . LEU B 1 94 ? -6.957 -38.438 -14.211 1 96.38 94 LEU B O 1
ATOM 3323 N N . ALA B 1 95 ? -6.34 -36.281 -13.938 1 96.81 95 ALA B N 1
ATOM 3324 C CA . ALA B 1 95 ? -5 -36.625 -13.453 1 96.81 95 ALA B CA 1
ATOM 3325 C C . ALA B 1 95 ? -5.074 -37.469 -12.188 1 96.81 95 ALA B C 1
ATOM 3327 O O . ALA B 1 95 ? -4.305 -38.406 -12.016 1 96.81 95 ALA B O 1
ATOM 3328 N N . GLY B 1 96 ? -5.984 -37.094 -11.328 1 94.5 96 GLY B N 1
ATOM 3329 C CA . GLY B 1 96 ? -6.203 -37.875 -10.109 1 94.5 96 GLY B CA 1
ATOM 3330 C C . GLY B 1 96 ? -6.59 -39.312 -10.375 1 94.5 96 GLY B C 1
ATOM 3331 O O . GLY B 1 96 ? -6.078 -40.219 -9.727 1 94.5 96 GLY B O 1
ATOM 3332 N N . ARG B 1 97 ? -7.496 -39.5 -11.297 1 94.81 97 ARG B N 1
ATOM 3333 C CA . ARG B 1 97 ? -7.934 -40.844 -11.656 1 94.81 97 ARG B CA 1
ATOM 3334 C C . ARG B 1 97 ? -6.77 -41.688 -12.203 1 94.81 97 ARG B C 1
ATOM 3336 O O . ARG B 1 97 ? -6.727 -42.906 -12.016 1 94.81 97 ARG B O 1
ATOM 3343 N N . LEU B 1 98 ? -5.863 -41 -12.844 1 96.38 98 LEU B N 1
ATOM 3344 C CA . LEU B 1 98 ? -4.699 -41.688 -13.406 1 96.38 98 LEU B CA 1
ATOM 3345 C C . LEU B 1 98 ? -3.654 -41.969 -12.336 1 96.38 98 LEU B C 1
ATOM 3347 O O . LEU B 1 98 ? -2.66 -42.656 -12.586 1 96.38 98 LEU B O 1
ATOM 3351 N N . GLY B 1 99 ? -3.863 -41.406 -11.094 1 94.81 99 GLY B N 1
ATOM 3352 C CA . GLY B 1 99 ? -2.967 -41.625 -9.969 1 94.81 99 GLY B CA 1
ATOM 3353 C C . GLY B 1 99 ? -1.62 -40.938 -10.141 1 94.81 99 GLY B C 1
ATOM 3354 O O . GLY B 1 99 ? -0.603 -41.438 -9.656 1 94.81 99 GLY B O 1
ATOM 3355 N N . LYS B 1 100 ? -1.557 -39.938 -10.906 1 95.62 100 LYS B N 1
ATOM 3356 C CA . LYS B 1 100 ? -0.299 -39.25 -11.219 1 95.62 100 LYS B CA 1
ATOM 3357 C C . LYS B 1 100 ? -0.166 -37.938 -10.453 1 95.62 100 LYS B C 1
ATOM 3359 O O . LYS B 1 100 ? -1.14 -37.188 -10.305 1 95.62 100 LYS B O 1
ATOM 3364 N N . PRO B 1 101 ? 1.093 -37.625 -9.922 1 96.25 101 PRO B N 1
ATOM 3365 C CA . PRO B 1 101 ? 1.326 -36.312 -9.359 1 96.25 101 PRO B CA 1
ATOM 3366 C C . PRO B 1 101 ? 0.957 -35.188 -10.32 1 96.25 101 PRO B C 1
ATOM 3368 O O . PRO B 1 101 ? 1.051 -35.344 -11.539 1 96.25 101 PRO B O 1
ATOM 3371 N N . ILE B 1 102 ? 0.544 -34.031 -9.75 1 97.75 102 ILE B N 1
ATOM 3372 C CA . ILE B 1 102 ? -0.047 -32.969 -10.562 1 97.75 102 ILE B CA 1
ATOM 3373 C C . ILE B 1 102 ? 0.718 -31.672 -10.352 1 97.75 102 ILE B C 1
ATOM 3375 O O . ILE B 1 102 ? 1.02 -31.297 -9.211 1 97.75 102 ILE B O 1
ATOM 3379 N N . ILE B 1 103 ? 1.086 -31.016 -11.414 1 97.81 103 ILE B N 1
ATOM 3380 C CA . ILE B 1 103 ? 1.377 -29.594 -11.453 1 97.81 103 ILE B CA 1
ATOM 3381 C C . ILE B 1 103 ? 0.278 -28.859 -12.219 1 97.81 103 ILE B C 1
ATOM 3383 O O . ILE B 1 103 ? 0.017 -29.172 -13.383 1 97.81 103 ILE B O 1
ATOM 3387 N N . CYS B 1 104 ? -0.392 -27.953 -11.609 1 97.5 104 CYS B N 1
ATOM 3388 C CA . CYS B 1 104 ? -1.491 -27.234 -12.242 1 97.5 104 CYS B CA 1
ATOM 3389 C C . CYS B 1 104 ? -1.163 -25.75 -12.383 1 97.5 104 CYS B C 1
ATOM 3391 O O . CYS B 1 104 ? -0.734 -25.109 -11.43 1 97.5 104 CYS B O 1
ATOM 3393 N N . GLU B 1 105 ? -1.356 -25.25 -13.523 1 95.81 105 GLU B N 1
ATOM 3394 C CA . GLU B 1 105 ? -1.174 -23.812 -13.734 1 95.81 105 GLU B CA 1
ATOM 3395 C C . GLU B 1 105 ? -2.131 -23 -12.867 1 95.81 105 GLU B C 1
ATOM 3397 O O . GLU B 1 105 ? -3.223 -23.469 -12.539 1 95.81 105 GLU B O 1
ATOM 3402 N N . LYS B 1 106 ? -1.724 -21.828 -12.539 1 94.69 106 LYS B N 1
ATOM 3403 C CA . LYS B 1 106 ? -2.566 -20.891 -11.789 1 94.69 106 LYS B CA 1
ATOM 3404 C C . LYS B 1 106 ? -3.527 -20.156 -12.719 1 94.69 106 LYS B C 1
ATOM 3406 O O . LYS B 1 106 ? -3.258 -20.016 -13.914 1 94.69 106 LYS B O 1
ATOM 3411 N N . PRO B 1 107 ? -4.605 -19.656 -12.25 1 94.38 107 PRO B N 1
ATOM 3412 C CA . PRO B 1 107 ? -5.137 -19.844 -10.898 1 94.38 107 PRO B CA 1
ATOM 3413 C C . PRO B 1 107 ? -5.766 -21.234 -10.703 1 94.38 107 PRO B C 1
ATOM 3415 O O . PRO B 1 107 ? -6 -21.953 -11.68 1 94.38 107 PRO B O 1
ATOM 3418 N N . LEU B 1 108 ? -6.059 -21.609 -9.445 1 95.38 108 LEU B N 1
ATOM 3419 C CA . LEU B 1 108 ? -6.512 -22.969 -9.125 1 95.38 108 LEU B CA 1
ATOM 3420 C C . LEU B 1 108 ? -7.836 -23.281 -9.812 1 95.38 108 LEU B C 1
ATOM 3422 O O . LEU B 1 108 ? -7.98 -24.328 -10.445 1 95.38 108 LEU B O 1
ATOM 3426 N N . VAL B 1 109 ? -8.766 -22.391 -9.664 1 93.5 109 VAL B N 1
ATOM 3427 C CA . VAL B 1 109 ? -10.078 -22.469 -10.297 1 93.5 109 VAL B CA 1
ATOM 3428 C C . VAL B 1 109 ? -10.539 -21.078 -10.688 1 93.5 109 VAL B C 1
ATOM 3430 O O . VAL B 1 109 ? -9.938 -20.078 -10.289 1 93.5 109 VAL B O 1
ATOM 3433 N N . SER B 1 110 ? -11.68 -21.078 -11.438 1 89.62 110 SER B N 1
ATOM 3434 C CA . SER B 1 110 ? -12.109 -19.781 -11.977 1 89.62 110 SER B CA 1
ATOM 3435 C C . SER B 1 110 ? -13.219 -19.172 -11.133 1 89.62 110 SER B C 1
ATOM 3437 O O . SER B 1 110 ? -13.508 -17.969 -11.266 1 89.62 110 SER B O 1
ATOM 3439 N N . ASN B 1 111 ? -13.836 -19.938 -10.297 1 90 111 ASN B N 1
ATOM 3440 C CA . ASN B 1 111 ? -14.953 -19.422 -9.516 1 90 111 ASN B CA 1
ATOM 3441 C C . ASN B 1 111 ? -15.133 -20.219 -8.219 1 90 111 ASN B C 1
ATOM 3443 O O . ASN B 1 111 ? -14.617 -21.312 -8.078 1 90 111 ASN B O 1
ATOM 3447 N N . PRO B 1 112 ? -15.914 -19.594 -7.309 1 90.5 112 PRO B N 1
ATOM 3448 C CA . PRO B 1 112 ? -16.078 -20.234 -6 1 90.5 112 PRO B CA 1
ATOM 3449 C C . PRO B 1 112 ? -16.797 -21.578 -6.086 1 90.5 112 PRO B C 1
ATOM 3451 O O . PRO B 1 112 ? -16.5 -22.484 -5.305 1 90.5 112 PRO B O 1
ATOM 3454 N N . ALA B 1 113 ? -17.719 -21.703 -6.98 1 91.88 113 ALA B N 1
ATOM 3455 C CA . ALA B 1 113 ? -18.453 -22.953 -7.117 1 91.88 113 ALA B CA 1
ATOM 3456 C C . ALA B 1 113 ? -17.5 -24.109 -7.473 1 91.88 113 ALA B C 1
ATOM 3458 O O . ALA B 1 113 ? -17.625 -25.203 -6.918 1 91.88 113 ALA B O 1
ATOM 3459 N N . ASP B 1 114 ? -16.609 -23.875 -8.367 1 93.06 114 ASP B N 1
ATOM 3460 C CA . ASP B 1 114 ? -15.617 -24.891 -8.742 1 93.06 114 ASP B CA 1
ATOM 3461 C C . ASP B 1 114 ? -14.711 -25.234 -7.566 1 93.06 114 ASP B C 1
ATOM 3463 O O . ASP B 1 114 ? -14.312 -26.391 -7.398 1 93.06 114 ASP B O 1
ATOM 3467 N N . LEU B 1 115 ? -14.375 -24.234 -6.793 1 92.94 115 LEU B N 1
ATOM 3468 C CA . LEU B 1 115 ? -13.555 -24.469 -5.613 1 92.94 115 LEU B CA 1
ATOM 3469 C C . LEU B 1 115 ? -14.258 -25.406 -4.641 1 92.94 115 LEU B C 1
ATOM 3471 O O . LEU B 1 115 ? -13.656 -26.359 -4.141 1 92.94 115 LEU B O 1
ATOM 3475 N N . ASP B 1 116 ? -15.516 -25.109 -4.414 1 92.06 116 ASP B N 1
ATOM 3476 C CA . ASP B 1 116 ? -16.312 -25.953 -3.523 1 92.06 116 ASP B CA 1
ATOM 3477 C C . ASP B 1 116 ? -16.375 -27.391 -4.035 1 92.06 116 ASP B C 1
ATOM 3479 O O . ASP B 1 116 ? -16.219 -28.344 -3.258 1 92.06 116 ASP B O 1
ATOM 3483 N N . THR B 1 117 ? -16.578 -27.5 -5.27 1 94.31 117 THR B N 1
ATOM 3484 C CA . THR B 1 117 ? -16.625 -28.828 -5.879 1 94.31 117 THR B CA 1
ATOM 3485 C C . THR B 1 117 ? -15.297 -29.562 -5.703 1 94.31 117 THR B C 1
ATOM 3487 O O . THR B 1 117 ? -15.273 -30.734 -5.355 1 94.31 117 THR B O 1
ATOM 3490 N N . LEU B 1 118 ? -14.219 -28.844 -5.938 1 93.69 118 LEU B N 1
ATOM 3491 C CA . LEU B 1 118 ? -12.891 -29.422 -5.801 1 93.69 118 LEU B CA 1
ATOM 3492 C C . LEU B 1 118 ? -12.664 -29.953 -4.387 1 93.69 118 LEU B C 1
ATOM 3494 O O . LEU B 1 118 ? -11.984 -30.969 -4.199 1 93.69 118 LEU B O 1
ATOM 3498 N N . LEU B 1 119 ? -13.258 -29.297 -3.434 1 89.69 119 LEU B N 1
ATOM 3499 C CA . LEU B 1 119 ? -13 -29.609 -2.031 1 89.69 119 LEU B CA 1
ATOM 3500 C C . LEU B 1 119 ? -13.984 -30.641 -1.512 1 89.69 119 LEU B C 1
ATOM 3502 O O . LEU B 1 119 ? -13.867 -31.094 -0.369 1 89.69 119 LEU B O 1
ATOM 3506 N N . THR B 1 120 ? -14.938 -31 -2.322 1 89.56 120 THR B N 1
ATOM 3507 C CA . THR B 1 120 ? -15.852 -32.062 -1.921 1 89.56 120 THR B CA 1
ATOM 3508 C C . THR B 1 120 ? -15.125 -33.406 -1.806 1 89.56 120 THR B C 1
ATOM 3510 O O . THR B 1 120 ? -14.258 -33.719 -2.621 1 89.56 120 THR B O 1
ATOM 3513 N N . PRO B 1 121 ? -15.602 -34.094 -0.71 1 81.94 121 PRO B N 1
ATOM 3514 C CA . PRO B 1 121 ? -14.992 -35.438 -0.585 1 81.94 121 PRO B CA 1
ATOM 3515 C C . PRO B 1 121 ? -15.078 -36.25 -1.875 1 81.94 121 PRO B C 1
ATOM 3517 O O . PRO B 1 121 ? -16.125 -36.25 -2.531 1 81.94 121 PRO B O 1
ATOM 3520 N N . GLY B 1 122 ? -14.055 -36.844 -2.316 1 81.88 122 GLY B N 1
ATOM 3521 C CA . GLY B 1 122 ? -14.016 -37.656 -3.523 1 81.88 122 GLY B CA 1
ATOM 3522 C C . GLY B 1 122 ? -13.43 -36.906 -4.719 1 81.88 122 GLY B C 1
ATOM 3523 O O . GLY B 1 122 ? -12.938 -37.562 -5.656 1 81.88 122 GLY B O 1
ATOM 3524 N N . THR B 1 123 ? -13.523 -35.656 -4.66 1 86.5 123 THR B N 1
ATOM 3525 C CA . THR B 1 123 ? -13.023 -34.875 -5.781 1 86.5 123 THR B CA 1
ATOM 3526 C C . THR B 1 123 ? -11.586 -34.406 -5.523 1 86.5 123 THR B C 1
ATOM 3528 O O . THR B 1 123 ? -10.789 -34.312 -6.457 1 86.5 123 THR B O 1
ATOM 3531 N N . ARG B 1 124 ? -11.305 -34.219 -4.316 1 89.12 124 ARG B N 1
ATOM 3532 C CA . ARG B 1 124 ? -9.961 -33.812 -3.951 1 89.12 124 ARG B CA 1
ATOM 3533 C C . ARG B 1 124 ? -8.914 -34.844 -4.367 1 89.12 124 ARG B C 1
ATOM 3535 O O . ARG B 1 124 ? -9.062 -36.031 -4.062 1 89.12 124 ARG B O 1
ATOM 3542 N N . PRO B 1 125 ? -7.902 -34.344 -5.094 1 90.69 125 PRO B N 1
ATOM 3543 C CA . PRO B 1 125 ? -6.895 -35.344 -5.516 1 90.69 125 PRO B CA 1
ATOM 3544 C C . PRO B 1 125 ? -6.094 -35.906 -4.344 1 90.69 125 PRO B C 1
ATOM 3546 O O . PRO B 1 125 ? -5.766 -35.156 -3.406 1 90.69 125 PRO B O 1
ATOM 3549 N N . ARG B 1 126 ? -5.75 -37.125 -4.43 1 89.38 126 ARG B N 1
ATOM 3550 C CA . ARG B 1 126 ? -4.984 -37.844 -3.398 1 89.38 126 ARG B CA 1
ATOM 3551 C C . ARG B 1 126 ? -3.564 -38.125 -3.873 1 89.38 126 ARG B C 1
ATOM 3553 O O . ARG B 1 126 ? -2.963 -39.125 -3.477 1 89.38 126 ARG B O 1
ATOM 3560 N N . VAL B 1 127 ? -3.111 -37.438 -4.766 1 93.75 127 VAL B N 1
ATOM 3561 C CA . VAL B 1 127 ? -1.754 -37.5 -5.297 1 93.75 127 VAL B CA 1
ATOM 3562 C C . VAL B 1 127 ? -1.007 -36.188 -4.969 1 93.75 127 VAL B C 1
ATOM 3564 O O . VAL B 1 127 ? -1.624 -35.188 -4.633 1 93.75 127 VAL B O 1
ATOM 3567 N N . PRO B 1 128 ? 0.329 -36.25 -4.992 1 95 128 PRO B N 1
ATOM 3568 C CA . PRO B 1 128 ? 1.067 -35 -4.801 1 95 128 PRO B CA 1
ATOM 3569 C C . PRO B 1 128 ? 0.631 -33.906 -5.773 1 95 128 PRO B C 1
ATOM 3571 O O . PRO B 1 128 ? 0.351 -34.188 -6.941 1 95 128 PRO B O 1
ATOM 3574 N N . PHE B 1 129 ? 0.471 -32.688 -5.227 1 96.31 129 PHE B N 1
ATOM 3575 C CA . PHE B 1 129 ? -0.062 -31.578 -5.98 1 96.31 129 PHE B CA 1
ATOM 3576 C C . PHE B 1 129 ? 0.77 -30.312 -5.738 1 96.31 129 PHE B C 1
ATOM 3578 O O . PHE B 1 129 ? 1.177 -30.047 -4.605 1 96.31 129 PHE B O 1
ATOM 3585 N N . MET B 1 130 ? 0.979 -29.578 -6.852 1 97.19 130 MET B N 1
ATOM 3586 C CA . MET B 1 130 ? 1.556 -28.25 -6.734 1 97.19 130 MET B CA 1
ATOM 3587 C C . MET B 1 130 ? 0.881 -27.281 -7.699 1 97.19 130 MET B C 1
ATOM 3589 O O . MET B 1 130 ? 0.7 -27.594 -8.875 1 97.19 130 MET B O 1
ATOM 3593 N N . LEU B 1 131 ? 0.379 -26.156 -7.168 1 97.62 131 LEU B N 1
ATOM 3594 C CA . LEU B 1 131 ? -0.027 -25.078 -8.062 1 97.62 131 LEU B CA 1
ATOM 3595 C C . LEU B 1 131 ? 1.187 -24.312 -8.578 1 97.62 131 LEU B C 1
ATOM 3597 O O . LEU B 1 131 ? 2.094 -23.984 -7.805 1 97.62 131 LEU B O 1
ATOM 3601 N N . ALA B 1 132 ? 1.182 -24.016 -9.836 1 96.06 132 ALA B N 1
ATOM 3602 C CA . ALA B 1 132 ? 2.344 -23.422 -10.492 1 96.06 132 ALA B CA 1
ATOM 3603 C C . ALA B 1 132 ? 2.398 -21.922 -10.258 1 96.06 132 ALA B C 1
ATOM 3605 O O . ALA B 1 132 ? 2.006 -21.141 -11.125 1 96.06 132 ALA B O 1
ATOM 3606 N N . HIS B 1 133 ? 2.902 -21.531 -9.18 1 95.75 133 HIS B N 1
ATOM 3607 C CA . HIS B 1 133 ? 3.324 -20.172 -8.883 1 95.75 133 HIS B CA 1
ATOM 3608 C C . HIS B 1 133 ? 4.836 -20.016 -8.992 1 95.75 133 HIS B C 1
ATOM 3610 O O . HIS B 1 133 ? 5.555 -20.172 -8 1 95.75 133 HIS B O 1
ATOM 3616 N N . GLN B 1 134 ? 5.258 -19.625 -10.117 1 93.56 134 GLN B N 1
ATOM 3617 C CA . GLN B 1 134 ? 6.684 -19.672 -10.43 1 93.56 134 GLN B CA 1
ATOM 3618 C C . GLN B 1 134 ? 7.473 -18.719 -9.547 1 93.56 134 GLN B C 1
ATOM 3620 O O . GLN B 1 134 ? 8.641 -18.953 -9.242 1 93.56 134 GLN B O 1
ATOM 3625 N N . VAL B 1 135 ? 6.871 -17.656 -9.023 1 92.88 135 VAL B N 1
ATOM 3626 C CA . VAL B 1 135 ? 7.551 -16.625 -8.242 1 92.88 135 VAL B CA 1
ATOM 3627 C C . VAL B 1 135 ? 8.109 -17.234 -6.961 1 92.88 135 VAL B C 1
ATOM 3629 O O . VAL B 1 135 ? 9.18 -16.812 -6.484 1 92.88 135 VAL B O 1
ATOM 3632 N N . ARG B 1 136 ? 7.461 -18.281 -6.449 1 93.12 136 ARG B N 1
ATOM 3633 C CA . ARG B 1 136 ? 7.871 -18.938 -5.211 1 93.12 136 ARG B CA 1
ATOM 3634 C C . ARG B 1 136 ? 9.25 -19.562 -5.355 1 93.12 136 ARG B C 1
ATOM 3636 O O . ARG B 1 136 ? 9.922 -19.844 -4.355 1 93.12 136 ARG B O 1
ATOM 3643 N N . HIS B 1 137 ? 9.641 -19.781 -6.492 1 93 137 HIS B N 1
ATOM 3644 C CA . HIS B 1 137 ? 10.828 -20.594 -6.715 1 93 137 HIS B CA 1
ATOM 3645 C C . HIS B 1 137 ? 12.055 -19.734 -6.996 1 93 137 HIS B C 1
ATOM 3647 O O . HIS B 1 137 ? 13.109 -20.25 -7.375 1 93 137 HIS B O 1
ATOM 3653 N N . GLN B 1 138 ? 11.906 -18.422 -6.793 1 92.44 138 GLN B N 1
ATOM 3654 C CA . GLN B 1 138 ? 13.039 -17.516 -6.871 1 92.44 138 GLN B CA 1
ATOM 3655 C C . GLN B 1 138 ? 13.93 -17.625 -5.641 1 92.44 138 GLN B C 1
ATOM 3657 O O . GLN B 1 138 ? 13.43 -17.734 -4.516 1 92.44 138 GLN B O 1
ATOM 3662 N N . ALA B 1 139 ? 15.258 -17.578 -5.922 1 93.56 139 ALA B N 1
ATOM 3663 C CA . ALA B 1 139 ? 16.203 -17.562 -4.812 1 93.56 139 ALA B CA 1
ATOM 3664 C C . ALA B 1 139 ? 15.984 -16.344 -3.926 1 93.56 139 ALA B C 1
ATOM 3666 O O . ALA B 1 139 ? 16.203 -16.406 -2.715 1 93.56 139 ALA B O 1
ATOM 3667 N N . ALA B 1 140 ? 15.562 -15.297 -4.496 1 94.81 140 ALA B N 1
ATOM 3668 C CA . ALA B 1 140 ? 15.297 -14.062 -3.76 1 94.81 140 ALA B CA 1
ATOM 3669 C C . ALA B 1 140 ? 14.25 -14.281 -2.676 1 94.81 140 ALA B C 1
ATOM 3671 O O . ALA B 1 140 ? 14.305 -13.672 -1.607 1 94.81 140 ALA B O 1
ATOM 3672 N N . VAL B 1 141 ? 13.258 -15.117 -2.928 1 94.62 141 VAL B N 1
ATOM 3673 C CA . VAL B 1 141 ? 12.203 -15.398 -1.96 1 94.62 141 VAL B CA 1
ATOM 3674 C C . VAL B 1 141 ? 12.797 -16.078 -0.728 1 94.62 141 VAL B C 1
ATOM 3676 O O . VAL B 1 141 ? 12.477 -15.703 0.406 1 94.62 141 VAL B O 1
ATOM 3679 N N . ASP B 1 142 ? 13.672 -17.016 -0.955 1 94.25 142 ASP B N 1
ATOM 3680 C CA . ASP B 1 142 ? 14.344 -17.688 0.153 1 94.25 142 ASP B CA 1
ATOM 3681 C C . ASP B 1 142 ? 15.188 -16.703 0.956 1 94.25 142 ASP B C 1
ATOM 3683 O O . ASP B 1 142 ? 15.25 -16.781 2.184 1 94.25 142 ASP B O 1
ATOM 3687 N N . HIS B 1 143 ? 15.812 -15.859 0.25 1 96.94 143 HIS B N 1
ATOM 3688 C CA . HIS B 1 143 ? 16.625 -14.859 0.924 1 96.94 143 HIS B CA 1
ATOM 3689 C C . HIS B 1 143 ? 15.773 -13.938 1.79 1 96.94 143 HIS B C 1
ATOM 3691 O O . HIS B 1 143 ? 16.109 -13.664 2.941 1 96.94 143 HIS B O 1
ATOM 3697 N N . VAL B 1 144 ? 14.688 -13.453 1.26 1 97.19 144 VAL B N 1
ATOM 3698 C CA . VAL B 1 144 ? 13.766 -12.617 2.023 1 97.19 144 VAL B CA 1
ATOM 3699 C C . VAL B 1 144 ? 13.289 -13.375 3.26 1 97.19 144 VAL B C 1
ATOM 3701 O O . VAL B 1 144 ? 13.266 -12.82 4.363 1 97.19 144 VAL B O 1
ATOM 3704 N N . ARG B 1 145 ? 12.914 -14.641 3.117 1 96.12 145 ARG B N 1
ATOM 3705 C CA . ARG B 1 145 ? 12.477 -15.477 4.234 1 96.12 145 ARG B CA 1
ATOM 3706 C C . ARG B 1 145 ? 13.555 -15.555 5.312 1 96.12 145 ARG B C 1
ATOM 3708 O O . ARG B 1 145 ? 13.25 -15.477 6.504 1 96.12 145 ARG B O 1
ATOM 3715 N N . SER B 1 146 ? 14.758 -15.734 4.859 1 96.44 146 SER B N 1
ATOM 3716 C CA . SER B 1 146 ? 15.867 -15.828 5.805 1 96.44 146 SER B CA 1
ATOM 3717 C C . SER B 1 146 ? 16.047 -14.531 6.578 1 96.44 146 SER B C 1
ATOM 3719 O O . SER B 1 146 ? 16.344 -14.547 7.773 1 96.44 146 SER B O 1
ATOM 3721 N N . LEU B 1 147 ? 15.922 -13.406 5.906 1 96.69 147 LEU B N 1
ATOM 3722 C CA . LEU B 1 147 ? 16.016 -12.102 6.559 1 96.69 147 LEU B CA 1
ATOM 3723 C C . LEU B 1 147 ? 14.914 -11.93 7.598 1 96.69 147 LEU B C 1
ATOM 3725 O O . LEU B 1 147 ? 15.164 -11.414 8.688 1 96.69 147 LEU B O 1
ATOM 3729 N N . LEU B 1 148 ? 13.742 -12.328 7.277 1 96.19 148 LEU B N 1
ATOM 3730 C CA . LEU B 1 148 ? 12.602 -12.234 8.188 1 96.19 148 LEU B CA 1
ATOM 3731 C C . LEU B 1 148 ? 12.797 -13.133 9.398 1 96.19 148 LEU B C 1
ATOM 3733 O O . LEU B 1 148 ? 12.539 -12.719 10.531 1 96.19 148 LEU B O 1
ATOM 3737 N N . ARG B 1 149 ? 13.273 -14.32 9.203 1 94.69 149 ARG B N 1
ATOM 3738 C CA . ARG B 1 149 ? 13.469 -15.297 10.273 1 94.69 149 ARG B CA 1
ATOM 3739 C C . ARG B 1 149 ? 14.609 -14.875 11.195 1 94.69 149 ARG B C 1
ATOM 3741 O O . ARG B 1 149 ? 14.555 -15.109 12.406 1 94.69 149 ARG B O 1
ATOM 3748 N N . GLY B 1 150 ? 15.617 -14.344 10.641 1 94 150 GLY B N 1
ATOM 3749 C CA . GLY B 1 150 ? 16.781 -13.945 11.414 1 94 150 GLY B CA 1
ATOM 3750 C C . GLY B 1 150 ? 16.484 -12.875 12.445 1 94 150 GLY B C 1
ATOM 3751 O O . GLY B 1 150 ? 17.188 -12.758 13.445 1 94 150 GLY B O 1
ATOM 3752 N N . GLY B 1 151 ? 15.547 -11.961 12.164 1 92.88 151 GLY B N 1
ATOM 3753 C CA . GLY B 1 151 ? 15.07 -11.008 13.156 1 92.88 151 GLY B CA 1
ATOM 3754 C C . GLY B 1 151 ? 15.945 -9.773 13.266 1 92.88 151 GLY B C 1
ATOM 3755 O O . GLY B 1 151 ? 15.633 -8.852 14.023 1 92.88 151 GLY B O 1
ATOM 3756 N N . GLU B 1 152 ? 17.016 -9.75 12.57 1 93.88 152 GLU B N 1
ATOM 3757 C CA . GLU B 1 152 ? 17.984 -8.664 12.695 1 93.88 152 GLU B CA 1
ATOM 3758 C C . GLU B 1 152 ? 17.375 -7.328 12.281 1 93.88 152 GLU B C 1
ATOM 3760 O O . GLU B 1 152 ? 17.797 -6.273 12.758 1 93.88 152 GLU B O 1
ATOM 3765 N N . LEU B 1 153 ? 16.406 -7.379 11.5 1 96.38 153 LEU B N 1
ATOM 3766 C CA . LEU B 1 153 ? 15.797 -6.156 10.984 1 96.38 153 LEU B CA 1
ATOM 3767 C C . LEU B 1 153 ? 14.562 -5.785 11.797 1 96.38 153 LEU B C 1
ATOM 3769 O O . LEU B 1 153 ? 13.859 -4.832 11.461 1 96.38 153 LEU B O 1
ATOM 3773 N N . GLY B 1 154 ? 14.312 -6.5 12.875 1 95 154 GLY B N 1
ATOM 3774 C CA . GLY B 1 154 ? 13.18 -6.203 13.742 1 95 154 GLY B CA 1
ATOM 3775 C C . GLY B 1 154 ? 11.898 -6.895 13.312 1 95 154 GLY B C 1
ATOM 3776 O O . GLY B 1 154 ? 11.938 -7.91 12.617 1 95 154 GLY B O 1
ATOM 3777 N N . ARG B 1 155 ? 10.781 -6.359 13.789 1 93.19 155 ARG B N 1
ATOM 3778 C CA . ARG B 1 155 ? 9.469 -6.941 13.523 1 93.19 155 ARG B CA 1
ATOM 3779 C C . ARG B 1 155 ? 8.82 -6.293 12.305 1 93.19 155 ARG B C 1
ATOM 3781 O O . ARG B 1 155 ? 8.922 -5.082 12.117 1 93.19 155 ARG B O 1
ATOM 3788 N N . PRO B 1 156 ? 8.133 -7.113 11.508 1 95.25 156 PRO B N 1
ATOM 3789 C CA . PRO B 1 156 ? 7.426 -6.52 10.367 1 95.25 156 PRO B CA 1
ATOM 3790 C C . PRO B 1 156 ? 6.359 -5.516 10.797 1 95.25 156 PRO B C 1
ATOM 3792 O O . PRO B 1 156 ? 5.629 -5.758 11.758 1 95.25 156 PRO B O 1
ATOM 3795 N N . VAL B 1 157 ? 6.297 -4.398 10.086 1 95.12 157 VAL B N 1
ATOM 3796 C CA . VAL B 1 157 ? 5.363 -3.305 10.336 1 95.12 157 VAL B CA 1
ATOM 3797 C C . VAL B 1 157 ? 4.293 -3.277 9.25 1 95.12 157 VAL B C 1
ATOM 3799 O O . VAL B 1 157 ? 3.098 -3.182 9.547 1 95.12 157 VAL B O 1
ATOM 3802 N N . ALA B 1 158 ? 4.684 -3.361 8.07 1 96.94 158 ALA B N 1
ATOM 3803 C CA . ALA B 1 158 ? 3.82 -3.375 6.891 1 96.94 158 ALA B CA 1
ATOM 3804 C C . ALA B 1 158 ? 4.535 -4 5.695 1 96.94 158 ALA B C 1
ATOM 3806 O O . ALA B 1 158 ? 5.766 -3.982 5.621 1 96.94 158 ALA B O 1
ATOM 3807 N N . ALA B 1 159 ? 3.785 -4.555 4.844 1 97.56 159 ALA B N 1
ATOM 3808 C CA . ALA B 1 159 ? 4.332 -5.102 3.605 1 97.56 159 ALA B CA 1
ATOM 3809 C C . ALA B 1 159 ? 3.463 -4.723 2.408 1 97.56 159 ALA B C 1
ATOM 3811 O O . ALA B 1 159 ? 2.248 -4.562 2.543 1 97.56 159 ALA B O 1
ATOM 3812 N N . SER B 1 160 ? 4.086 -4.551 1.283 1 97.5 160 SER B N 1
ATOM 3813 C CA . SER B 1 160 ? 3.365 -4.246 0.051 1 97.5 160 SER B CA 1
ATOM 3814 C C . SER B 1 160 ? 3.936 -5.027 -1.129 1 97.5 160 SER B C 1
ATOM 3816 O O . SER B 1 160 ? 5.152 -5.195 -1.239 1 97.5 160 SER B O 1
ATOM 3818 N N . LEU B 1 161 ? 3.062 -5.566 -1.917 1 97.44 161 LEU B N 1
ATOM 3819 C CA . LEU B 1 161 ? 3.402 -6.234 -3.17 1 97.44 161 LEU B CA 1
ATOM 3820 C C . LEU B 1 161 ? 2.652 -5.605 -4.34 1 97.44 161 LEU B C 1
ATOM 3822 O O . LEU B 1 161 ? 1.468 -5.285 -4.223 1 97.44 161 LEU B O 1
ATOM 3826 N N . GLN B 1 162 ? 3.373 -5.43 -5.441 1 96.38 162 GLN B N 1
ATOM 3827 C CA . GLN B 1 162 ? 2.725 -4.859 -6.617 1 96.38 162 GLN B CA 1
ATOM 3828 C C . GLN B 1 162 ? 3.113 -5.617 -7.883 1 96.38 162 GLN B C 1
ATOM 3830 O O . GLN B 1 162 ? 4.277 -5.973 -8.07 1 96.38 162 GLN B O 1
ATOM 3835 N N . TRP B 1 163 ? 2.119 -5.902 -8.648 1 96.12 163 TRP B N 1
ATOM 3836 C CA . TRP B 1 163 ? 2.336 -6.398 -10 1 96.12 163 TRP B CA 1
ATOM 3837 C C . TRP B 1 163 ? 1.438 -5.676 -11 1 96.12 163 TRP B C 1
ATOM 3839 O O . TRP B 1 163 ? 0.245 -5.973 -11.102 1 96.12 163 TRP B O 1
ATOM 3849 N N . CYS B 1 164 ? 2.012 -4.789 -11.75 1 93 164 CYS B N 1
ATOM 3850 C CA . CYS B 1 164 ? 1.347 -4.043 -12.812 1 93 164 CYS B CA 1
ATOM 3851 C C . CYS B 1 164 ? 2 -4.316 -14.164 1 93 164 CYS B C 1
ATOM 3853 O O . CYS B 1 164 ? 3.219 -4.477 -14.25 1 93 164 CYS B O 1
ATOM 3855 N N . PHE B 1 165 ? 1.204 -4.449 -15.117 1 90.25 165 PHE B N 1
ATOM 3856 C CA . PHE B 1 165 ? 1.652 -4.527 -16.5 1 90.25 165 PHE B CA 1
ATOM 3857 C C . PHE B 1 165 ? 0.578 -4.008 -17.453 1 90.25 165 PHE B C 1
ATOM 3859 O O . PHE B 1 165 ? -0.554 -3.752 -17.031 1 90.25 165 PHE B O 1
ATOM 3866 N N . GLN B 1 166 ? 0.99 -3.793 -18.656 1 87.12 166 GLN B N 1
ATOM 3867 C CA . GLN B 1 166 ? 0.019 -3.379 -19.672 1 87.12 166 GLN B CA 1
ATOM 3868 C C . GLN B 1 166 ? -0.356 -4.543 -20.578 1 87.12 166 GLN B C 1
ATOM 3870 O O . GLN B 1 166 ? 0.446 -4.969 -21.422 1 87.12 166 GLN B O 1
ATOM 3875 N N . LEU B 1 167 ? -1.564 -4.969 -20.281 1 81.06 167 LEU B N 1
ATOM 3876 C CA . LEU B 1 167 ? -2.049 -6.082 -21.094 1 81.06 167 LEU B CA 1
ATOM 3877 C C . LEU B 1 167 ? -2.416 -5.613 -22.5 1 81.06 167 LEU B C 1
ATOM 3879 O O . LEU B 1 167 ? -3.086 -4.59 -22.656 1 81.06 167 LEU B O 1
ATOM 3883 N N . ASN B 1 168 ? -1.835 -6.316 -23.438 1 73.62 168 ASN B N 1
ATOM 3884 C CA . ASN B 1 168 ? -2.254 -6.078 -24.828 1 73.62 168 ASN B CA 1
ATOM 3885 C C . ASN B 1 168 ? -3.584 -6.762 -25.125 1 73.62 168 ASN B C 1
ATOM 3887 O O . ASN B 1 168 ? -3.629 -7.969 -25.359 1 73.62 168 ASN B O 1
ATOM 3891 N N . HIS B 1 169 ? -4.613 -6.035 -25.094 1 61.16 169 HIS B N 1
ATOM 3892 C CA . HIS B 1 169 ? -5.965 -6.559 -25.25 1 61.16 169 HIS B CA 1
ATOM 3893 C C . HIS B 1 169 ? -6.199 -7.082 -26.656 1 61.16 169 HIS B C 1
ATOM 3895 O O . HIS B 1 169 ? -7.148 -7.828 -26.906 1 61.16 169 HIS B O 1
ATOM 3901 N N . GLU B 1 170 ? -5.344 -6.707 -27.531 1 60.62 170 GLU B N 1
ATOM 3902 C CA . GLU B 1 170 ? -5.531 -7.148 -28.906 1 60.62 170 GLU B CA 1
ATOM 3903 C C . GLU B 1 170 ? -4.918 -8.531 -29.141 1 60.62 170 GLU B C 1
ATOM 3905 O O . GLU B 1 170 ? -5.133 -9.148 -30.172 1 60.62 170 GLU B O 1
ATOM 3910 N N . ALA B 1 171 ? -4.309 -9.086 -28.062 1 59.91 171 ALA B N 1
ATOM 3911 C CA . ALA B 1 171 ? -3.691 -10.391 -28.266 1 59.91 171 ALA B CA 1
ATOM 3912 C C . ALA B 1 171 ? -4.734 -11.5 -28.203 1 59.91 171 ALA B C 1
ATOM 3914 O O . ALA B 1 171 ? -5.594 -11.516 -27.328 1 59.91 171 ALA B O 1
ATOM 3915 N N . SER B 1 172 ? -4.93 -12.312 -29.266 1 54.12 172 SER B N 1
ATOM 3916 C CA . SER B 1 172 ? -5.938 -13.344 -29.469 1 54.12 172 SER B CA 1
ATOM 3917 C C . SER B 1 172 ? -6.004 -14.297 -28.281 1 54.12 172 SER B C 1
ATOM 3919 O O . SER B 1 172 ? -7.082 -14.773 -27.922 1 54.12 172 SER B O 1
ATOM 3921 N N . ASN B 1 173 ? -4.957 -14.578 -27.641 1 55.22 173 ASN B N 1
ATOM 3922 C CA . ASN B 1 173 ? -4.91 -15.609 -26.609 1 55.22 173 ASN B CA 1
ATOM 3923 C C . ASN B 1 173 ? -5.238 -15.039 -25.234 1 55.22 173 ASN B C 1
ATOM 3925 O O . ASN B 1 173 ? -5.176 -15.75 -24.234 1 55.22 173 ASN B O 1
ATOM 3929 N N . ALA B 1 174 ? -5.738 -13.758 -25.297 1 61.62 174 ALA B N 1
ATOM 3930 C CA . ALA B 1 174 ? -5.949 -13.117 -24 1 61.62 174 ALA B CA 1
ATOM 3931 C C . ALA B 1 174 ? -7.398 -12.664 -23.844 1 61.62 174 ALA B C 1
ATOM 3933 O O . ALA B 1 174 ? -7.738 -11.977 -22.891 1 61.62 174 ALA B O 1
ATOM 3934 N N . ALA B 1 175 ? -8.211 -13.219 -24.781 1 64.62 175 ALA B N 1
ATOM 3935 C CA . ALA B 1 175 ? -9.586 -12.727 -24.797 1 64.62 175 ALA B CA 1
ATOM 3936 C C . ALA B 1 175 ? -10.336 -13.141 -23.531 1 64.62 175 ALA B C 1
ATOM 3938 O O . ALA B 1 175 ? -11.117 -12.359 -22.984 1 64.62 175 ALA B O 1
ATOM 3939 N N . TRP B 1 176 ? -10.039 -14.336 -23.141 1 66.25 176 TRP B N 1
ATOM 3940 C CA . TRP B 1 176 ? -10.789 -14.812 -21.984 1 66.25 176 TRP B CA 1
ATOM 3941 C C . TRP B 1 176 ? -10.414 -14.031 -20.734 1 66.25 176 TRP B C 1
ATOM 3943 O O . TRP B 1 176 ? -11.211 -13.922 -19.797 1 66.25 176 TRP B O 1
ATOM 3953 N N . LYS B 1 177 ? -9.289 -13.477 -20.688 1 69.5 177 LYS B N 1
ATOM 3954 C CA . LYS B 1 177 ? -8.836 -12.703 -19.531 1 69.5 177 LYS B CA 1
ATOM 3955 C C . LYS B 1 177 ? -9.656 -11.43 -19.359 1 69.5 177 LYS B C 1
ATOM 3957 O O . LYS B 1 177 ? -9.68 -10.844 -18.281 1 69.5 177 LYS B O 1
ATOM 3962 N N . LEU B 1 178 ? -10.383 -11.141 -20.406 1 68.94 178 LEU B N 1
ATOM 3963 C CA . LEU B 1 178 ? -11.172 -9.922 -20.375 1 68.94 178 LEU B CA 1
ATOM 3964 C C . LEU B 1 178 ? -12.641 -10.227 -20.094 1 68.94 178 LEU B C 1
ATOM 3966 O O . LEU B 1 178 ? -13.477 -9.32 -20.047 1 68.94 178 LEU B O 1
ATOM 3970 N N . ASP B 1 179 ? -12.875 -11.492 -19.938 1 71 179 ASP B N 1
ATOM 3971 C CA . ASP B 1 179 ? -14.25 -11.906 -19.672 1 71 179 ASP B CA 1
ATOM 3972 C C . ASP B 1 179 ? -14.414 -12.359 -18.219 1 71 179 ASP B C 1
ATOM 3974 O O . ASP B 1 179 ? -13.961 -13.445 -17.844 1 71 179 ASP B O 1
ATOM 3978 N N . PRO B 1 180 ? -15.078 -11.578 -17.406 1 71.62 180 PRO B N 1
ATOM 3979 C CA . PRO B 1 180 ? -15.266 -11.961 -16 1 71.62 180 PRO B CA 1
ATOM 3980 C C . PRO B 1 180 ? -15.961 -13.312 -15.844 1 71.62 180 PRO B C 1
ATOM 3982 O O . PRO B 1 180 ? -15.727 -14.023 -14.867 1 71.62 180 PRO B O 1
ATOM 3985 N N . ALA B 1 181 ? -16.734 -13.672 -16.828 1 71.19 181 ALA B N 1
ATOM 3986 C CA . ALA B 1 181 ? -17.453 -14.938 -16.75 1 71.19 181 ALA B CA 1
ATOM 3987 C C . ALA B 1 181 ? -16.5 -16.125 -16.875 1 71.19 181 ALA B C 1
ATOM 3989 O O . ALA B 1 181 ? -16.812 -17.219 -16.422 1 71.19 181 ALA B O 1
ATOM 3990 N N . LEU B 1 182 ? -15.414 -15.727 -17.453 1 68.75 182 LEU B N 1
ATOM 3991 C CA . LEU B 1 182 ? -14.422 -16.781 -17.656 1 68.75 182 LEU B CA 1
ATOM 3992 C C . LEU B 1 182 ? -13.289 -16.656 -16.656 1 68.75 182 LEU B C 1
ATOM 3994 O O . LEU B 1 182 ? -12.242 -17.281 -16.812 1 68.75 182 LEU B O 1
ATOM 3998 N N . GLY B 1 183 ? -13.531 -15.734 -15.633 1 66.69 183 GLY B N 1
ATOM 3999 C CA . GLY B 1 183 ? -12.555 -15.617 -14.562 1 66.69 183 GLY B CA 1
ATOM 4000 C C . GLY B 1 183 ? -11.523 -14.539 -14.812 1 66.69 183 GLY B C 1
ATOM 4001 O O . GLY B 1 183 ? -10.5 -14.477 -14.125 1 66.69 183 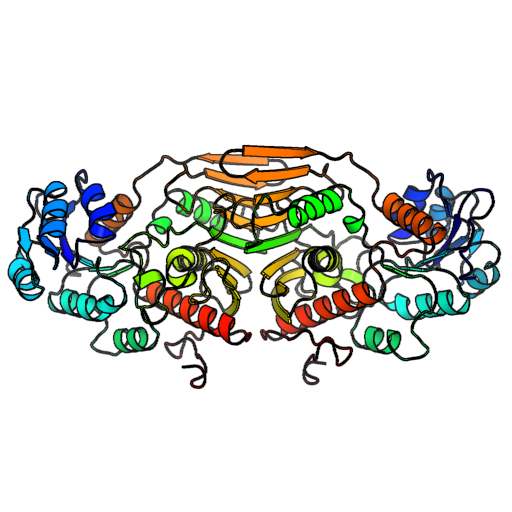GLY B O 1
ATOM 4002 N N . GLY B 1 184 ? -11.781 -13.844 -15.766 1 75.69 184 GLY B N 1
ATOM 4003 C CA . GLY B 1 184 ? -10.82 -12.797 -16.094 1 75.69 184 GLY B CA 1
ATOM 4004 C C . GLY B 1 184 ? -10.867 -11.625 -15.141 1 75.69 184 GLY B C 1
ATOM 4005 O O . GLY B 1 184 ? -11.922 -11.023 -14.93 1 75.69 184 GLY B O 1
ATOM 4006 N N . SER B 1 185 ? -9.828 -11.352 -14.43 1 84.12 185 SER B N 1
ATOM 4007 C CA . SER B 1 185 ? -9.633 -10.18 -13.586 1 84.12 185 SER B CA 1
ATOM 4008 C C . SER B 1 185 ? -8.148 -9.953 -13.289 1 84.12 185 SER B C 1
ATOM 4010 O O . SER B 1 185 ? -7.336 -10.867 -13.445 1 84.12 185 SER B O 1
ATOM 4012 N N . ALA B 1 186 ? -7.836 -8.727 -12.953 1 90.88 186 ALA B N 1
ATOM 4013 C CA . ALA B 1 186 ? -6.453 -8.422 -12.617 1 90.88 186 ALA B CA 1
ATOM 4014 C C . ALA B 1 186 ? -5.965 -9.281 -11.453 1 90.88 186 ALA B C 1
ATOM 4016 O O . ALA B 1 186 ? -4.812 -9.719 -11.445 1 90.88 186 ALA B O 1
ATOM 4017 N N . LEU B 1 187 ? -6.816 -9.57 -10.5 1 92.81 187 LEU B N 1
ATOM 4018 C CA . LEU B 1 187 ? -6.426 -10.359 -9.336 1 92.81 187 LEU B CA 1
ATOM 4019 C C . LEU B 1 187 ? -6.164 -11.812 -9.727 1 92.81 187 LEU B C 1
ATOM 4021 O O . LEU B 1 187 ? -5.176 -12.406 -9.297 1 92.81 187 LEU B O 1
ATOM 4025 N N . ALA B 1 188 ? -7.027 -12.312 -10.547 1 89.44 188 ALA B N 1
ATOM 4026 C CA . ALA B 1 188 ? -6.867 -13.703 -10.953 1 89.44 188 ALA B CA 1
ATOM 4027 C C . ALA B 1 188 ? -5.668 -13.867 -11.883 1 89.44 188 ALA B C 1
ATOM 4029 O O . ALA B 1 188 ? -5.035 -14.922 -11.914 1 89.44 188 ALA B O 1
ATOM 4030 N N . ASP B 1 189 ? -5.34 -12.852 -12.555 1 89.06 189 ASP B N 1
ATOM 4031 C CA . ASP B 1 189 ? -4.27 -12.914 -13.547 1 89.06 189 ASP B CA 1
ATOM 4032 C C . ASP B 1 189 ? -2.912 -12.648 -12.906 1 89.06 189 ASP B C 1
ATOM 4034 O O . ASP B 1 189 ? -2.055 -13.531 -12.867 1 89.06 189 ASP B O 1
ATOM 4038 N N . CYS B 1 190 ? -2.785 -11.508 -12.367 1 92.25 190 CYS B N 1
ATOM 4039 C CA . CYS B 1 190 ? -1.464 -11.156 -11.859 1 92.25 190 CYS B CA 1
ATOM 4040 C C . CYS B 1 190 ? -1.488 -11 -10.344 1 92.25 190 CYS B C 1
ATOM 4042 O O . CYS B 1 190 ? -0.511 -11.32 -9.664 1 92.25 190 CYS B O 1
ATOM 4044 N N . GLY B 1 191 ? -2.592 -10.633 -9.812 1 95.69 191 GLY B N 1
ATOM 4045 C CA . GLY B 1 191 ? -2.689 -10.422 -8.375 1 95.69 191 GLY B CA 1
ATOM 4046 C C . GLY B 1 191 ? -2.502 -11.688 -7.566 1 95.69 191 GLY B C 1
ATOM 4047 O O . GLY B 1 191 ? -1.995 -11.648 -6.441 1 95.69 191 GLY B O 1
ATOM 4048 N N . VAL B 1 192 ? -2.885 -12.781 -8.086 1 96.31 192 VAL B N 1
ATOM 4049 C CA . VAL B 1 192 ? -2.836 -14.055 -7.375 1 96.31 192 VAL B CA 1
ATOM 4050 C C . VAL B 1 192 ? -1.386 -14.414 -7.055 1 96.31 192 VAL B C 1
ATOM 4052 O O . VAL B 1 192 ? -1.109 -15.055 -6.043 1 96.31 192 VAL B O 1
ATOM 4055 N N . HIS B 1 193 ? -0.419 -13.992 -7.867 1 96.19 193 HIS B N 1
ATOM 4056 C CA . HIS B 1 193 ? 0.993 -14.203 -7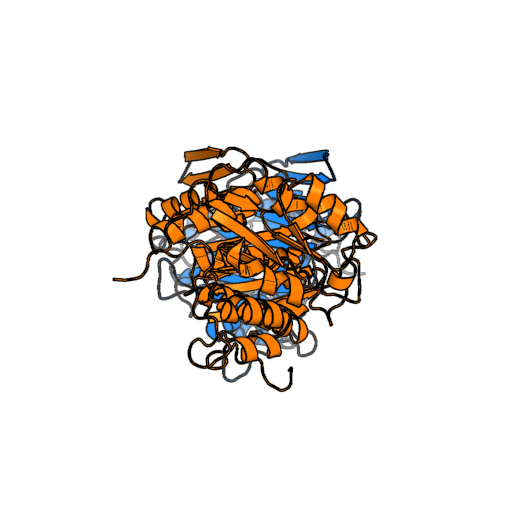.574 1 96.19 193 HIS B CA 1
ATOM 4057 C C . HIS B 1 193 ? 1.412 -13.453 -6.312 1 96.19 193 HIS B C 1
ATOM 4059 O O . HIS B 1 193 ? 2.127 -14 -5.469 1 96.19 193 HIS B O 1
ATOM 4065 N N . GLY B 1 194 ? 0.957 -12.219 -6.246 1 96.88 194 GLY B N 1
ATOM 4066 C CA . GLY B 1 194 ? 1.24 -11.438 -5.051 1 96.88 194 GLY B CA 1
ATOM 4067 C C . GLY B 1 194 ? 0.585 -11.992 -3.803 1 96.88 194 GLY B C 1
ATOM 4068 O O . GLY B 1 194 ? 1.21 -12.055 -2.742 1 96.88 194 GLY B O 1
ATOM 4069 N N . ILE B 1 195 ? -0.656 -12.383 -3.951 1 97.62 195 ILE B N 1
ATOM 4070 C CA . ILE B 1 195 ? -1.401 -12.953 -2.834 1 97.62 195 ILE B CA 1
ATOM 4071 C C . ILE B 1 195 ? -0.724 -14.242 -2.367 1 97.62 195 ILE B C 1
ATOM 4073 O O . ILE B 1 195 ? -0.513 -14.438 -1.168 1 97.62 195 ILE B O 1
ATOM 4077 N N . ASP B 1 196 ? -0.359 -15.086 -3.275 1 96.69 196 ASP B N 1
ATOM 4078 C CA . ASP B 1 196 ? 0.323 -16.344 -2.947 1 96.69 196 ASP B CA 1
ATOM 4079 C C . ASP B 1 196 ? 1.61 -16.078 -2.17 1 96.69 196 ASP B C 1
ATOM 4081 O O . ASP B 1 196 ? 1.854 -16.688 -1.133 1 96.69 196 ASP B O 1
ATOM 4085 N N . LEU B 1 197 ? 2.416 -15.18 -2.688 1 96.5 197 LEU B N 1
ATOM 4086 C CA . LEU B 1 197 ? 3.68 -14.867 -2.027 1 96.5 197 LEU B CA 1
ATOM 4087 C C . LEU B 1 197 ? 3.439 -14.273 -0.644 1 96.5 197 LEU B C 1
ATOM 4089 O O . LEU B 1 197 ? 4.148 -14.602 0.31 1 96.5 197 LEU B O 1
ATOM 4093 N N . ALA B 1 198 ? 2.484 -13.406 -0.538 1 97.06 198 ALA B N 1
ATOM 4094 C CA . ALA B 1 198 ? 2.139 -12.82 0.756 1 97.06 198 ALA B CA 1
ATOM 4095 C C . ALA B 1 198 ? 1.769 -13.906 1.765 1 97.06 198 ALA B C 1
ATOM 4097 O O . ALA B 1 198 ? 2.234 -13.883 2.906 1 97.06 198 ALA B O 1
ATOM 4098 N N . LEU B 1 199 ? 0.95 -14.82 1.346 1 96.12 199 LEU B N 1
ATOM 4099 C CA . LEU B 1 199 ? 0.514 -15.898 2.229 1 96.12 199 LEU B CA 1
ATOM 4100 C C . LEU B 1 199 ? 1.69 -16.781 2.633 1 96.12 199 LEU B C 1
ATOM 4102 O O . LEU B 1 199 ? 1.767 -17.234 3.775 1 96.12 199 LEU B O 1
ATOM 4106 N N . ALA B 1 200 ? 2.562 -17.031 1.726 1 95.06 200 ALA B N 1
ATOM 4107 C CA . ALA B 1 200 ? 3.74 -17.844 1.993 1 95.06 200 ALA B CA 1
ATOM 4108 C C . ALA B 1 200 ? 4.656 -17.188 3.016 1 95.06 200 ALA B C 1
ATOM 4110 O O . ALA B 1 200 ? 5.258 -17.859 3.854 1 95.06 200 ALA B O 1
ATOM 4111 N N . LEU B 1 201 ? 4.766 -15.891 2.924 1 95.94 201 LEU B N 1
ATOM 4112 C CA . LEU B 1 201 ? 5.723 -15.172 3.752 1 95.94 201 LEU B CA 1
ATOM 4113 C C . LEU B 1 201 ? 5.094 -14.773 5.086 1 95.94 201 LEU B C 1
ATOM 4115 O O . LEU B 1 201 ? 5.781 -14.734 6.109 1 95.94 201 LEU B O 1
ATOM 4119 N N . PHE B 1 202 ? 3.773 -14.438 5.086 1 95.25 202 PHE B N 1
ATOM 4120 C CA . PHE B 1 202 ? 3.215 -13.758 6.246 1 95.25 202 PHE B CA 1
ATOM 4121 C C . PHE B 1 202 ? 2.057 -14.547 6.836 1 95.25 202 PHE B C 1
ATOM 4123 O O . PHE B 1 202 ? 1.551 -14.211 7.91 1 95.25 202 PHE B O 1
ATOM 4130 N N . GLY B 1 203 ? 1.555 -15.562 6.16 1 93.06 203 GLY B N 1
ATOM 4131 C CA . GLY B 1 203 ? 0.531 -16.438 6.707 1 93.06 203 GLY B CA 1
ATOM 4132 C C . GLY B 1 203 ? -0.876 -16.031 6.316 1 93.06 203 GLY B C 1
ATOM 4133 O O . GLY B 1 203 ? -1.061 -15.102 5.52 1 93.06 203 GLY B O 1
ATOM 4134 N N . ARG B 1 204 ? -1.828 -16.672 6.824 1 93.5 204 ARG B N 1
ATOM 4135 C CA . ARG B 1 204 ? -3.24 -16.531 6.488 1 93.5 204 ARG B CA 1
ATOM 4136 C C . ARG B 1 204 ? -3.789 -15.195 7 1 93.5 204 ARG B C 1
ATOM 4138 O O . ARG B 1 204 ? -3.527 -14.812 8.141 1 93.5 204 ARG B O 1
ATOM 4145 N N . PRO B 1 205 ? -4.527 -14.484 6.145 1 94.25 205 PRO B N 1
ATOM 4146 C CA . PRO B 1 205 ? -5.168 -13.258 6.625 1 94.25 205 PRO B CA 1
ATOM 4147 C C . PRO B 1 205 ? -6.465 -13.531 7.387 1 94.25 205 PRO B C 1
ATOM 4149 O O . PRO B 1 205 ? -7.156 -14.516 7.102 1 94.25 205 PRO B O 1
ATOM 4152 N N . ASP B 1 206 ? -6.805 -12.602 8.273 1 90.69 206 ASP B N 1
ATOM 4153 C CA . ASP B 1 206 ? -8.07 -12.656 9 1 90.69 206 ASP B CA 1
ATOM 4154 C C . ASP B 1 206 ? -9.203 -12.07 8.156 1 90.69 206 ASP B C 1
ATOM 4156 O O . ASP B 1 206 ? -10.344 -12.539 8.234 1 90.69 206 ASP B O 1
ATOM 4160 N N . TRP B 1 207 ? -8.945 -11.094 7.434 1 92.38 207 TRP B N 1
ATOM 4161 C CA . TRP B 1 207 ? -9.922 -10.422 6.586 1 92.38 207 TRP B CA 1
ATOM 4162 C C . TRP B 1 207 ? -9.242 -9.758 5.395 1 92.38 207 TRP B C 1
ATOM 4164 O O . TRP B 1 207 ? -8.016 -9.641 5.355 1 92.38 207 TRP B O 1
ATOM 4174 N N . VAL B 1 208 ? -10.062 -9.391 4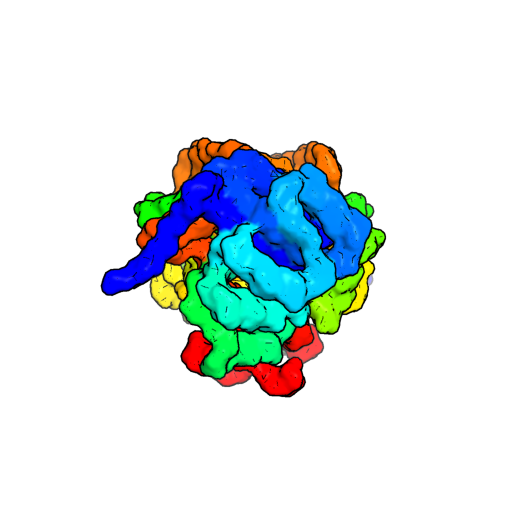.43 1 95.31 208 VAL B N 1
ATOM 4175 C CA . VAL B 1 208 ? -9.594 -8.664 3.252 1 95.31 208 VAL B CA 1
ATOM 4176 C C . VAL B 1 208 ? -10.57 -7.543 2.91 1 95.31 208 VAL B C 1
ATOM 4178 O O . VAL B 1 208 ? -11.781 -7.691 3.074 1 95.31 208 VAL B O 1
ATOM 4181 N N . ALA B 1 209 ? -10.047 -6.395 2.553 1 95.38 209 ALA B N 1
ATOM 4182 C CA . ALA B 1 209 ? -10.766 -5.289 1.926 1 95.38 209 ALA B CA 1
ATOM 4183 C C . ALA B 1 209 ? -10.117 -4.898 0.6 1 95.38 209 ALA B C 1
ATOM 4185 O O . ALA B 1 209 ? -8.891 -4.871 0.483 1 95.38 209 ALA B O 1
ATOM 4186 N N . ALA B 1 210 ? -10.961 -4.621 -0.365 1 95.5 210 ALA B N 1
ATOM 4187 C CA . ALA B 1 210 ? -10.398 -4.34 -1.683 1 95.5 210 ALA B CA 1
ATOM 4188 C C . ALA B 1 210 ? -11.211 -3.277 -2.414 1 95.5 210 ALA B C 1
ATOM 4190 O O . ALA B 1 210 ? -12.391 -3.072 -2.111 1 95.5 210 ALA B O 1
ATOM 4191 N N . THR B 1 211 ? -10.508 -2.578 -3.275 1 92.38 211 THR B N 1
ATOM 4192 C CA . THR B 1 211 ? -11.148 -1.694 -4.242 1 92.38 211 THR B CA 1
ATOM 4193 C C . THR B 1 211 ? -10.695 -2.027 -5.66 1 92.38 211 THR B C 1
ATOM 4195 O O . THR B 1 211 ? -9.555 -2.439 -5.875 1 92.38 211 THR B O 1
ATOM 4198 N N . GLY B 1 212 ? -11.648 -1.939 -6.535 1 87.75 212 GLY B N 1
ATOM 4199 C CA . GLY B 1 212 ? -11.391 -2.193 -7.945 1 87.75 212 GLY B CA 1
ATOM 4200 C C . GLY B 1 212 ? -11.867 -1.075 -8.852 1 87.75 212 GLY B C 1
ATOM 4201 O O . GLY B 1 212 ? -12.805 -0.355 -8.516 1 87.75 212 GLY B O 1
ATOM 4202 N N . HIS B 1 213 ? -11.062 -0.869 -9.836 1 84.56 213 HIS B N 1
ATOM 4203 C CA . HIS B 1 213 ? -11.492 0.066 -10.875 1 84.56 213 HIS B CA 1
ATOM 4204 C C . HIS B 1 213 ? -10.945 -0.335 -12.242 1 84.56 213 HIS B C 1
ATOM 4206 O O . HIS B 1 213 ? -10.164 -1.285 -12.344 1 84.56 213 HIS B O 1
ATOM 4212 N N . SER B 1 214 ? -11.539 0.265 -13.273 1 84.44 214 SER B N 1
ATOM 4213 C CA . SER B 1 214 ? -11.094 -0.013 -14.633 1 84.44 214 SER B CA 1
ATOM 4214 C C . SER B 1 214 ? -10.445 1.215 -15.266 1 84.44 214 SER B C 1
ATOM 4216 O O . SER B 1 214 ? -11.016 2.309 -15.234 1 84.44 214 SER B O 1
ATOM 4218 N N . ILE B 1 215 ? -9.281 1.002 -15.805 1 77.19 215 ILE B N 1
ATOM 4219 C CA . ILE B 1 215 ? -8.555 2.061 -16.5 1 77.19 215 ILE B CA 1
ATOM 4220 C C . ILE B 1 215 ? -8.828 1.985 -18 1 77.19 215 ILE B C 1
ATOM 4222 O O . ILE B 1 215 ? -8.992 3.016 -18.656 1 77.19 215 ILE B O 1
ATOM 4226 N N . LYS B 1 216 ? -8.859 0.805 -18.578 1 73.31 216 LYS B N 1
ATOM 4227 C CA . LYS B 1 216 ? -8.969 0.646 -20.031 1 73.31 216 LYS B CA 1
ATOM 4228 C C . LYS B 1 216 ? -10.297 -0.008 -20.406 1 73.31 216 LYS B C 1
ATOM 4230 O O . LYS B 1 216 ? -10.836 0.258 -21.484 1 73.31 216 LYS B O 1
ATOM 4235 N N . SER B 1 217 ? -10.664 -1.032 -19.609 1 64.12 217 SER B N 1
ATOM 4236 C CA . SER B 1 217 ? -11.859 -1.77 -20.016 1 64.12 217 SER B CA 1
ATOM 4237 C C . SER B 1 217 ? -12.93 -1.703 -18.922 1 64.12 217 SER B C 1
ATOM 4239 O O . SER B 1 217 ? -12.656 -1.951 -17.75 1 64.12 217 SER B O 1
ATOM 4241 N N . ALA B 1 218 ? -14.055 -1.271 -19.266 1 62.09 218 ALA B N 1
ATOM 4242 C CA . ALA B 1 218 ? -15.172 -1.192 -18.328 1 62.09 218 ALA B CA 1
ATOM 4243 C C . ALA B 1 218 ? -15.695 -2.584 -17.984 1 62.09 218 ALA B C 1
ATOM 4245 O O . ALA B 1 218 ? -16.375 -2.764 -16.969 1 62.09 218 ALA B O 1
ATOM 4246 N N . ALA B 1 219 ? -15.328 -3.562 -18.734 1 62.06 219 ALA B N 1
ATOM 4247 C CA . ALA B 1 219 ? -15.953 -4.875 -18.562 1 62.06 219 ALA B CA 1
ATOM 4248 C C . ALA B 1 219 ? -15.273 -5.664 -17.453 1 62.06 219 ALA B C 1
ATOM 4250 O O . ALA B 1 219 ? -15.875 -6.551 -16.844 1 62.06 219 ALA B O 1
ATOM 4251 N N . THR B 1 220 ? -14.039 -5.395 -17.219 1 72.44 220 THR B N 1
ATOM 4252 C CA . THR B 1 220 ? -13.312 -6.133 -16.188 1 72.44 220 THR B CA 1
ATOM 4253 C C . THR B 1 220 ? -12.656 -5.176 -15.195 1 72.44 220 THR B C 1
ATOM 4255 O O . THR B 1 220 ? -12.398 -4.016 -15.523 1 72.44 220 THR B O 1
ATOM 4258 N N . MET B 1 221 ? -12.586 -5.66 -14.008 1 84.06 221 MET B N 1
ATOM 4259 C CA . MET B 1 221 ? -11.742 -4.961 -13.039 1 84.06 221 MET B CA 1
ATOM 4260 C C . MET B 1 221 ? -10.266 -5.152 -13.359 1 84.06 221 MET B C 1
ATOM 4262 O O . MET B 1 221 ? -9.625 -6.074 -12.852 1 84.06 221 MET B O 1
ATOM 4266 N N . ASP B 1 222 ? -9.789 -4.227 -14.18 1 89.5 222 ASP B N 1
ATOM 4267 C CA . ASP B 1 222 ? -8.422 -4.41 -14.664 1 89.5 222 ASP B CA 1
ATOM 4268 C C . ASP B 1 222 ? -7.402 -3.92 -13.641 1 89.5 222 ASP B C 1
ATOM 4270 O O . ASP B 1 222 ? -6.191 -4.031 -13.859 1 89.5 222 ASP B O 1
ATOM 4274 N N . THR B 1 223 ? -7.953 -3.348 -12.617 1 92.12 223 THR B N 1
ATOM 4275 C CA . THR B 1 223 ? -7.109 -2.881 -11.523 1 92.12 223 THR B CA 1
ATOM 4276 C C . THR B 1 223 ? -7.777 -3.139 -10.172 1 92.12 223 THR B C 1
ATOM 4278 O O . THR B 1 223 ? -8.945 -2.807 -9.984 1 92.12 223 THR B O 1
ATOM 4281 N N . THR B 1 224 ? -7.047 -3.803 -9.32 1 94.62 224 THR B N 1
ATOM 4282 C CA . THR B 1 224 ? -7.547 -4.062 -7.973 1 94.62 224 THR B CA 1
ATOM 4283 C C . THR B 1 224 ? -6.438 -3.887 -6.941 1 94.62 224 THR B C 1
ATOM 4285 O O . THR B 1 224 ? -5.305 -4.324 -7.156 1 94.62 224 THR B O 1
ATOM 4288 N N . THR B 1 225 ? -6.715 -3.18 -5.875 1 97.31 225 THR B N 1
ATOM 4289 C CA . THR B 1 225 ? -5.852 -3.092 -4.703 1 97.31 225 THR B CA 1
ATOM 4290 C C . THR B 1 225 ? -6.555 -3.662 -3.473 1 97.31 225 THR B C 1
ATOM 4292 O O . THR B 1 225 ? -7.73 -3.375 -3.232 1 97.31 225 THR B O 1
ATOM 4295 N N . LEU B 1 226 ? -5.855 -4.516 -2.771 1 97.69 226 LEU B N 1
ATOM 4296 C CA . LEU B 1 226 ? -6.465 -5.051 -1.56 1 97.69 226 LEU B CA 1
ATOM 4297 C C . LEU B 1 226 ? -5.555 -4.836 -0.354 1 97.69 226 LEU B C 1
ATOM 4299 O O . LEU B 1 226 ? -4.34 -4.684 -0.505 1 97.69 226 LEU B O 1
ATOM 4303 N N . LEU B 1 227 ? -6.156 -4.695 0.799 1 97.94 227 LEU B N 1
ATOM 4304 C CA . LEU B 1 227 ? -5.543 -4.727 2.123 1 97.94 227 LEU B CA 1
ATOM 4305 C C . LEU B 1 227 ? -5.984 -5.965 2.896 1 97.94 227 LEU B C 1
ATOM 4307 O O . LEU B 1 227 ? -7.18 -6.262 2.975 1 97.94 227 LEU B O 1
ATOM 4311 N N . MET B 1 228 ? -4.996 -6.688 3.328 1 96.19 228 MET B N 1
ATOM 4312 C CA . MET B 1 228 ? -5.34 -7.816 4.188 1 96.19 228 MET B CA 1
ATOM 4313 C C . MET B 1 228 ? -4.551 -7.766 5.492 1 96.19 228 MET B C 1
ATOM 4315 O O . MET B 1 228 ? -3.488 -7.141 5.555 1 96.19 228 MET B O 1
ATOM 4319 N N . SER B 1 229 ? -5.078 -8.383 6.508 1 92.88 229 SER B N 1
ATOM 4320 C CA . SER B 1 229 ? -4.434 -8.484 7.812 1 92.88 229 SER B CA 1
ATOM 4321 C C . SER B 1 229 ? -3.957 -9.906 8.086 1 92.88 229 SER B C 1
ATOM 4323 O O . SER B 1 229 ? -4.746 -10.773 8.469 1 92.88 229 SER B O 1
ATOM 4325 N N . CYS B 1 230 ? -2.637 -10.094 7.906 1 91.38 230 CYS B N 1
ATOM 4326 C CA . CYS B 1 230 ? -2.035 -11.398 8.164 1 91.38 230 CYS B CA 1
ATOM 4327 C C . CYS B 1 230 ? -1.494 -11.484 9.586 1 91.38 230 CYS B C 1
ATOM 4329 O O . CYS B 1 230 ? -0.379 -11.031 9.859 1 91.38 230 CYS B O 1
ATOM 4331 N N . GLY B 1 231 ? -2.266 -12.094 10.508 1 81.38 231 GLY B N 1
ATOM 4332 C CA . GLY B 1 231 ? -1.859 -12.125 11.906 1 81.38 231 GLY B CA 1
ATOM 4333 C C . GLY B 1 231 ? -1.628 -10.742 12.484 1 81.38 231 GLY B C 1
ATOM 4334 O O . GLY B 1 231 ? -0.673 -10.531 13.242 1 81.38 231 GLY B O 1
ATOM 4335 N N . GLY B 1 232 ? -2.342 -9.82 12.008 1 83.56 232 GLY B N 1
ATOM 4336 C CA . GLY B 1 232 ? -2.189 -8.453 12.477 1 83.56 232 GLY B CA 1
ATOM 4337 C C . GLY B 1 232 ? -1.319 -7.602 11.57 1 83.56 232 GLY B C 1
ATOM 4338 O O . GLY B 1 232 ? -1.365 -6.371 11.633 1 83.56 232 GLY B O 1
ATOM 4339 N N . LEU B 1 233 ? -0.462 -8.203 10.758 1 92.12 233 LEU B N 1
ATOM 4340 C CA . LEU B 1 233 ? 0.398 -7.477 9.828 1 92.12 233 LEU B CA 1
ATOM 4341 C C . LEU B 1 233 ? -0.387 -7.02 8.609 1 92.12 233 LEU B C 1
ATOM 4343 O O . LEU B 1 233 ? -0.985 -7.84 7.906 1 92.12 233 LEU B O 1
ATOM 4347 N N . PRO B 1 234 ? -0.396 -5.719 8.414 1 96 234 PRO B N 1
ATOM 4348 C CA . PRO B 1 234 ? -1.046 -5.262 7.184 1 96 234 PRO B CA 1
ATOM 4349 C C . PRO B 1 234 ? -0.236 -5.586 5.934 1 96 234 PRO B C 1
ATOM 4351 O O . PRO B 1 234 ? 0.965 -5.312 5.879 1 96 234 PRO B O 1
ATOM 4354 N N . VAL B 1 235 ? -0.884 -6.16 4.973 1 97.19 235 VAL B N 1
ATOM 4355 C CA . VAL B 1 235 ? -0.27 -6.477 3.688 1 97.19 235 VAL B CA 1
ATOM 4356 C C . VAL B 1 235 ? -1.13 -5.922 2.555 1 97.19 235 VAL B C 1
ATOM 4358 O O . VAL B 1 235 ? -2.332 -6.191 2.492 1 97.19 235 VAL B O 1
ATOM 4361 N N . THR B 1 236 ? -0.531 -5.113 1.713 1 98.25 236 THR B N 1
ATOM 4362 C CA . THR B 1 236 ? -1.23 -4.559 0.558 1 98.25 236 THR B CA 1
ATOM 4363 C C . THR B 1 236 ? -0.751 -5.223 -0.731 1 98.25 236 THR B C 1
ATOM 4365 O O . THR B 1 236 ? 0.446 -5.461 -0.906 1 98.25 236 THR B O 1
ATOM 4368 N N . VAL B 1 237 ? -1.692 -5.512 -1.615 1 98.12 237 VAL B N 1
ATOM 4369 C CA . VAL B 1 237 ? -1.381 -6.047 -2.938 1 98.12 237 VAL B CA 1
ATOM 4370 C C . VAL B 1 237 ? -2.025 -5.172 -4.012 1 98.12 237 VAL B C 1
ATOM 4372 O O . VAL B 1 237 ? -3.227 -4.898 -3.959 1 98.12 237 VAL B O 1
ATOM 4375 N N . VAL B 1 238 ? -1.232 -4.711 -4.941 1 97.31 238 VAL B N 1
ATOM 4376 C CA . VAL B 1 238 ? -1.72 -3.967 -6.102 1 97.31 238 VAL B CA 1
ATOM 4377 C C . VAL B 1 238 ? -1.584 -4.824 -7.359 1 97.31 238 VAL B C 1
ATOM 4379 O O . VAL B 1 238 ? -0.489 -5.285 -7.684 1 97.31 238 VAL B O 1
ATOM 4382 N N . ALA B 1 239 ? -2.684 -5.039 -7.98 1 96.25 239 ALA B N 1
ATOM 4383 C CA . ALA B 1 239 ? -2.719 -5.793 -9.234 1 96.25 239 ALA B CA 1
ATOM 4384 C C . ALA B 1 239 ? -3.375 -4.98 -10.344 1 96.25 239 ALA B C 1
ATOM 4386 O O . ALA B 1 239 ? -4.516 -4.531 -10.203 1 96.25 239 ALA B O 1
ATOM 4387 N N . SER B 1 240 ? -2.615 -4.832 -11.477 1 94.06 240 SER B N 1
ATOM 4388 C CA . SER B 1 240 ? -3.197 -4.059 -12.57 1 94.06 240 SER B CA 1
ATOM 4389 C C . SER B 1 240 ? -2.719 -4.562 -13.922 1 94.06 240 SER B C 1
ATOM 4391 O O . SER B 1 240 ? -1.528 -4.824 -14.109 1 94.06 240 SER B O 1
ATOM 4393 N N . GLN B 1 241 ? -3.674 -4.688 -14.812 1 91.31 241 GLN B N 1
ATOM 4394 C CA . GLN B 1 241 ? -3.359 -5.02 -16.203 1 91.31 241 GLN B CA 1
ATOM 4395 C C . GLN B 1 241 ? -3.186 -3.758 -17.047 1 91.31 241 GLN B C 1
ATOM 4397 O O . GLN B 1 241 ? -3.168 -3.824 -18.281 1 91.31 241 GLN B O 1
ATOM 4402 N N . SER B 1 242 ? -3.117 -2.646 -16.375 1 91.06 242 SER B N 1
ATOM 4403 C CA . SER B 1 242 ? -3.068 -1.375 -17.094 1 91.06 242 SER B CA 1
ATOM 4404 C C . SER B 1 242 ? -2.057 -0.424 -16.453 1 91.06 242 SER B C 1
ATOM 4406 O O . SER B 1 242 ? -1.958 0.739 -16.859 1 91.06 242 SER B O 1
ATOM 4408 N N . GLY B 1 243 ? -1.351 -0.865 -15.508 1 92.5 243 GLY B N 1
ATOM 4409 C CA . GLY B 1 243 ? -0.427 0.005 -14.797 1 92.5 243 GLY B CA 1
ATOM 4410 C C . GLY B 1 243 ? 1.006 -0.129 -15.273 1 92.5 243 GLY B C 1
ATOM 4411 O O . GLY B 1 243 ? 1.399 -1.18 -15.781 1 92.5 243 GLY B O 1
ATOM 4412 N N . HIS B 1 244 ? 1.768 0.957 -15.086 1 93.25 244 HIS B N 1
ATOM 4413 C CA . HIS B 1 244 ? 3.199 0.937 -15.359 1 93.25 244 HIS B CA 1
ATOM 4414 C C . HIS B 1 244 ? 3.922 -0.053 -14.453 1 93.25 244 HIS B C 1
ATOM 4416 O O . HIS B 1 244 ? 3.652 -0.109 -13.25 1 93.25 244 HIS B O 1
ATOM 4422 N N . PRO B 1 245 ? 4.836 -0.843 -14.961 1 91.12 245 PRO B N 1
ATOM 4423 C CA . PRO B 1 245 ? 5.449 -1.936 -14.203 1 91.12 245 PRO B CA 1
ATOM 4424 C C . PRO B 1 245 ? 6.605 -1.466 -13.32 1 91.12 245 PRO B C 1
ATOM 4426 O O . PRO B 1 245 ? 7.254 -2.281 -12.664 1 91.12 245 PRO B O 1
ATOM 4429 N N . GLY B 1 246 ? 6.941 -0.184 -13.242 1 87.56 246 GLY B N 1
ATOM 4430 C CA . GLY B 1 246 ? 8.148 0.329 -12.617 1 87.56 246 GLY B CA 1
ATOM 4431 C C . GLY B 1 246 ? 8.203 0.091 -11.117 1 87.56 246 GLY B C 1
ATOM 4432 O O . GLY B 1 246 ? 9.266 0.19 -10.5 1 87.56 246 GLY B O 1
ATOM 4433 N N . ALA B 1 247 ? 7.113 -0.228 -10.438 1 88.06 247 ALA B N 1
ATOM 4434 C CA . ALA B 1 247 ? 7.09 -0.42 -8.992 1 88.06 247 ALA B CA 1
ATOM 4435 C C . ALA B 1 247 ? 6.695 -1.851 -8.633 1 88.06 247 ALA B C 1
ATOM 4437 O O . ALA B 1 247 ? 6.148 -2.1 -7.555 1 88.06 247 ALA B O 1
ATOM 4438 N N . ASN B 1 248 ? 6.953 -2.787 -9.508 1 93.25 248 ASN B N 1
ATOM 4439 C CA . ASN B 1 248 ? 6.641 -4.191 -9.266 1 93.25 248 ASN B CA 1
ATOM 4440 C C . ASN B 1 248 ? 7.605 -4.816 -8.266 1 93.25 248 ASN B C 1
ATOM 4442 O O . ASN B 1 248 ? 8.453 -5.629 -8.641 1 93.25 248 ASN B O 1
ATOM 4446 N N . ASP B 1 249 ? 7.492 -4.527 -7 1 92.94 249 ASP B N 1
ATOM 4447 C CA . ASP B 1 249 ? 8.422 -4.922 -5.945 1 92.94 249 ASP B CA 1
ATOM 4448 C C . ASP B 1 249 ? 7.676 -5.488 -4.738 1 92.94 249 ASP B C 1
ATOM 4450 O O . ASP B 1 249 ? 6.449 -5.395 -4.66 1 92.94 249 ASP B O 1
ATOM 4454 N N . LEU B 1 250 ? 8.383 -6.195 -3.943 1 96.44 250 LEU B N 1
ATOM 4455 C CA . LEU B 1 250 ? 8 -6.492 -2.566 1 96.44 250 LEU B CA 1
ATOM 4456 C C . LEU B 1 250 ? 8.758 -5.594 -1.589 1 96.44 250 LEU B C 1
ATOM 4458 O O . LEU B 1 250 ? 9.984 -5.57 -1.588 1 96.44 250 LEU B O 1
ATOM 4462 N N . VAL B 1 251 ? 8.031 -4.828 -0.856 1 97.44 251 VAL B N 1
ATOM 4463 C CA . VAL B 1 251 ? 8.625 -3.959 0.153 1 97.44 251 VAL B CA 1
ATOM 4464 C C . VAL B 1 251 ? 8.109 -4.348 1.538 1 97.44 251 VAL B C 1
ATOM 4466 O O . VAL B 1 251 ? 6.902 -4.473 1.748 1 97.44 251 VAL B O 1
ATOM 4469 N N . ILE B 1 252 ? 9.039 -4.559 2.441 1 97.81 252 ILE B N 1
ATOM 4470 C CA . ILE B 1 252 ? 8.695 -4.871 3.824 1 97.81 252 ILE B CA 1
ATOM 4471 C C . ILE B 1 252 ? 9.359 -3.861 4.762 1 97.81 252 ILE B C 1
ATOM 4473 O O . ILE B 1 252 ? 10.586 -3.816 4.875 1 97.81 252 ILE B O 1
ATOM 4477 N N . THR B 1 253 ? 8.516 -3.068 5.344 1 97.25 253 THR B N 1
ATOM 4478 C CA . THR B 1 253 ? 9 -2.188 6.406 1 97.25 253 THR B CA 1
ATOM 4479 C C . THR B 1 253 ? 9 -2.908 7.75 1 97.25 253 THR B C 1
ATOM 4481 O O . THR B 1 253 ? 7.988 -3.498 8.141 1 97.25 253 THR B O 1
ATOM 4484 N N . LEU B 1 254 ? 10.117 -2.91 8.383 1 96.94 254 LEU B N 1
ATOM 4485 C CA . LEU B 1 254 ? 10.258 -3.494 9.711 1 96.94 254 LEU B CA 1
ATOM 4486 C C . LEU B 1 254 ? 10.609 -2.424 10.742 1 96.94 254 LEU B C 1
ATOM 4488 O O . LEU B 1 254 ? 10.844 -1.266 10.383 1 96.94 254 LEU B O 1
ATOM 4492 N N . SER B 1 255 ? 10.578 -2.842 12.047 1 94.12 255 SER B N 1
ATOM 4493 C CA . SER B 1 255 ? 10.844 -1.877 13.109 1 94.12 255 SER B CA 1
ATOM 4494 C C . SER B 1 255 ? 12.266 -1.33 13.016 1 94.12 255 SER B C 1
ATOM 4496 O O . SER B 1 255 ? 12.492 -0.145 13.258 1 94.12 255 SER B O 1
ATOM 4498 N N . ASP B 1 256 ? 13.188 -2.193 12.578 1 94.94 256 ASP B N 1
ATOM 4499 C CA . ASP B 1 256 ? 14.586 -1.784 12.641 1 94.94 256 ASP B CA 1
ATOM 4500 C C . ASP B 1 256 ? 15.234 -1.813 11.258 1 94.94 256 ASP B C 1
ATOM 4502 O O . ASP B 1 256 ? 16.453 -1.677 11.133 1 94.94 256 ASP B O 1
ATOM 4506 N N . GLY B 1 257 ? 14.398 -1.978 10.266 1 97 257 GLY B N 1
ATOM 4507 C CA . GLY B 1 257 ? 14.992 -2.041 8.938 1 97 257 GLY B CA 1
ATOM 4508 C C . GLY B 1 257 ? 13.953 -2.051 7.824 1 97 257 GLY B C 1
ATOM 4509 O O . GLY B 1 257 ? 12.766 -1.829 8.07 1 97 257 GLY B O 1
ATOM 4510 N N . LEU B 1 258 ? 14.438 -2.184 6.598 1 97.38 258 LEU B N 1
ATOM 4511 C CA . LEU B 1 258 ? 13.648 -2.18 5.371 1 97.38 258 LEU B CA 1
ATOM 4512 C C . LEU B 1 258 ? 14.148 -3.246 4.402 1 97.38 258 LEU B C 1
ATOM 4514 O O . LEU B 1 258 ? 15.359 -3.428 4.242 1 97.38 258 LEU B O 1
ATOM 4518 N N . ILE B 1 259 ? 13.234 -4.016 3.854 1 98.06 259 ILE B N 1
ATOM 4519 C CA . ILE B 1 259 ? 13.547 -4.938 2.77 1 98.06 259 ILE B CA 1
ATOM 4520 C C . ILE B 1 259 ? 12.836 -4.496 1.493 1 98.06 259 ILE B C 1
ATOM 4522 O O . ILE B 1 259 ? 11.625 -4.273 1.494 1 98.06 259 ILE B O 1
ATOM 4526 N N . GLU B 1 260 ? 13.57 -4.336 0.438 1 96.94 260 GLU B N 1
ATOM 4527 C CA . GLU B 1 260 ? 13.047 -4.074 -0.9 1 96.94 260 GLU B CA 1
ATOM 4528 C C . GLU B 1 260 ? 13.492 -5.152 -1.885 1 96.94 260 GLU B C 1
ATOM 4530 O O . GLU B 1 260 ? 14.648 -5.172 -2.311 1 96.94 260 GLU B O 1
ATOM 4535 N N . ALA B 1 261 ? 12.609 -6.031 -2.197 1 95.94 261 ALA B N 1
ATOM 4536 C CA . ALA B 1 261 ? 12.875 -7.043 -3.215 1 95.94 261 ALA B CA 1
ATOM 4537 C C . ALA B 1 261 ? 12.383 -6.582 -4.586 1 95.94 261 ALA B C 1
ATOM 4539 O O . ALA B 1 261 ? 11.18 -6.551 -4.844 1 95.94 261 ALA B O 1
ATOM 4540 N N . ARG B 1 262 ? 13.289 -6.336 -5.438 1 92.19 262 ARG B N 1
ATOM 4541 C CA . ARG B 1 262 ? 13.008 -5.715 -6.727 1 92.19 262 ARG B CA 1
ATOM 4542 C C . ARG B 1 262 ? 13.023 -6.75 -7.848 1 92.19 262 ARG B C 1
ATOM 4544 O O . ARG B 1 262 ? 13.836 -7.684 -7.824 1 92.19 262 ARG B O 1
ATOM 4551 N N . GLY B 1 263 ? 12.148 -6.531 -8.789 1 85.88 263 GLY B N 1
ATOM 4552 C CA . GLY B 1 263 ? 12.117 -7.395 -9.961 1 85.88 263 GLY B CA 1
ATOM 4553 C C . GLY B 1 263 ? 11.555 -8.773 -9.672 1 85.88 263 GLY B C 1
ATOM 4554 O O . GLY B 1 263 ? 11.898 -9.75 -10.344 1 85.88 263 GLY B O 1
ATOM 4555 N N . MET B 1 264 ? 10.797 -8.836 -8.57 1 85.38 264 MET B N 1
ATOM 4556 C CA . MET B 1 264 ? 10.25 -10.141 -8.203 1 85.38 264 MET B CA 1
ATOM 4557 C C . MET B 1 264 ? 9.125 -10.547 -9.164 1 85.38 264 MET B C 1
ATOM 4559 O O . MET B 1 264 ? 8.836 -11.734 -9.312 1 85.38 264 MET B O 1
ATOM 4563 N N . PHE B 1 265 ? 8.57 -9.414 -9.664 1 84.38 265 PHE B N 1
ATOM 4564 C CA . PHE B 1 265 ? 7.402 -9.664 -10.5 1 84.38 265 PHE B CA 1
ATOM 4565 C C . PHE B 1 265 ? 7.664 -9.242 -11.938 1 84.38 265 PHE B C 1
ATOM 4567 O O . PHE B 1 265 ? 8.328 -8.234 -12.18 1 84.38 265 PHE B O 1
ATOM 4574 N N . GLY B 1 266 ? 7.332 -9.906 -12.773 1 72 266 GLY B N 1
ATOM 4575 C CA . GLY B 1 266 ? 7.523 -9.617 -14.188 1 72 266 GLY B CA 1
ATOM 4576 C C . GLY B 1 266 ? 8.805 -10.203 -14.742 1 72 266 GLY B C 1
ATOM 4577 O O . GLY B 1 266 ? 9.695 -10.602 -13.992 1 72 266 GLY B O 1
ATOM 4578 N N . GLU B 1 267 ? 8.969 -10.953 -15.766 1 63 267 GLU B N 1
ATOM 4579 C CA . GLU B 1 267 ? 10.055 -11.727 -16.359 1 63 267 GLU B CA 1
ATOM 4580 C C . GLU B 1 267 ? 11.141 -10.82 -16.922 1 63 267 GLU B C 1
ATOM 4582 O O . GLU B 1 267 ? 11.977 -11.258 -17.719 1 63 267 GLU B O 1
ATOM 4587 N N . THR B 1 268 ? 11.289 -9.586 -16.484 1 58.91 268 THR B N 1
ATOM 4588 C CA . THR B 1 268 ? 12.141 -8.758 -17.328 1 58.91 268 THR B CA 1
ATOM 4589 C C . THR B 1 268 ? 13.422 -8.367 -16.594 1 58.91 268 THR B C 1
ATOM 4591 O O . THR B 1 268 ? 14.391 -7.926 -17.219 1 58.91 268 THR B O 1
ATOM 4594 N N . ALA B 1 269 ? 13.461 -8.445 -15.328 1 65.69 269 ALA B N 1
ATOM 4595 C CA . ALA B 1 269 ? 14.672 -7.887 -14.734 1 65.69 269 ALA B CA 1
ATOM 4596 C C . ALA B 1 269 ? 15.266 -8.844 -13.711 1 65.69 269 ALA B C 1
ATOM 4598 O O . ALA B 1 269 ? 14.586 -9.742 -13.219 1 65.69 269 ALA B O 1
ATOM 4599 N N . ALA B 1 270 ? 16.625 -8.805 -13.719 1 82.75 270 ALA B N 1
ATOM 4600 C CA . ALA B 1 270 ? 17.312 -9.469 -12.609 1 82.75 270 ALA B CA 1
ATOM 4601 C C . ALA B 1 270 ? 16.734 -9.023 -11.266 1 82.75 270 ALA B C 1
ATOM 4603 O O . ALA B 1 270 ? 16.391 -7.855 -11.086 1 82.75 270 ALA B O 1
ATOM 4604 N N . THR B 1 271 ? 16.531 -10.031 -10.453 1 90.94 271 THR B N 1
ATOM 4605 C CA . THR B 1 271 ? 15.984 -9.773 -9.125 1 90.94 271 THR B CA 1
ATOM 4606 C C . THR B 1 271 ? 17.078 -9.367 -8.148 1 90.94 271 THR B C 1
ATOM 4608 O O . THR B 1 271 ? 18.203 -9.883 -8.219 1 90.94 271 THR B O 1
ATOM 4611 N N . SER B 1 272 ? 16.828 -8.422 -7.379 1 95.31 272 SER B N 1
ATOM 4612 C CA . SER B 1 272 ? 17.719 -8.023 -6.301 1 95.31 272 SER B CA 1
ATOM 4613 C C . SER B 1 272 ? 16.953 -7.746 -5.012 1 95.31 272 SER B C 1
ATOM 4615 O O . SER B 1 272 ? 15.773 -7.379 -5.055 1 95.31 272 SER B O 1
ATOM 4617 N N . VAL B 1 273 ? 17.609 -8.039 -3.916 1 97.25 273 VAL B N 1
ATOM 4618 C CA . VAL B 1 273 ? 17.062 -7.723 -2.602 1 97.25 273 VAL B CA 1
ATOM 4619 C C . VAL B 1 273 ? 17.969 -6.723 -1.89 1 97.25 273 VAL B C 1
ATOM 4621 O O . VAL B 1 273 ? 19.156 -7 -1.661 1 97.25 273 VAL B O 1
ATOM 4624 N N . VAL B 1 274 ? 17.391 -5.574 -1.6 1 97.69 274 VAL B N 1
ATOM 4625 C CA . VAL B 1 274 ? 18.078 -4.543 -0.832 1 97.69 274 VAL B CA 1
ATOM 4626 C C . VAL B 1 274 ? 17.516 -4.492 0.587 1 97.69 274 VAL B C 1
ATOM 4628 O O . VAL B 1 274 ? 16.312 -4.391 0.778 1 97.69 274 VAL B O 1
ATOM 4631 N N . HIS B 1 275 ? 18.328 -4.598 1.527 1 97.25 275 HIS B N 1
ATOM 4632 C CA . HIS B 1 275 ? 17.844 -4.371 2.887 1 97.25 275 HIS B CA 1
ATOM 4633 C C . HIS B 1 275 ? 18.688 -3.303 3.59 1 97.25 275 HIS B C 1
ATOM 4635 O O . HIS B 1 275 ? 19.875 -3.168 3.326 1 97.25 275 HIS B O 1
ATOM 4641 N N . THR B 1 276 ? 18 -2.547 4.355 1 96.88 276 THR B N 1
ATOM 4642 C CA . THR B 1 276 ? 18.578 -1.417 5.074 1 96.88 276 THR B CA 1
ATOM 4643 C C . THR B 1 276 ? 18.406 -1.587 6.582 1 96.88 276 THR B C 1
ATOM 4645 O O . THR B 1 276 ? 17.312 -1.939 7.047 1 96.88 276 THR B O 1
ATOM 4648 N N . LYS B 1 277 ? 19.438 -1.344 7.352 1 94.56 277 LYS B N 1
ATOM 4649 C CA . LYS B 1 277 ? 19.453 -1.258 8.805 1 94.56 277 LYS B CA 1
ATOM 4650 C C . LYS B 1 277 ? 20.281 -0.063 9.281 1 94.56 277 LYS B C 1
ATOM 4652 O O . LYS B 1 277 ? 21.5 -0.034 9.109 1 94.56 277 LYS B O 1
ATOM 4657 N N . GLY B 1 278 ? 19.578 0.858 9.984 1 87.31 278 GLY B N 1
ATOM 4658 C CA . GLY B 1 278 ? 20.281 2.094 10.266 1 87.31 278 GLY B CA 1
ATOM 4659 C C . GLY B 1 278 ? 20.828 2.771 9.023 1 87.31 278 GLY B C 1
ATOM 4660 O O . GLY B 1 278 ? 20.078 3.059 8.086 1 87.31 278 GLY B O 1
ATOM 4661 N N . THR B 1 279 ? 22.078 2.889 8.969 1 85.12 279 THR B N 1
ATOM 4662 C CA . THR B 1 279 ? 22.703 3.514 7.809 1 85.12 279 THR B CA 1
ATOM 4663 C C . THR B 1 279 ? 23.281 2.459 6.875 1 85.12 279 THR B C 1
ATOM 4665 O O . THR B 1 279 ? 23.75 2.779 5.777 1 85.12 279 THR B O 1
ATOM 4668 N N . SER B 1 280 ? 23.219 1.241 7.25 1 93.94 280 SER B N 1
ATOM 4669 C CA . SER B 1 280 ? 23.797 0.164 6.453 1 93.94 280 SER B CA 1
ATOM 4670 C C . SER B 1 280 ? 22.812 -0.322 5.387 1 93.94 280 SER B C 1
ATOM 4672 O O . SER B 1 280 ? 21.656 -0.6 5.688 1 93.94 280 SER B O 1
ATOM 4674 N N . VAL B 1 281 ? 23.312 -0.362 4.184 1 96.31 281 VAL B N 1
ATOM 4675 C CA . VAL B 1 281 ? 22.531 -0.863 3.057 1 96.31 281 VAL B CA 1
ATOM 4676 C C . VAL B 1 281 ? 23.266 -2.027 2.396 1 96.31 281 VAL B C 1
ATOM 4678 O O . VAL B 1 281 ? 24.422 -1.894 2 1 96.31 281 VAL B O 1
ATOM 4681 N N . VAL B 1 282 ? 22.609 -3.164 2.293 1 97.44 282 VAL B N 1
ATOM 4682 C CA . VAL B 1 282 ? 23.172 -4.348 1.653 1 97.44 282 VAL B CA 1
ATOM 4683 C C . VAL B 1 282 ? 22.312 -4.762 0.469 1 97.44 282 VAL B C 1
ATOM 4685 O O . VAL B 1 282 ? 21.078 -4.836 0.588 1 97.44 282 VAL B O 1
ATOM 4688 N N . THR B 1 283 ? 22.969 -4.996 -0.635 1 97.38 283 THR B N 1
ATOM 4689 C CA . THR B 1 283 ? 22.281 -5.457 -1.833 1 97.38 283 THR B CA 1
ATOM 4690 C C . THR B 1 283 ? 22.766 -6.848 -2.236 1 97.38 283 THR B C 1
ATOM 4692 O O . THR B 1 283 ? 23.969 -7.086 -2.326 1 97.38 283 THR B O 1
ATOM 4695 N N . ARG B 1 284 ? 21.828 -7.711 -2.426 1 96.94 284 ARG B N 1
ATOM 4696 C CA . ARG B 1 284 ? 22.109 -9.023 -3 1 96.94 284 ARG B CA 1
ATOM 4697 C C . ARG B 1 284 ? 21.391 -9.203 -4.332 1 96.94 284 ARG B C 1
ATOM 4699 O O . ARG B 1 284 ? 20.172 -9.055 -4.41 1 96.94 284 ARG B O 1
ATOM 4706 N N . SER B 1 285 ? 22.141 -9.5 -5.34 1 95.62 285 SER B N 1
ATOM 4707 C CA . SER B 1 285 ? 21.578 -9.766 -6.66 1 95.62 285 SER B CA 1
ATOM 4708 C C . SER B 1 285 ? 21.516 -11.258 -6.945 1 95.62 285 SER B C 1
ATOM 4710 O O . SER B 1 285 ? 22.312 -12.031 -6.418 1 95.62 285 SER B O 1
ATOM 4712 N N . PHE B 1 286 ? 20.578 -11.578 -7.793 1 94.19 286 PHE B N 1
ATOM 4713 C CA . PHE B 1 286 ? 20.406 -12.977 -8.148 1 94.19 286 PHE B CA 1
ATOM 4714 C C . PHE B 1 286 ? 20.422 -13.164 -9.656 1 94.19 286 PHE B C 1
ATOM 4716 O O . PHE B 1 286 ? 19.969 -12.297 -10.406 1 94.19 286 PHE B O 1
ATOM 4723 N N . ASP B 1 287 ? 20.922 -14.258 -10.055 1 88.81 287 ASP B N 1
ATOM 4724 C CA . ASP B 1 287 ? 20.984 -14.562 -11.477 1 88.81 287 ASP B CA 1
ATOM 4725 C C . ASP B 1 287 ? 19.594 -14.742 -12.07 1 88.81 287 ASP B C 1
ATOM 4727 O O . ASP B 1 287 ? 18.688 -15.242 -11.398 1 88.81 287 ASP B O 1
ATOM 4731 N N . LEU B 1 288 ? 19.516 -14.273 -13.258 1 87.5 288 LEU B N 1
ATOM 4732 C CA . LEU B 1 288 ? 18.281 -14.523 -13.992 1 87.5 288 LEU B CA 1
ATOM 4733 C C . LEU B 1 288 ? 18.125 -16.016 -14.297 1 87.5 288 LEU B C 1
ATOM 4735 O O . LEU B 1 288 ? 19.047 -16.641 -14.82 1 87.5 288 LEU B O 1
ATOM 4739 N N . ILE B 1 289 ? 17.062 -16.562 -13.906 1 88.31 289 ILE B N 1
ATOM 4740 C CA . ILE B 1 289 ? 16.766 -17.953 -14.203 1 88.31 289 ILE B CA 1
ATOM 4741 C C . ILE B 1 289 ? 15.398 -18.062 -14.859 1 88.31 289 ILE B C 1
ATOM 4743 O O . ILE B 1 289 ? 14.594 -17.141 -14.781 1 88.31 289 ILE B O 1
ATOM 4747 N N . ASN B 1 290 ? 15.219 -19.172 -15.562 1 92.19 290 ASN B N 1
ATOM 4748 C CA . ASN B 1 290 ? 13.875 -19.469 -16.047 1 92.19 290 ASN B CA 1
ATOM 4749 C C . ASN B 1 290 ? 13.008 -20.062 -14.938 1 92.19 290 ASN B C 1
ATOM 4751 O O . ASN B 1 290 ? 13.203 -21.219 -14.547 1 92.19 290 ASN B O 1
ATOM 4755 N N . LEU B 1 291 ? 12.07 -19.344 -14.516 1 92.44 291 LEU B N 1
ATOM 4756 C CA . LEU B 1 291 ? 11.289 -19.734 -13.344 1 92.44 291 LEU B CA 1
ATOM 4757 C C . LEU B 1 291 ? 10.336 -20.875 -13.688 1 92.44 291 LEU B C 1
ATOM 4759 O O . LEU B 1 291 ? 9.906 -21.625 -12.805 1 92.44 291 LEU B O 1
ATOM 4763 N N . TYR B 1 292 ? 9.953 -21.047 -14.938 1 93.94 292 TYR B N 1
ATOM 4764 C CA . TYR B 1 292 ? 9.094 -22.141 -15.344 1 93.94 292 TYR B CA 1
ATOM 4765 C C . TYR B 1 292 ? 9.844 -23.469 -15.273 1 93.94 292 TYR B C 1
ATOM 4767 O O . TYR B 1 292 ? 9.266 -24.5 -14.906 1 93.94 292 TYR B O 1
ATOM 4775 N N . ARG B 1 293 ? 11.062 -23.438 -15.617 1 95.31 293 ARG B N 1
ATOM 4776 C CA . ARG B 1 293 ? 11.891 -24.625 -15.438 1 95.31 293 ARG B CA 1
ATOM 4777 C C . ARG B 1 293 ? 12.133 -24.906 -13.953 1 95.31 293 ARG B C 1
ATOM 4779 O O . ARG B 1 293 ? 11.977 -26.047 -13.5 1 95.31 293 ARG B O 1
ATOM 4786 N N . ALA B 1 294 ? 12.453 -23.844 -13.273 1 94.12 294 ALA B N 1
ATOM 4787 C CA . ALA B 1 294 ? 12.805 -23.984 -11.859 1 94.12 294 ALA B CA 1
ATOM 4788 C C . ALA B 1 294 ? 11.648 -24.594 -11.062 1 94.12 294 ALA B C 1
ATOM 4790 O O . ALA B 1 294 ? 11.867 -25.469 -10.219 1 94.12 294 ALA B O 1
ATOM 4791 N N . GLU B 1 295 ? 10.453 -24.172 -11.32 1 95.62 295 GLU B N 1
ATOM 4792 C CA . GLU B 1 295 ? 9.305 -24.672 -10.562 1 95.62 295 GLU B CA 1
ATOM 4793 C C . GLU B 1 295 ? 9.062 -26.156 -10.82 1 95.62 295 GLU B C 1
ATOM 4795 O O . GLU B 1 295 ? 8.805 -26.906 -9.883 1 95.62 295 GLU B O 1
ATOM 4800 N N . VAL B 1 296 ? 9.195 -26.578 -12.039 1 96.69 296 VAL B N 1
ATOM 4801 C CA . VAL B 1 296 ? 8.977 -27.984 -12.375 1 96.69 296 VAL B CA 1
ATOM 4802 C C . VAL B 1 296 ? 10.094 -28.844 -11.781 1 96.69 296 VAL B C 1
ATOM 4804 O O . VAL B 1 296 ? 9.836 -29.875 -11.18 1 96.69 296 VAL B O 1
ATOM 4807 N N . GLU B 1 297 ? 11.305 -28.375 -11.898 1 96.19 297 GLU B N 1
ATOM 4808 C CA . GLU B 1 297 ? 12.445 -29.125 -11.367 1 96.19 297 GLU B CA 1
ATOM 4809 C C . GLU B 1 297 ? 12.375 -29.219 -9.844 1 96.19 297 GLU B C 1
ATOM 4811 O O . GLU B 1 297 ? 12.703 -30.25 -9.266 1 96.19 297 GLU B O 1
ATOM 4816 N N . ASP B 1 298 ? 12 -28.141 -9.234 1 95 298 ASP B N 1
ATOM 4817 C CA . ASP B 1 298 ? 11.828 -28.156 -7.785 1 95 298 ASP B CA 1
ATOM 4818 C C . ASP B 1 298 ? 10.789 -29.203 -7.371 1 95 298 ASP B C 1
ATOM 4820 O O . ASP B 1 298 ? 10.992 -29.938 -6.395 1 95 298 ASP B O 1
ATOM 4824 N N . TYR B 1 299 ? 9.719 -29.266 -8.07 1 95.94 299 TYR B N 1
ATOM 4825 C CA . TYR B 1 299 ? 8.68 -30.25 -7.77 1 95.94 299 TYR B CA 1
ATOM 4826 C C . TYR B 1 299 ? 9.195 -31.672 -7.945 1 95.94 299 TYR B C 1
ATOM 4828 O O . TYR B 1 299 ? 8.969 -32.531 -7.098 1 95.94 299 TYR B O 1
ATOM 4836 N N . CYS B 1 300 ? 9.898 -31.906 -9.008 1 95 300 CYS B N 1
ATOM 4837 C CA . CYS B 1 300 ? 10.484 -33.219 -9.266 1 95 300 CYS B CA 1
ATOM 4838 C C . CYS B 1 300 ? 11.422 -33.656 -8.141 1 95 300 CYS B C 1
ATOM 4840 O O . CYS B 1 300 ? 11.359 -34.781 -7.664 1 95 300 CYS B O 1
ATOM 4842 N N . ALA B 1 301 ? 12.203 -32.719 -7.777 1 92.62 301 ALA B N 1
ATOM 4843 C CA . ALA B 1 301 ? 13.133 -33 -6.688 1 92.62 301 ALA B CA 1
ATOM 4844 C C . ALA B 1 301 ? 12.391 -33.344 -5.398 1 92.62 301 ALA B C 1
ATOM 4846 O O . ALA B 1 301 ? 12.758 -34.281 -4.68 1 92.62 301 ALA B O 1
ATOM 4847 N N . ALA B 1 302 ? 11.398 -32.594 -5.117 1 92.94 302 ALA B N 1
ATOM 4848 C CA . ALA B 1 302 ? 10.602 -32.812 -3.914 1 92.94 302 ALA B CA 1
ATOM 4849 C C . ALA B 1 302 ? 9.906 -34.188 -3.961 1 92.94 302 ALA B C 1
ATOM 4851 O O . ALA B 1 302 ? 9.852 -34.875 -2.953 1 92.94 302 ALA B O 1
ATOM 4852 N N . LEU B 1 303 ? 9.367 -34.5 -5.105 1 91.44 303 LEU B N 1
ATOM 4853 C CA . LEU B 1 303 ? 8.703 -35.781 -5.293 1 91.44 303 LEU B CA 1
ATOM 4854 C C . LEU B 1 303 ? 9.656 -36.938 -4.98 1 91.44 303 LEU B C 1
ATOM 4856 O O . LEU B 1 303 ? 9.273 -37.906 -4.316 1 91.44 303 LEU B O 1
ATOM 4860 N N . SER B 1 304 ? 10.875 -36.781 -5.379 1 89 304 SER B N 1
ATOM 4861 C CA . SER B 1 304 ? 11.883 -37.812 -5.164 1 89 304 SER B CA 1
ATOM 4862 C C . SER B 1 304 ? 12.203 -38 -3.684 1 89 304 SER B C 1
ATOM 4864 O O . SER B 1 304 ? 12.617 -39.062 -3.246 1 89 304 SER B O 1
ATOM 4866 N N . ARG B 1 305 ? 11.953 -36.938 -2.938 1 88.94 305 ARG B N 1
ATOM 4867 C CA . ARG B 1 305 ? 12.266 -36.969 -1.511 1 88.94 305 ARG B CA 1
ATOM 4868 C C . ARG B 1 305 ? 11.008 -37.219 -0.68 1 88.94 305 ARG B C 1
ATOM 4870 O O . ARG B 1 305 ? 11.07 -37.25 0.55 1 88.94 305 ARG B O 1
ATOM 4877 N N . GLY B 1 306 ? 9.922 -37.344 -1.322 1 86.12 306 GLY B N 1
ATOM 4878 C CA . GLY B 1 306 ? 8.664 -37.5 -0.615 1 86.12 306 GLY B CA 1
ATOM 4879 C C . GLY B 1 306 ? 8.211 -36.25 0.106 1 86.12 306 GLY B C 1
ATOM 4880 O O . GLY B 1 306 ? 7.59 -36.312 1.169 1 86.12 306 GLY B O 1
ATOM 4881 N N . GLU B 1 307 ? 8.617 -35.156 -0.468 1 87.25 307 GLU B N 1
ATOM 4882 C CA . GLU B 1 307 ? 8.305 -33.875 0.114 1 87.25 307 GLU B CA 1
ATOM 4883 C C . GLU B 1 307 ? 7.359 -33.062 -0.789 1 87.25 307 GLU B C 1
ATOM 4885 O O . GLU B 1 307 ? 7.094 -33.469 -1.923 1 87.25 307 GLU B O 1
ATOM 4890 N N . SER B 1 308 ? 6.773 -32.125 -0.176 1 83.56 308 SER B N 1
ATOM 4891 C CA . SER B 1 308 ? 6.02 -31.172 -0.969 1 83.56 308 SER B CA 1
ATOM 4892 C C . SER B 1 308 ? 6.914 -30.031 -1.453 1 83.56 308 SER B C 1
ATOM 4894 O O . SER B 1 308 ? 7.969 -29.781 -0.873 1 83.56 308 SER B O 1
ATOM 4896 N N . ALA B 1 309 ? 6.504 -29.5 -2.625 1 83.5 309 ALA B N 1
ATOM 4897 C CA . ALA B 1 309 ? 7.219 -28.344 -3.15 1 83.5 309 ALA B CA 1
ATOM 4898 C C . ALA B 1 309 ? 6.25 -27.234 -3.553 1 83.5 309 ALA B C 1
ATOM 4900 O O . ALA B 1 309 ? 5.164 -27.5 -4.07 1 83.5 309 ALA B O 1
ATOM 4901 N N . GLY B 1 310 ? 6.758 -26.031 -3.287 1 91.56 310 GLY B N 1
ATOM 4902 C CA . GLY B 1 310 ? 6.016 -24.875 -3.771 1 91.56 310 GLY B CA 1
ATOM 4903 C C . GLY B 1 310 ? 4.664 -24.703 -3.104 1 91.56 310 GLY B C 1
ATOM 4904 O O . GLY B 1 310 ? 4.559 -24.781 -1.877 1 91.56 310 GLY B O 1
ATOM 4905 N N . THR B 1 311 ? 3.656 -24.359 -3.959 1 95.44 311 THR B N 1
ATOM 4906 C CA . THR B 1 311 ? 2.318 -24.062 -3.455 1 95.44 311 THR B CA 1
ATOM 4907 C C . THR B 1 311 ? 1.48 -25.328 -3.373 1 95.44 311 THR B C 1
ATOM 4909 O O . THR B 1 311 ? 1.046 -25.859 -4.398 1 95.44 311 THR B O 1
ATOM 4912 N N . THR B 1 312 ? 1.228 -25.812 -2.203 1 94.88 312 THR B N 1
ATOM 4913 C CA . THR B 1 312 ? 0.422 -27.016 -1.978 1 94.88 312 THR B CA 1
ATOM 4914 C C . THR B 1 312 ? -1.042 -26.75 -2.318 1 94.88 312 THR B C 1
ATOM 4916 O O . THR B 1 312 ? -1.441 -25.609 -2.52 1 94.88 312 THR B O 1
ATOM 4919 N N . LEU B 1 313 ? -1.79 -27.812 -2.389 1 94.69 313 LEU B N 1
ATOM 4920 C CA . LEU B 1 313 ? -3.211 -27.672 -2.686 1 94.69 313 LEU B CA 1
ATOM 4921 C C . LEU B 1 313 ? -3.9 -26.812 -1.628 1 94.69 313 LEU B C 1
ATOM 4923 O O . LEU B 1 313 ? -4.691 -25.922 -1.959 1 94.69 313 LEU B O 1
ATOM 4927 N N . ASP B 1 314 ? -3.609 -27.016 -0.358 1 93.12 314 ASP B N 1
ATOM 4928 C CA . ASP B 1 314 ? -4.223 -26.25 0.717 1 93.12 314 ASP B CA 1
ATOM 4929 C C . ASP B 1 314 ? -3.869 -24.766 0.6 1 93.12 314 ASP B C 1
ATOM 4931 O O . ASP B 1 314 ? -4.723 -23.891 0.811 1 93.12 314 ASP B O 1
ATOM 4935 N N . GLU B 1 315 ? -2.641 -24.5 0.298 1 94.25 315 GLU B N 1
ATOM 4936 C CA . GLU B 1 315 ? -2.217 -23.109 0.108 1 94.25 315 GLU B CA 1
ATOM 4937 C C . GLU B 1 315 ? -2.902 -22.484 -1.104 1 94.25 315 GLU B C 1
ATOM 4939 O O . GLU B 1 315 ? -3.273 -21.312 -1.075 1 94.25 315 GLU B O 1
ATOM 4944 N N . ALA B 1 316 ? -3.02 -23.281 -2.154 1 95.75 316 ALA B N 1
ATOM 4945 C CA . ALA B 1 316 ? -3.699 -22.812 -3.359 1 95.75 316 ALA B CA 1
ATOM 4946 C C . ALA B 1 316 ? -5.16 -22.484 -3.072 1 95.75 316 ALA B C 1
ATOM 4948 O O . ALA B 1 316 ? -5.695 -21.5 -3.588 1 95.75 316 ALA B O 1
ATOM 4949 N N . VAL B 1 317 ? -5.781 -23.328 -2.309 1 94.81 317 VAL B N 1
ATOM 4950 C CA . VAL B 1 317 ? -7.168 -23.125 -1.912 1 94.81 317 VAL B CA 1
ATOM 4951 C C . VAL B 1 317 ? -7.293 -21.797 -1.146 1 94.81 317 VAL B C 1
ATOM 4953 O O . VAL B 1 317 ? -8.188 -21 -1.419 1 94.81 317 VAL B O 1
ATOM 4956 N N . LEU B 1 318 ? -6.414 -21.578 -0.225 1 94.94 318 LEU B N 1
ATOM 4957 C CA . LEU B 1 318 ? -6.43 -20.344 0.553 1 94.94 318 LEU B CA 1
ATOM 4958 C C . LEU B 1 318 ? -6.254 -19.141 -0.352 1 94.94 318 LEU B C 1
ATOM 4960 O O . LEU B 1 318 ? -6.977 -18.141 -0.214 1 94.94 318 LEU B O 1
ATOM 4964 N N . ALA B 1 319 ? -5.324 -19.203 -1.272 1 95.75 319 ALA B N 1
ATOM 4965 C CA . ALA B 1 319 ? -5.113 -18.094 -2.205 1 95.75 319 ALA B CA 1
ATOM 4966 C C . ALA B 1 319 ? -6.371 -17.828 -3.029 1 95.75 319 ALA B C 1
ATOM 4968 O O . ALA B 1 319 ? -6.75 -16.672 -3.234 1 95.75 319 ALA B O 1
ATOM 4969 N N . ALA B 1 320 ? -6.992 -18.891 -3.506 1 95.12 320 ALA B N 1
ATOM 4970 C CA . ALA B 1 320 ? -8.227 -18.734 -4.273 1 95.12 320 ALA B CA 1
ATOM 4971 C C . ALA B 1 320 ? -9.312 -18.062 -3.443 1 95.12 320 ALA B C 1
ATOM 4973 O O . ALA B 1 320 ? -10.008 -17.172 -3.928 1 95.12 320 ALA B O 1
ATOM 4974 N N . ARG B 1 321 ? -9.414 -18.453 -2.219 1 94.81 321 ARG B N 1
ATOM 4975 C CA . ARG B 1 321 ? -10.406 -17.859 -1.328 1 94.81 321 ARG B CA 1
ATOM 4976 C C . ARG B 1 321 ? -10.148 -16.375 -1.142 1 94.81 321 ARG B C 1
ATOM 4978 O O . ARG B 1 321 ? -11.086 -15.57 -1.142 1 94.81 321 ARG B O 1
ATOM 4985 N N . VAL B 1 322 ? -8.953 -16.016 -0.969 1 95.94 322 VAL B N 1
ATOM 4986 C CA . VAL B 1 322 ? -8.594 -14.609 -0.798 1 95.94 322 VAL B CA 1
ATOM 4987 C C . VAL B 1 322 ? -8.922 -13.836 -2.07 1 95.94 322 VAL B C 1
ATOM 4989 O O . VAL B 1 322 ? -9.477 -12.734 -2.01 1 95.94 322 VAL B O 1
ATOM 4992 N N . VAL B 1 323 ? -8.602 -14.414 -3.221 1 95.44 323 VAL B N 1
ATOM 4993 C CA . VAL B 1 323 ? -8.898 -13.766 -4.496 1 95.44 323 VAL B CA 1
ATOM 4994 C C . VAL B 1 323 ? -10.398 -13.508 -4.602 1 95.44 323 VAL B C 1
ATOM 4996 O O . VAL B 1 323 ? -10.828 -12.383 -4.871 1 95.44 323 VAL B O 1
ATOM 4999 N N . PHE B 1 324 ? -11.219 -14.516 -4.34 1 93.56 324 PHE B N 1
ATOM 5000 C CA . PHE B 1 324 ? -12.664 -14.391 -4.488 1 93.56 324 PHE B CA 1
ATOM 5001 C C . PHE B 1 324 ? -13.227 -13.406 -3.475 1 93.56 324 PHE B C 1
ATOM 5003 O O . PHE B 1 324 ? -14.094 -12.594 -3.807 1 93.56 324 PHE B O 1
ATOM 5010 N N . ALA B 1 325 ? -12.727 -13.469 -2.281 1 94.56 325 ALA B N 1
ATOM 5011 C CA . ALA B 1 325 ? -13.164 -12.531 -1.249 1 94.56 325 ALA B CA 1
ATOM 5012 C C . ALA B 1 325 ? -12.797 -11.094 -1.617 1 94.56 325 ALA B C 1
ATOM 5014 O O . ALA B 1 325 ? -13.602 -10.18 -1.43 1 94.56 325 ALA B O 1
ATOM 5015 N N . ALA B 1 326 ? -11.625 -10.906 -2.082 1 94.94 326 ALA B N 1
ATOM 5016 C CA . ALA B 1 326 ? -11.172 -9.578 -2.471 1 94.94 326 ALA B CA 1
ATOM 5017 C C . ALA B 1 326 ? -12.016 -9.023 -3.617 1 94.94 326 ALA B C 1
ATOM 5019 O O . ALA B 1 326 ? -12.367 -7.84 -3.621 1 94.94 326 ALA B O 1
ATOM 5020 N N . GLU B 1 327 ? -12.273 -9.852 -4.582 1 92.38 327 GLU B N 1
ATOM 5021 C CA . GLU B 1 327 ? -13.109 -9.422 -5.695 1 92.38 327 GLU B CA 1
ATOM 5022 C C . GLU B 1 327 ? -14.516 -9.039 -5.223 1 92.38 327 GLU B C 1
ATOM 5024 O O . GLU B 1 327 ? -15.07 -8.039 -5.668 1 92.38 327 GLU B O 1
ATOM 5029 N N . GLU B 1 328 ? -15.016 -9.844 -4.383 1 91.88 328 GLU B N 1
ATOM 5030 C CA . GLU B 1 328 ? -16.328 -9.531 -3.816 1 91.88 328 GLU B CA 1
ATOM 5031 C C . GLU B 1 328 ? -16.266 -8.242 -2.994 1 91.88 328 GLU B C 1
ATOM 5033 O O . GLU B 1 328 ? -17.188 -7.418 -3.068 1 91.88 328 GLU B O 1
ATOM 5038 N N . SER B 1 329 ? -15.266 -8.109 -2.219 1 93.19 329 SER B N 1
ATOM 5039 C CA . SER B 1 329 ? -15.062 -6.891 -1.45 1 93.19 329 SER B CA 1
ATOM 5040 C C . SER B 1 329 ? -15.016 -5.664 -2.359 1 93.19 329 SER B C 1
ATOM 5042 O O . SER B 1 329 ? -15.633 -4.641 -2.061 1 93.19 329 SER B O 1
ATOM 5044 N N . ALA B 1 330 ? -14.32 -5.75 -3.422 1 90.62 330 ALA B N 1
ATOM 5045 C CA . ALA B 1 330 ? -14.195 -4.656 -4.383 1 90.62 330 ALA B CA 1
ATOM 5046 C C . ALA B 1 330 ? -15.562 -4.289 -4.965 1 90.62 330 ALA B C 1
ATOM 5048 O O . ALA B 1 330 ? -15.82 -3.119 -5.25 1 90.62 330 ALA B O 1
ATOM 5049 N N . ARG B 1 331 ? -16.359 -5.234 -5.156 1 87.75 331 ARG B N 1
ATOM 5050 C CA . ARG B 1 331 ? -17.672 -5.004 -5.746 1 87.75 331 ARG B CA 1
ATOM 5051 C C . ARG B 1 331 ? -18.625 -4.383 -4.73 1 87.75 331 ARG B C 1
ATOM 5053 O O . ARG B 1 331 ? -19.438 -3.518 -5.078 1 87.75 331 ARG B O 1
ATOM 5060 N N . THR B 1 332 ? -18.5 -4.746 -3.477 1 86.75 332 THR B N 1
ATOM 5061 C CA . THR B 1 332 ? -19.531 -4.395 -2.504 1 86.75 332 THR B CA 1
ATOM 5062 C C . THR B 1 332 ? -19.062 -3.248 -1.613 1 86.75 332 THR B C 1
ATOM 5064 O O . THR B 1 332 ? -19.875 -2.605 -0.942 1 86.75 332 THR B O 1
ATOM 5067 N N . GLY B 1 333 ? -17.781 -3.154 -1.499 1 84 333 GLY B N 1
ATOM 5068 C CA . GLY B 1 333 ? -17.219 -2.152 -0.603 1 84 333 GLY B CA 1
ATOM 5069 C C . GLY B 1 333 ? -17.094 -2.637 0.829 1 84 333 GLY B C 1
ATOM 5070 O O . GLY B 1 333 ? -16.672 -1.885 1.708 1 84 333 GLY B O 1
ATOM 5071 N N . ALA B 1 334 ? -17.406 -3.852 1.067 1 88.44 334 ALA B N 1
ATOM 5072 C CA . ALA B 1 334 ? -17.344 -4.414 2.412 1 88.44 334 ALA B CA 1
ATOM 5073 C C . ALA B 1 334 ? -16.047 -5.18 2.629 1 88.44 334 ALA B C 1
ATOM 5075 O O . ALA B 1 334 ? -15.531 -5.809 1.703 1 88.44 334 ALA B O 1
ATOM 5076 N N . ALA B 1 335 ? -15.531 -5.066 3.848 1 91.75 335 ALA B N 1
ATOM 5077 C CA . ALA B 1 335 ? -14.469 -5.992 4.227 1 91.75 335 ALA B CA 1
ATOM 5078 C C . ALA B 1 335 ? -15.023 -7.391 4.488 1 91.75 335 ALA B C 1
ATOM 5080 O O . ALA B 1 335 ? -16.109 -7.539 5.051 1 91.75 335 ALA B O 1
ATOM 5081 N N . LEU B 1 336 ? -14.227 -8.414 4.098 1 93.19 336 LEU B N 1
ATOM 5082 C CA . LEU B 1 336 ? -14.711 -9.781 4.246 1 93.19 336 LEU B CA 1
ATOM 5083 C C . LEU B 1 336 ? -13.75 -10.617 5.082 1 93.19 336 LEU B C 1
ATOM 5085 O O . LEU B 1 336 ? -12.531 -10.531 4.902 1 93.19 336 LEU B O 1
ATOM 5089 N N . LYS B 1 337 ? -14.289 -11.422 5.957 1 91.81 337 LYS B N 1
ATOM 5090 C CA . LYS B 1 337 ? -13.492 -12.328 6.773 1 91.81 337 LYS B CA 1
ATOM 5091 C C . LYS B 1 337 ? -13.078 -13.57 5.98 1 91.81 337 LYS B C 1
ATOM 5093 O O . LYS B 1 337 ? -13.836 -14.047 5.133 1 91.81 337 LYS B O 1
ATOM 5098 N N . ILE B 1 338 ? -11.883 -13.969 6.285 1 91.25 338 ILE B N 1
ATOM 5099 C CA . ILE B 1 338 ? -11.383 -15.203 5.695 1 91.25 338 ILE B CA 1
ATOM 5100 C C . ILE B 1 338 ? -11.477 -16.344 6.711 1 91.25 338 ILE B C 1
ATOM 5102 O O . ILE B 1 338 ? -10.75 -16.359 7.703 1 91.25 338 ILE B O 1
ATOM 5106 N N . ASP B 1 339 ? -12.57 -17.172 6.859 1 75.81 339 ASP B N 1
ATOM 5107 C CA . ASP B 1 339 ? -12.828 -18.219 7.836 1 75.81 339 ASP B CA 1
ATOM 5108 C C . ASP B 1 339 ? -12.102 -19.5 7.461 1 75.81 339 ASP B C 1
ATOM 5110 O O . ASP B 1 339 ? -12.055 -19.891 6.289 1 75.81 339 ASP B O 1
ATOM 5114 N N . ILE B 1 340 ? -11.258 -19.938 8.414 1 59.5 340 ILE B N 1
ATOM 5115 C CA . ILE B 1 340 ? -10.562 -21.203 8.242 1 59.5 340 ILE B CA 1
ATOM 5116 C C . ILE B 1 340 ? -11.57 -22.344 8.234 1 59.5 340 ILE B C 1
ATOM 5118 O O . ILE B 1 340 ? -11.383 -23.344 7.52 1 59.5 340 ILE B O 1
ATOM 5122 N N . ASP B 1 341 ? -12.312 -22.344 9.461 1 51.53 341 ASP B N 1
ATOM 5123 C CA . ASP B 1 341 ? -13.023 -23.578 9.789 1 51.53 341 ASP B CA 1
ATOM 5124 C C . ASP B 1 341 ? -13.977 -23.984 8.664 1 51.53 341 ASP B C 1
ATOM 5126 O O . ASP B 1 341 ? -14.406 -25.125 8.594 1 51.53 341 ASP B O 1
ATOM 5130 N N . SER B 1 342 ? -14.891 -23 8.422 1 43.56 342 SER B N 1
ATOM 5131 C CA . SER B 1 342 ? -15.953 -23.531 7.578 1 43.56 342 SER B CA 1
ATOM 5132 C C . SER B 1 342 ? -15.453 -23.812 6.164 1 43.56 342 SER B C 1
ATOM 5134 O O . SER B 1 342 ? -16.234 -24.234 5.301 1 43.56 342 SER B O 1
ATOM 5136 N N . GLY B 1 343 ? -14.312 -24.25 5.887 1 39.97 343 GLY B N 1
ATOM 5137 C CA . GLY B 1 343 ? -13.797 -24.625 4.586 1 39.97 343 GLY B CA 1
ATOM 5138 C C . GLY B 1 343 ? -13.711 -23.453 3.615 1 39.97 343 GLY B C 1
ATOM 5139 O O . GLY B 1 343 ? -13.188 -23.594 2.508 1 39.97 343 GLY B O 1
ATOM 5140 N N . GLY B 1 344 ? -14.727 -22.281 3.662 1 40.56 344 GLY B N 1
ATOM 5141 C CA . GLY B 1 344 ? -14.867 -21.312 2.586 1 40.56 344 GLY B CA 1
ATOM 5142 C C . GLY B 1 344 ? -14.797 -19.875 3.062 1 40.56 344 GLY B C 1
ATOM 5143 O O . GLY B 1 344 ? -14.766 -19.609 4.27 1 40.56 344 GLY B O 1
ATOM 5144 N N . ALA B 1 345 ? -14.164 -18.969 2.365 1 42.41 345 ALA B N 1
ATOM 5145 C CA . ALA B 1 345 ? -14.477 -17.562 2.621 1 42.41 345 ALA B CA 1
ATOM 5146 C C . ALA B 1 345 ? -15.977 -17.359 2.83 1 42.41 345 ALA B C 1
ATOM 5148 O O . ALA B 1 345 ? -16.797 -17.922 2.09 1 42.41 345 ALA B O 1
ATOM 5149 N N . VAL B 1 346 ? -16.641 -17.094 3.98 1 40.69 346 VAL B N 1
ATOM 5150 C CA . VAL B 1 346 ? -18.062 -16.781 4.074 1 40.69 346 VAL B CA 1
ATOM 5151 C C . VAL B 1 346 ? -18.391 -15.594 3.168 1 40.69 346 VAL B C 1
ATOM 5153 O O . VAL B 1 346 ? -18.094 -14.445 3.5 1 40.69 346 VAL B O 1
ATOM 5156 N N . ILE B 1 347 ? -18.344 -15.672 1.885 1 40.47 347 ILE B N 1
ATOM 5157 C CA . ILE B 1 347 ? -18.938 -14.727 0.944 1 40.47 347 ILE B CA 1
ATOM 5158 C C . ILE B 1 347 ? -20.453 -14.688 1.126 1 40.47 347 ILE B C 1
ATOM 5160 O O . ILE B 1 347 ? -21.125 -15.719 1.039 1 40.47 347 ILE B O 1
ATOM 5164 N N . PRO B 1 348 ? -21.016 -13.586 1.719 1 33.28 348 PRO B N 1
ATOM 5165 C CA . PRO B 1 348 ? -22.484 -13.625 1.784 1 33.28 348 PRO B CA 1
ATOM 5166 C C . PRO B 1 348 ? -23.125 -14.07 0.471 1 33.28 348 PRO B C 1
ATOM 5168 O O . PRO B 1 348 ? -22.625 -13.727 -0.607 1 33.28 348 PRO B O 1
ATOM 5171 N N . ARG B 1 349 ? -24.141 -15.125 0.621 1 30.64 349 ARG B N 1
ATOM 5172 C CA . ARG B 1 349 ? -24.938 -15.68 -0.469 1 30.64 349 ARG B CA 1
ATOM 5173 C C . ARG B 1 349 ? -25.531 -14.57 -1.328 1 30.64 349 ARG B C 1
ATOM 5175 O O . ARG B 1 349 ? -25.906 -14.805 -2.477 1 30.64 349 ARG B O 1
ATOM 5182 N N . SER B 1 350 ? -25.875 -13.539 -0.83 1 25.52 350 SER B N 1
ATOM 5183 C CA . SER B 1 350 ? -26.531 -12.477 -1.593 1 25.52 350 SER B CA 1
ATOM 5184 C C . SER B 1 350 ? -25.609 -11.938 -2.686 1 25.52 350 SER B C 1
ATOM 5186 O O . SER B 1 350 ? -26.031 -11.172 -3.545 1 25.52 350 SER B O 1
ATOM 5188 N N . VAL B 1 351 ? -24.469 -12.141 -2.355 1 29.17 351 VAL B N 1
ATOM 5189 C CA . VAL B 1 351 ? -23.531 -11.688 -3.377 1 29.17 351 VAL B CA 1
ATOM 5190 C C . VAL B 1 351 ? -23.172 -12.852 -4.301 1 29.17 351 VAL B C 1
ATOM 5192 O O . VAL B 1 351 ? -22.406 -12.68 -5.254 1 29.17 351 VAL B O 1
ATOM 5195 N N . LEU B 1 352 ? -23.031 -14.055 -3.865 1 22.25 352 LEU B N 1
ATOM 5196 C CA . LEU B 1 352 ? -23 -15.195 -4.777 1 22.25 352 LEU B CA 1
ATOM 5197 C C . LEU B 1 352 ? -24.297 -15.266 -5.59 1 22.25 352 LEU B C 1
ATOM 5199 O O . LEU B 1 352 ? -25.391 -15.07 -5.047 1 22.25 352 LEU B O 1
#

InterPro domains:
  IPR000683 Gfo/Idh/MocA-like oxidoreductase, N-terminal [PF01408] (19-120)
  IPR036291 NAD(P)-binding domain superfamily [SSF51735] (13-165)
  IPR050463 Gfo/Idh/MocA family oxidoreductases and glycosidases [PTHR43818] (19-335)
  IPR055170 GFO/IDH/MocA-like oxidoreductase domain [PF22725] (143-259)

Organism: Amycolatopsis orientalis (NCBI:txid31958)

Foldseek 3Di:
DLPQDDAPDQAFEEAEAACQPCNLVAQLLQCLPPSHYAYAEYEHQDPVSQVSSCVSHVNHHYDHDLVVSLVCLVRGAEYEYPDQQQCLQVVLQSCLVSQHEYEYEDQNHQDPVSLVVCPDPPSPRPHFYAYDLLLCLDPVLVVVLVVQVVCPQHAWAAKEAEAEEADDCPDPSCVLLLASVSRRAQCRPFVLSVLLSCCVRQNAFFWKAKAFDDDDDRRYRQWMKMWTQRVNHIYIYITHNRDDGQQRWMWIDHPFKIWIWPPSYDLPDWIKIWMDGDHDIDIDTDDRDRSSNSQVSQQSVQSNVVHHDHQGPVSSSSSVQNSNQHVLNNVPVDMFGDDPPVSHRPPPPVSD/DLPLPDAPDQAFEEEEDACQPCNLVAQLLQCLPPSHYAYAEYEHQDVVSQVSSCVSHVNHHYDRDVVVSLVCLVRGAEYEYPDQQQCLQVVLQSCLVSQHEYEYEDQNHQDPVSLVVCPDPPSPRPHFYAYDLLLCLDPVLVVVLVVQVVCPQHAWAAKEAEAEEADDCPDPSCVLLLASVSRRAQCRPFVLSVLLSCCVRQNAFFWKAKAFDDDDDPRYRQWMKMWTQRVNYIYIYIGHNRDDRQQRWMWTDHPFKIWIWPPSYDLPDWIKIWMDGDHDIDIDTDDRDRSSNSQVSQQSVQSNVVHHDHQGPVSSSSSVQNSNQHVLNNVPVDMFGADDPVSHRPPPPVSD